Protein AF-0000000070917171 (afdb_homodimer)

pLDDT: mean 91.71, std 14.09, range [24.42, 98.94]

Secondary structure (DSSP, 8-state):
-HHHHHTSSS--S------EEEE-SBTTTEEESS-HHHHHHHHHHHHT-----HHHHHHHHHHHHHHHHHHSHHHHTTSS--HHHHHHHHHHHHHHHTT----HHHHHHHHHHHHHHHTSSTTEEE-TTHHHHHHHHHHTT-EEEEEES--HHIIIIIHHHTT--BTTTBSEEEEHHHHS--TT-THHHHHHHHHTTS--GGGEEEEES-IIIIIHHHHHTT-EEEEE-TT--HHHHHHHHTT--EESSHHHHHHHHHHHHHHHHHHHT-/-HHHHHTSSS--S------EEEE-SBTTTEEESS-HHHHHHHHHHHHT-----HHHHHHHHHHHHHHHHHHSHHHHTTSS--HHHHHHHHHHHHHHHTT----HHHHHHHHHHHHHHHTSSTTEEE-TTHHHHHHHHHHTT-EEEEEES--HHIIIIIHHHTT--BTTTBSEEEEHHHHS--TT-THHHHHHHHHTTS--GGGEEEEES-IIIIIHHHHHTT-EEEEE-TT--HHHHHHHHTT--EESSHHHHHHHHHHHHHHHHHHHT-

Radius of gyration: 25.87 Å; Cα contacts (8 Å, |Δi|>4): 976; chains: 2; bounding box: 68×65×57 Å

Organism: Physcomitrium patens (NCBI:txid3218)

Solvent-accessible surface area (backbone atoms only — not comparable to full-atom values): 27581 Å² total; per-residue (Å²): 114,74,71,59,66,71,63,67,76,40,68,53,76,70,77,48,66,68,51,31,39,35,32,32,40,80,67,52,33,27,39,66,60,76,55,73,18,51,53,55,31,50,28,28,45,74,72,71,41,89,52,60,54,46,67,45,32,37,53,12,35,53,52,23,44,52,51,44,45,68,78,33,46,35,53,18,47,91,51,93,48,46,59,66,54,44,49,51,50,30,52,51,42,9,38,42,64,39,74,42,80,70,55,71,72,58,39,51,55,28,48,52,46,43,56,52,44,71,63,40,55,79,47,47,41,69,44,85,44,33,60,60,43,34,36,48,44,44,73,73,68,24,41,30,33,37,47,32,80,37,48,62,56,48,69,75,38,36,33,45,74,69,67,46,34,77,78,66,38,28,69,48,75,46,34,5,31,71,73,60,46,40,68,24,38,39,63,50,54,52,52,50,28,48,72,64,70,59,52,56,38,60,25,26,34,39,39,18,53,38,63,60,46,37,32,43,10,34,40,49,50,40,22,38,48,32,35,42,35,76,76,73,45,70,68,51,51,52,39,39,49,11,63,46,55,64,27,60,42,52,58,57,44,47,55,49,50,53,54,50,48,51,51,39,53,55,57,70,74,100,114,74,72,59,64,70,62,67,73,41,68,53,75,70,78,49,66,67,50,30,37,34,31,32,39,82,69,53,33,27,37,67,59,75,55,73,18,51,53,54,31,51,28,27,44,75,72,70,41,89,52,62,54,45,65,46,32,37,52,10,34,54,53,23,44,52,51,45,44,68,78,31,46,35,54,18,48,91,51,91,47,46,57,67,56,44,47,50,50,30,52,52,41,10,37,41,65,38,71,42,82,68,55,72,71,58,40,50,56,28,46,53,48,44,55,52,44,71,63,40,53,79,46,47,43,68,44,87,43,33,60,60,43,34,37,50,44,44,72,73,67,25,41,32,32,37,48,33,81,38,49,62,56,47,70,75,38,36,34,45,73,70,68,47,33,77,80,67,37,27,68,46,74,45,35,5,31,72,75,59,47,39,66,24,37,40,63,49,54,53,51,48,27,48,74,64,70,59,51,56,38,59,24,26,35,37,38,18,55,38,62,59,47,36,29,43,11,34,40,50,51,42,21,39,48,34,37,41,36,78,76,74,44,70,65,51,51,52,38,38,49,11,62,45,56,66,29,60,43,52,59,57,43,48,54,48,51,53,55,51,48,50,51,41,55,56,56,69,73,100

Nearest PDB structures (foldseek):
  3k1z-assembly1_A  TM=9.185E-01  e=1.716E-19  Homo sapiens
  2om6-assembly1_B  TM=7.384E-01  e=3.892E-11  Pyrococcus horikoshii OT3
  3i76-assembly1_A  TM=7.439E-01  e=7.880E-10  Bacillus subtilis
  3i76-assembly3_C  TM=6.903E-01  e=1.271E-08  Bacillus subtilis
  4uav-assembly1_A  TM=6.825E-01  e=6.030E-07  Arabidopsis thaliana

Foldseek 3Di:
DVLVVLPPDDPPLQLAAAQAEEEEPEPAFKHFDDAPLVQLQVLLVVLPHHAFDSVLLNVLLVVLVVVLCVVQNLCNLVHPDDNLNSVLSSSQSSRVSSPDHDDPVSSVSSSVSSVVCVLAQNGMAGDPVNQVLLQVCVVVNHAYEYAYQAACSVQVHHCVVNPNHDPRRHPYYHYCNVPVDFFPPLVSVVVVCVVSVNHQQSNYEYEYADCRGTQVSSVVSPHHYEHEAQPPDPVLVVCVVVSGHYDNHSVRVSVSVVVSNVVNVVVVVD/DVLVVLPPDPPPLQLDAAQAEEEEPEPAFKHFDDAPLVQLQVLLVVLPHHAFDSVLLNVLLVVLVVVLCVVQNLCNLVHPDDNLNSVLSSSQSSRVSSPDHDDPVSSVSSSVSSVVCVLAQNGMAGDPVNQVLLQVCVVVNHAYEYAYQAACSVQVHHCVVNVNHDPRRHPYYDYCNVPVDFFPPLVSVVVVCVVSVNHQQCNYEYEYADCRGTQVSSVVSPHHYEHEDQPPDPVLVVCVVVSGHYYNHSVRVSVSVVVSNVVNVVVVVD

Sequence (540 aa):
MAAQAMMRKAAPCAMRQLKCITVDVTGTLIAYKGLLGDYYCKAAKAVGVPCPDYDQMHEGFKVAYTEMASKYPCFGQATKMSNRDWWRTCVRNSFREAGYDYSNEIFDHVFKRIYSMFGSTAPYMIYSDAQPFLRWARKQGIVVGVVSNAEYRYRDIILPTLGLNQGSEWDFGLFSGIVGIEKPDPRIFEIALKKAGGVAPEHALHIGDSLVKDYLPARELGMHAMLLDRFKSKEARVAREAGVPVFPDLSDAQNFIISWQEQVKRASMIMAAQAMMRKAAPCAMRQLKCITVDVTGTLIAYKGLLGDYYCKAAKAVGVPCPDYDQMHEGFKVAYTEMASKYPCFGQATKMSNRDWWRTCVRNSFREAGYDYSNEIFDHVFKRIYSMFGSTAPYMIYSDAQPFLRWARKQGIVVGVVSNAEYRYRDIILPTLGLNQGSEWDFGLFSGIVGIEKPDPRIFEIALKKAGGVAPEHALHIGDSLVKDYLPARELGMHAMLLDRFKSKEARVAREAGVPVFPDLSDAQNFIISWQEQVKRASMI

InterPro domains:
  IPR006439 HAD hydrolase, subfamily IA [TIGR01549] (131-222)
  IPR011949 HAD-superfamily hydrolase, subfamily IA, REG-2-like [TIGR02252] (19-227)
  IPR023214 HAD superfamily [G3DSA:3.40.50.1000] (21-233)
  IPR036412 HAD-like superfamily [SSF56784] (19-257)
  IPR044924 HAD-superfamily hydrolase, subfamily IA, REG-2-like, capping domain superfamily [G3DSA:1.10.150.720] (34-119)

Structure (mmCIF, N/CA/C/O backbone):
data_AF-0000000070917171-model_v1
#
loop_
_entity.id
_entity.type
_entity.pdbx_description
1 polymer 'Haloacid dehalogenase-like hydrolase domain-containing protein 3'
#
loop_
_atom_site.group_PDB
_atom_site.id
_atom_site.type_symbol
_atom_site.label_atom_id
_atom_site.label_alt_id
_atom_site.label_comp_id
_atom_site.label_asym_id
_atom_site.label_entity_id
_atom_site.label_seq_id
_atom_site.pdbx_PDB_ins_code
_atom_site.Cartn_x
_atom_site.Cartn_y
_atom_site.Cartn_z
_atom_site.occupancy
_atom_site.B_iso_or_equiv
_atom_site.auth_seq_id
_atom_site.auth_comp_id
_atom_site.auth_asym_id
_atom_site.auth_atom_id
_atom_site.pdbx_PDB_model_num
ATOM 1 N N . MET A 1 1 ? -7.008 -12.422 23.812 1 24.42 1 MET A N 1
ATOM 2 C CA . MET A 1 1 ? -7.219 -11.062 24.297 1 24.42 1 MET A CA 1
ATOM 3 C C . MET A 1 1 ? -6.914 -10.039 23.219 1 24.42 1 MET A C 1
ATOM 5 O O . MET A 1 1 ? -7.625 -9.039 23.078 1 24.42 1 MET A O 1
ATOM 9 N N . ALA A 1 2 ? -5.758 -10.266 22.469 1 25.22 2 ALA A N 1
ATOM 10 C CA . ALA A 1 2 ? -5.359 -9.328 21.422 1 25.22 2 ALA A CA 1
ATOM 11 C C . ALA A 1 2 ? -6.305 -9.414 20.219 1 25.22 2 ALA A C 1
ATOM 13 O O . ALA A 1 2 ? -6.637 -8.391 19.609 1 25.22 2 ALA A O 1
ATOM 14 N N . ALA A 1 3 ? -6.82 -10.594 19.812 1 32.06 3 ALA A N 1
ATOM 15 C CA . ALA A 1 3 ? -7.777 -10.781 18.734 1 32.06 3 ALA A CA 1
ATOM 16 C C . ALA A 1 3 ? -9.062 -9.992 18.984 1 32.06 3 ALA A C 1
ATOM 18 O O . ALA A 1 3 ? -9.641 -9.414 18.062 1 32.06 3 ALA A O 1
ATOM 19 N N . GLN A 1 4 ? -9.438 -9.953 20.188 1 29.48 4 GLN A N 1
ATOM 20 C CA . GLN A 1 4 ? -10.719 -9.383 20.594 1 29.48 4 GLN A CA 1
ATOM 21 C C . GLN A 1 4 ? -10.711 -7.863 20.453 1 29.48 4 GLN A C 1
ATOM 23 O O . GLN A 1 4 ? -11.734 -7.262 20.109 1 29.48 4 GLN A O 1
ATOM 28 N N . ALA A 1 5 ? -9.641 -7.254 20.75 1 32.88 5 ALA A N 1
ATOM 29 C CA . ALA A 1 5 ? -9.602 -5.793 20.703 1 32.88 5 ALA A CA 1
ATOM 30 C C . ALA A 1 5 ? -9.641 -5.289 19.266 1 32.88 5 ALA A C 1
ATOM 32 O O . ALA A 1 5 ? -10.125 -4.184 19 1 32.88 5 ALA A O 1
ATOM 33 N N . MET A 1 6 ? -9.141 -6.027 18.359 1 33.53 6 MET A N 1
ATOM 34 C CA . MET A 1 6 ? -9.141 -5.633 16.953 1 33.53 6 MET A CA 1
ATOM 35 C C . MET A 1 6 ? -10.562 -5.617 16.391 1 33.53 6 MET A C 1
ATOM 37 O O . MET A 1 6 ? -10.82 -5.012 15.352 1 33.53 6 MET A O 1
ATOM 41 N N . MET A 1 7 ? -11.477 -6.418 17 1 32.16 7 MET A N 1
ATOM 42 C CA . MET A 1 7 ? -12.805 -6.637 16.438 1 32.16 7 MET A CA 1
ATOM 43 C C . MET A 1 7 ? -13.711 -5.434 16.672 1 32.16 7 MET A C 1
ATOM 45 O O . MET A 1 7 ? -14.82 -5.367 16.141 1 32.16 7 MET A O 1
ATOM 49 N N . ARG A 1 8 ? -13.578 -4.629 17.688 1 31.88 8 ARG A N 1
ATOM 50 C CA . ARG A 1 8 ? -14.695 -3.795 18.109 1 31.88 8 ARG A CA 1
ATOM 51 C C . ARG A 1 8 ? -14.914 -2.635 17.141 1 31.88 8 ARG A C 1
ATOM 53 O O . ARG A 1 8 ? -16.031 -2.143 17 1 31.88 8 ARG A O 1
ATOM 60 N N . LYS A 1 9 ? -14 -1.744 16.766 1 32.84 9 LYS A N 1
ATOM 61 C CA . LYS A 1 9 ? -14.359 -0.392 16.359 1 32.84 9 LYS A CA 1
ATOM 62 C C . LYS A 1 9 ? -14.727 -0.353 14.875 1 32.84 9 LYS A C 1
ATOM 64 O O . LYS A 1 9 ? -14.961 0.72 14.312 1 32.84 9 LYS A O 1
ATOM 69 N N . ALA A 1 10 ? -14.133 -1.033 13.992 1 33.5 10 ALA A N 1
ATOM 70 C CA . ALA A 1 10 ? -14.469 -0.798 12.594 1 33.5 10 ALA A CA 1
ATOM 71 C C . ALA A 1 10 ? -15.875 -1.293 12.273 1 33.5 10 ALA A C 1
ATOM 73 O O . ALA A 1 10 ? -16.219 -2.434 12.586 1 33.5 10 ALA A O 1
ATOM 74 N N . ALA A 1 11 ? -16.828 -0.577 12.266 1 37.16 11 ALA A N 1
ATOM 75 C CA . ALA A 1 11 ? -18.031 -1.185 11.711 1 37.16 11 ALA A CA 1
ATOM 76 C C . ALA A 1 11 ? -17.703 -2.043 10.492 1 37.16 11 ALA A C 1
ATOM 78 O O . ALA A 1 11 ? -17.375 -1.519 9.43 1 37.16 11 ALA A O 1
ATOM 79 N N . PRO A 1 12 ? -16.844 -3.123 10.508 1 41.09 12 PRO A N 1
ATOM 80 C CA . PRO A 1 12 ? -16.578 -3.998 9.367 1 41.09 12 PRO A CA 1
ATOM 81 C C . PRO A 1 12 ? -17.781 -4.152 8.445 1 41.09 12 PRO A C 1
ATOM 83 O O . PRO A 1 12 ? -18.922 -3.934 8.875 1 41.09 12 PRO A O 1
ATOM 86 N N . CYS A 1 13 ? -17.656 -3.936 7.152 1 49.12 13 CYS A N 1
ATOM 87 C CA . CYS A 1 13 ? -18.656 -4.688 6.395 1 49.12 13 CYS A CA 1
ATOM 88 C C . CYS A 1 13 ? -19.172 -5.871 7.199 1 49.12 13 CYS A C 1
ATOM 90 O O . CYS A 1 13 ? -18.391 -6.609 7.801 1 49.12 13 CYS A O 1
ATOM 92 N N . ALA A 1 14 ? -20.359 -5.73 7.629 1 62.5 14 ALA A N 1
ATOM 93 C CA . ALA A 1 14 ? -20.984 -6.77 8.445 1 62.5 14 ALA A CA 1
ATOM 94 C C . ALA A 1 14 ? -20.391 -8.141 8.133 1 62.5 14 ALA A C 1
ATOM 96 O O . ALA A 1 14 ? -20.281 -8.523 6.965 1 62.5 14 ALA A O 1
ATOM 97 N N . MET A 1 15 ? -19.453 -8.508 9.094 1 75.81 15 MET A N 1
ATOM 98 C CA . MET A 1 15 ? -18.984 -9.883 8.977 1 75.81 15 MET A CA 1
ATOM 99 C C . MET A 1 15 ? -20.125 -10.805 8.539 1 75.81 15 MET A C 1
ATOM 101 O O . MET A 1 15 ? -21.203 -10.805 9.148 1 75.81 15 MET A O 1
ATOM 105 N N . ARG A 1 16 ? -19.953 -11.352 7.316 1 84.69 16 ARG A N 1
ATOM 106 C CA . ARG A 1 16 ? -20.969 -12.258 6.77 1 84.69 16 ARG A CA 1
ATOM 107 C C . ARG A 1 16 ? -20.453 -13.695 6.785 1 84.69 16 ARG A C 1
ATOM 109 O O . ARG A 1 16 ? -19.281 -13.945 7.031 1 84.69 16 ARG A O 1
ATOM 116 N N . GLN A 1 17 ? -21.391 -14.547 6.691 1 93.5 17 GLN A N 1
ATOM 117 C CA . GLN A 1 17 ? -21.016 -15.953 6.543 1 93.5 17 GLN A CA 1
ATOM 118 C C . GLN A 1 17 ? -20.172 -16.156 5.289 1 93.5 17 GLN A C 1
ATOM 120 O O . GLN A 1 17 ? -20.547 -15.734 4.195 1 93.5 17 GLN A O 1
ATOM 125 N N . LEU A 1 18 ? -19.109 -16.828 5.488 1 97.44 18 LEU A N 1
ATOM 126 C CA . LEU A 1 18 ? -18.203 -17.062 4.367 1 97.44 18 LEU A CA 1
ATOM 127 C C . LEU A 1 18 ? -18.656 -18.25 3.535 1 97.44 18 LEU A C 1
ATOM 129 O O . LEU A 1 18 ? -18.969 -19.312 4.082 1 97.44 18 LEU A O 1
ATOM 133 N N . LYS A 1 19 ? -18.641 -18.016 2.248 1 98.44 19 LYS A N 1
ATOM 134 C CA . LYS A 1 19 ? -18.984 -19.078 1.305 1 98.44 19 LYS A CA 1
ATOM 135 C C . LYS A 1 19 ? -17.781 -19.422 0.418 1 98.44 19 LYS A C 1
ATOM 137 O O . LYS A 1 19 ? -17.766 -20.484 -0.211 1 98.44 19 LYS A O 1
ATOM 142 N N . CYS A 1 20 ? -16.812 -18.578 0.387 1 98.75 20 CYS A N 1
ATOM 143 C CA . CYS A 1 20 ? -15.641 -18.781 -0.453 1 98.75 20 CYS A CA 1
ATOM 144 C C . CYS A 1 20 ? -14.406 -18.172 0.195 1 98.75 20 CYS A C 1
ATOM 146 O O . CYS A 1 20 ? -14.461 -17.078 0.745 1 98.75 20 CYS A O 1
ATOM 148 N N . ILE A 1 21 ? -13.344 -18.891 0.17 1 98.88 21 ILE A N 1
ATOM 149 C CA . ILE A 1 21 ? -12.031 -18.359 0.538 1 98.88 21 ILE A CA 1
ATOM 150 C C . ILE A 1 21 ? -11.055 -18.578 -0.616 1 98.88 21 ILE A C 1
ATOM 152 O O . ILE A 1 21 ? -10.891 -19.688 -1.106 1 98.88 21 ILE A O 1
ATOM 156 N N . THR A 1 22 ? -10.5 -17.531 -1.117 1 98.94 22 THR A N 1
ATOM 157 C CA . THR A 1 22 ? -9.406 -17.641 -2.07 1 98.94 22 THR A CA 1
ATOM 158 C C . THR A 1 22 ? -8.07 -17.344 -1.391 1 98.94 22 THR A C 1
ATOM 160 O O . THR A 1 22 ? -8 -16.516 -0.48 1 98.94 22 THR A O 1
ATOM 163 N N . VAL A 1 23 ? -6.988 -18.016 -1.85 1 98.94 23 VAL A N 1
ATOM 164 C CA . VAL A 1 23 ? -5.68 -17.875 -1.215 1 98.94 23 VAL A CA 1
ATOM 165 C C . VAL A 1 23 ? -4.605 -17.688 -2.281 1 98.94 23 VAL A C 1
ATOM 167 O O . VAL A 1 23 ? -4.648 -18.312 -3.34 1 98.94 23 VAL A O 1
ATOM 170 N N . ASP A 1 24 ? -3.715 -16.781 -2 1 98.81 24 ASP A N 1
ATOM 171 C CA . ASP A 1 24 ? -2.488 -16.641 -2.781 1 98.81 24 ASP A CA 1
ATOM 172 C C . ASP A 1 24 ? -1.585 -17.859 -2.604 1 98.81 24 ASP A C 1
ATOM 174 O O . ASP A 1 24 ? -1.826 -18.688 -1.729 1 98.81 24 ASP A O 1
ATOM 178 N N . VAL A 1 25 ? -0.549 -17.922 -3.484 1 98.56 25 VAL A N 1
ATOM 179 C CA . VAL A 1 25 ? 0.282 -19.125 -3.43 1 98.56 25 VAL A CA 1
ATOM 180 C C . VAL A 1 25 ? 1.64 -18.781 -2.818 1 98.56 25 VAL A C 1
ATOM 182 O O . VAL A 1 25 ? 1.903 -19.109 -1.657 1 98.56 25 VAL A O 1
ATOM 185 N N . THR A 1 26 ? 2.512 -18.109 -3.564 1 96.62 26 THR A N 1
ATOM 186 C CA . THR A 1 26 ? 3.865 -17.828 -3.092 1 96.62 26 THR A CA 1
ATOM 187 C C . THR A 1 26 ? 3.85 -16.75 -2.01 1 96.62 26 THR A C 1
ATOM 189 O O . THR A 1 26 ? 3.275 -15.68 -2.203 1 96.62 26 THR A O 1
ATOM 192 N N . GLY A 1 27 ? 4.441 -17.078 -0.933 1 95.94 27 GLY A N 1
ATOM 193 C CA . GLY A 1 27 ? 4.434 -16.203 0.225 1 95.94 27 GLY A CA 1
ATOM 194 C C . GLY A 1 27 ? 3.279 -16.469 1.172 1 95.94 27 GLY A C 1
ATOM 195 O O . GLY A 1 27 ? 3.283 -16 2.314 1 95.94 27 GLY A O 1
ATOM 196 N N . THR A 1 28 ? 2.322 -17.281 0.689 1 98.25 28 THR A N 1
ATOM 197 C CA . THR A 1 28 ? 1.135 -17.594 1.474 1 98.25 28 THR A CA 1
ATOM 198 C C . THR A 1 28 ? 1.06 -19.094 1.756 1 98.25 28 THR A C 1
ATOM 200 O O . THR A 1 28 ? 1.113 -19.516 2.912 1 98.25 28 THR A O 1
ATOM 203 N N . LEU A 1 29 ? 1.071 -19.906 0.734 1 98.69 29 LEU A N 1
ATOM 204 C CA . LEU A 1 29 ? 1.018 -21.359 0.9 1 98.69 29 LEU A CA 1
ATOM 205 C C . LEU A 1 29 ? 2.418 -21.969 0.863 1 98.69 29 LEU A C 1
ATOM 207 O O . LEU A 1 29 ? 2.699 -22.938 1.571 1 98.69 29 LEU A O 1
ATOM 211 N N . ILE A 1 30 ? 3.24 -21.359 -0.032 1 97.94 30 ILE A N 1
ATOM 212 C CA . ILE A 1 30 ? 4.586 -21.891 -0.214 1 97.94 30 ILE A CA 1
ATOM 213 C C . ILE A 1 30 ? 5.594 -20.75 -0.235 1 97.94 30 ILE A C 1
ATOM 215 O O . ILE A 1 30 ? 5.211 -19.578 -0.333 1 97.94 30 ILE A O 1
ATOM 219 N N . ALA A 1 31 ? 6.832 -21.094 -0.091 1 95.69 31 ALA A N 1
ATOM 220 C CA . ALA A 1 31 ? 7.93 -20.125 -0.159 1 95.69 31 ALA A CA 1
ATOM 221 C C . ALA A 1 31 ? 9.109 -20.688 -0.941 1 95.69 31 ALA A C 1
ATOM 223 O O . ALA A 1 31 ? 9.211 -21.906 -1.123 1 95.69 31 ALA A O 1
ATOM 224 N N . TYR A 1 32 ? 9.945 -19.812 -1.446 1 91.62 32 TYR A N 1
ATOM 225 C CA . TYR A 1 32 ? 11.234 -20.234 -1.981 1 91.62 32 TYR A CA 1
ATOM 226 C C . TYR A 1 32 ? 12.172 -20.656 -0.861 1 91.62 32 TYR A C 1
ATOM 228 O O . TYR A 1 32 ? 12.211 -20.016 0.198 1 91.62 32 TYR A O 1
ATOM 236 N N . LYS A 1 33 ? 12.906 -21.734 -1.203 1 91.81 33 LYS A N 1
ATOM 237 C CA . LYS A 1 33 ? 14.016 -22.078 -0.32 1 91.81 33 LYS A CA 1
ATOM 238 C C . LYS A 1 33 ? 15.203 -21.156 -0.542 1 91.81 33 LYS A C 1
ATOM 240 O O . LYS A 1 33 ? 15.797 -21.141 -1.626 1 91.81 33 LYS A O 1
ATOM 245 N N . GLY A 1 34 ? 15.492 -20.328 0.354 1 86.12 34 GLY A N 1
ATOM 246 C CA . GLY A 1 34 ? 16.594 -19.406 0.169 1 86.12 34 GLY A CA 1
ATOM 247 C C . GLY A 1 34 ? 16.25 -18.25 -0.745 1 86.12 34 GLY A C 1
ATOM 248 O O . GLY A 1 34 ? 15.102 -17.797 -0.791 1 86.12 34 GLY A O 1
ATOM 249 N N . LEU A 1 35 ? 17.391 -17.719 -1.422 1 86.62 35 LEU A N 1
ATOM 250 C CA . LEU A 1 35 ? 17.203 -16.562 -2.281 1 86.62 35 LEU A CA 1
ATOM 251 C C . LEU A 1 35 ? 17.281 -16.953 -3.752 1 86.62 35 LEU A C 1
ATOM 253 O O . LEU A 1 35 ? 18.062 -17.828 -4.129 1 86.62 35 LEU A O 1
ATOM 257 N N . LEU A 1 36 ? 16.469 -16.312 -4.547 1 87 36 LEU A N 1
ATOM 258 C CA . LEU A 1 36 ? 16.391 -16.594 -5.977 1 87 36 LEU A CA 1
ATOM 259 C C . LEU A 1 36 ? 17.766 -16.453 -6.629 1 87 36 LEU A C 1
ATOM 261 O O . LEU A 1 36 ? 18.141 -17.297 -7.453 1 87 36 LEU A O 1
ATOM 265 N N . GLY A 1 37 ? 18.531 -15.422 -6.168 1 87.62 37 GLY A N 1
ATOM 266 C CA . GLY A 1 37 ? 19.844 -15.211 -6.723 1 87.62 37 GLY A CA 1
ATOM 267 C C . GLY A 1 37 ? 20.781 -16.406 -6.539 1 87.62 37 GLY A C 1
ATOM 268 O O . GLY A 1 37 ? 21.641 -16.656 -7.383 1 87.62 37 GLY A O 1
ATOM 269 N N . ASP A 1 38 ? 20.547 -17.172 -5.516 1 89.5 38 ASP A N 1
ATOM 270 C CA . ASP A 1 38 ? 21.359 -18.359 -5.242 1 89.5 38 ASP A CA 1
ATOM 271 C C . ASP A 1 38 ? 21.172 -19.406 -6.332 1 89.5 38 ASP A C 1
ATOM 273 O O . ASP A 1 38 ? 22.141 -20.031 -6.766 1 89.5 38 ASP A O 1
ATOM 277 N N . TYR A 1 39 ? 20.047 -19.594 -6.789 1 91.31 39 TYR A N 1
ATOM 278 C CA . TYR A 1 39 ? 19.75 -20.609 -7.785 1 91.31 39 TYR A CA 1
ATOM 279 C C . TYR A 1 39 ? 20.328 -20.234 -9.141 1 91.31 39 TYR A C 1
ATOM 281 O O . TYR A 1 39 ? 20.844 -21.094 -9.867 1 91.31 39 TYR A O 1
ATOM 289 N N . TYR A 1 40 ? 20.266 -18.953 -9.422 1 94.06 40 TYR A N 1
ATOM 290 C CA . TYR A 1 40 ? 20.844 -18.469 -10.672 1 94.06 40 TYR A CA 1
ATOM 291 C C . TYR A 1 40 ? 22.359 -18.656 -10.672 1 94.06 40 TYR A C 1
ATOM 293 O O . TYR A 1 40 ? 22.922 -19.188 -11.633 1 94.06 40 TYR A O 1
ATOM 301 N N . CYS A 1 41 ? 22.969 -18.281 -9.625 1 93.12 41 CYS A N 1
ATOM 302 C CA . CYS A 1 41 ? 24.422 -18.375 -9.516 1 93.12 41 CYS A CA 1
ATOM 303 C C . CYS A 1 41 ? 24.859 -19.844 -9.492 1 93.12 41 CYS A C 1
ATOM 305 O O . CYS A 1 41 ? 25.875 -20.188 -10.109 1 93.12 41 CYS A O 1
ATOM 307 N N . LYS A 1 42 ? 24.156 -20.641 -8.797 1 92.31 42 LYS A N 1
ATOM 308 C CA . LYS A 1 42 ? 24.5 -22.062 -8.742 1 92.31 42 LYS A CA 1
ATOM 309 C C . LYS A 1 42 ? 24.438 -22.688 -10.133 1 92.31 42 LYS A C 1
ATOM 311 O O . LYS A 1 42 ? 25.266 -23.531 -10.477 1 92.31 42 LYS A O 1
ATOM 316 N N . ALA A 1 43 ? 23.438 -22.328 -10.906 1 94.31 43 ALA A N 1
ATOM 317 C CA . ALA A 1 43 ? 23.297 -22.859 -12.258 1 94.31 43 ALA A CA 1
ATOM 318 C C . ALA A 1 43 ? 24.484 -22.438 -13.125 1 94.31 43 ALA A C 1
ATOM 320 O O . ALA A 1 43 ? 25.031 -23.25 -13.883 1 94.31 43 ALA A O 1
ATOM 321 N N . ALA A 1 44 ? 24.875 -21.141 -13.062 1 94.88 44 ALA A N 1
ATOM 322 C CA . ALA A 1 44 ? 26.016 -20.641 -13.812 1 94.88 44 ALA A CA 1
ATOM 323 C C . ALA A 1 44 ? 27.297 -21.375 -13.414 1 94.88 44 ALA A C 1
ATOM 325 O O . ALA A 1 44 ? 28.062 -21.812 -14.273 1 94.88 44 ALA A O 1
ATOM 326 N N . LYS A 1 45 ? 27.469 -21.562 -12.141 1 93.81 45 LYS A N 1
ATOM 327 C CA . LYS A 1 45 ? 28.641 -22.25 -11.625 1 93.81 45 LYS A CA 1
ATOM 328 C C . LYS A 1 45 ? 28.688 -23.688 -12.102 1 93.81 45 LYS A C 1
ATOM 330 O O . LYS A 1 45 ? 29.766 -24.203 -12.438 1 93.81 45 LYS A O 1
ATOM 335 N N . ALA A 1 46 ? 27.594 -24.297 -12.086 1 94.12 46 ALA A N 1
ATOM 336 C CA . ALA A 1 46 ? 27.5 -25.688 -12.508 1 94.12 46 ALA A CA 1
ATOM 337 C C . ALA A 1 46 ? 27.938 -25.859 -13.961 1 94.12 46 ALA A C 1
ATOM 339 O O . ALA A 1 46 ? 28.438 -26.922 -14.352 1 94.12 46 ALA A O 1
ATOM 340 N N . VAL A 1 47 ? 27.734 -24.828 -14.742 1 94.19 47 VAL A N 1
ATOM 341 C CA . VAL A 1 47 ? 28.094 -24.859 -16.156 1 94.19 47 VAL A CA 1
ATOM 342 C C . VAL A 1 47 ? 29.547 -24.406 -16.328 1 94.19 47 VAL A C 1
ATOM 344 O O . VAL A 1 47 ? 30.109 -24.516 -17.422 1 94.19 47 VAL A O 1
ATOM 347 N N . GLY A 1 48 ? 30.141 -23.875 -15.281 1 92.94 48 GLY A N 1
ATOM 348 C CA . GLY A 1 48 ? 31.562 -23.547 -15.297 1 92.94 48 GLY A CA 1
ATOM 349 C C . GLY A 1 48 ? 31.828 -22.094 -15.633 1 92.94 48 GLY A C 1
ATOM 350 O O . GLY A 1 48 ? 32.906 -21.766 -16.156 1 92.94 48 GLY A O 1
ATOM 351 N N . VAL A 1 49 ? 30.891 -21.25 -15.398 1 92.69 49 VAL A N 1
ATOM 352 C CA . VAL A 1 49 ? 31.094 -19.844 -15.711 1 92.69 49 VAL A CA 1
ATOM 353 C C . VAL A 1 49 ? 30.953 -19 -14.438 1 92.69 49 VAL A C 1
ATOM 355 O O . VAL A 1 49 ? 30.328 -19.438 -13.469 1 92.69 49 VAL A O 1
ATOM 358 N N . PRO A 1 50 ? 31.609 -17.922 -14.492 1 87.38 50 PRO A N 1
ATOM 359 C CA . PRO A 1 50 ? 31.5 -17.031 -13.328 1 87.38 50 PRO A CA 1
ATOM 360 C C . PRO A 1 50 ? 30.094 -16.516 -13.094 1 87.38 50 PRO A C 1
ATOM 362 O O . PRO A 1 50 ? 29.328 -16.359 -14.047 1 87.38 50 PRO A O 1
ATOM 365 N N . CYS A 1 51 ? 29.719 -16.422 -11.875 1 82.06 51 CYS A N 1
ATOM 366 C CA . CYS A 1 51 ? 28.438 -15.836 -11.523 1 82.06 51 CYS A CA 1
ATOM 367 C C . CYS A 1 51 ? 28.625 -14.594 -10.648 1 82.06 51 CYS A C 1
ATOM 369 O O . CYS A 1 51 ? 29.5 -14.578 -9.773 1 82.06 51 CYS A O 1
ATOM 371 N N . PRO A 1 52 ? 27.719 -13.602 -10.992 1 74.56 52 PRO A N 1
ATOM 372 C CA . PRO A 1 52 ? 27.75 -12.422 -10.125 1 74.56 52 PRO A CA 1
ATOM 373 C C . PRO A 1 52 ? 27.422 -12.75 -8.672 1 74.56 52 PRO A C 1
ATOM 375 O O . PRO A 1 52 ? 27.016 -13.875 -8.367 1 74.56 52 PRO A O 1
ATOM 378 N N . ASP A 1 53 ? 27.688 -11.867 -7.836 1 86.25 53 ASP A N 1
ATOM 379 C CA . ASP A 1 53 ? 27.281 -11.992 -6.441 1 86.25 53 ASP A CA 1
ATOM 380 C C . ASP A 1 53 ? 25.781 -12.203 -6.328 1 86.25 53 ASP A C 1
ATOM 382 O O . ASP A 1 53 ? 25 -11.664 -7.137 1 86.25 53 ASP A O 1
ATOM 386 N N . TYR A 1 54 ? 25.406 -12.938 -5.379 1 84.75 54 TYR A N 1
ATOM 387 C CA . TYR A 1 54 ? 24.016 -13.352 -5.164 1 84.75 54 TYR A CA 1
ATOM 388 C C . TYR A 1 54 ? 23.094 -12.141 -5.098 1 84.75 54 TYR A C 1
ATOM 390 O O . TYR A 1 54 ? 22.016 -12.141 -5.707 1 84.75 54 TYR A O 1
ATOM 398 N N . ASP A 1 55 ? 23.609 -11.125 -4.531 1 89 55 ASP A N 1
ATOM 399 C CA . ASP A 1 55 ? 22.797 -9.922 -4.371 1 89 55 ASP A CA 1
ATOM 400 C C . ASP A 1 55 ? 22.625 -9.188 -5.699 1 89 55 ASP A C 1
ATOM 402 O O . ASP A 1 55 ? 21.547 -8.711 -6.023 1 89 55 ASP A O 1
ATOM 406 N N . GLN A 1 56 ? 23.656 -9.188 -6.402 1 91.12 56 GLN A N 1
ATOM 407 C CA . GLN A 1 56 ? 23.625 -8.547 -7.715 1 91.12 56 GLN A CA 1
ATOM 408 C C . GLN A 1 56 ? 22.688 -9.297 -8.656 1 91.12 56 GLN A C 1
ATOM 410 O O . GLN A 1 56 ? 21.969 -8.672 -9.445 1 91.12 56 GLN A O 1
ATOM 415 N N . MET A 1 57 ? 22.766 -10.578 -8.562 1 92.5 57 MET A N 1
ATOM 416 C CA . MET A 1 57 ? 21.891 -11.391 -9.406 1 92.5 57 MET A CA 1
ATOM 417 C C . MET A 1 57 ? 20.422 -11.18 -9.031 1 92.5 57 MET A C 1
ATOM 419 O O . MET A 1 57 ? 19.562 -11.109 -9.906 1 92.5 57 MET A O 1
ATOM 423 N N . HIS A 1 58 ? 20.203 -11.109 -7.785 1 93 58 HIS A N 1
ATOM 424 C CA . HIS A 1 58 ? 18.844 -10.883 -7.312 1 93 58 HIS A CA 1
ATOM 425 C C . HIS A 1 58 ? 18.297 -9.555 -7.82 1 93 58 HIS A C 1
ATOM 427 O O . HIS A 1 58 ? 17.156 -9.484 -8.273 1 93 58 HIS A O 1
ATOM 433 N N . GLU A 1 59 ? 19.109 -8.531 -7.781 1 92.75 59 GLU A N 1
ATOM 434 C CA . GLU A 1 59 ? 18.719 -7.227 -8.305 1 92.75 59 GLU A CA 1
ATOM 435 C C . GLU A 1 59 ? 18.5 -7.277 -9.812 1 92.75 59 GLU A C 1
ATOM 437 O O . GLU A 1 59 ? 17.547 -6.676 -10.328 1 92.75 59 GLU A O 1
ATOM 442 N N . GLY A 1 60 ? 19.406 -7.965 -10.438 1 93.81 60 GLY A N 1
ATOM 443 C CA . GLY A 1 60 ? 19.234 -8.141 -11.867 1 93.81 60 GLY A CA 1
ATOM 444 C C . GLY A 1 60 ? 17.938 -8.828 -12.234 1 93.81 60 GLY A C 1
ATOM 445 O O . GLY A 1 60 ? 17.266 -8.445 -13.195 1 93.81 60 GLY A O 1
ATOM 446 N N . PHE A 1 61 ? 17.609 -9.812 -11.453 1 95.75 61 PHE A N 1
ATOM 447 C CA . PHE A 1 61 ? 16.344 -10.516 -11.68 1 95.75 61 PHE A CA 1
ATOM 448 C C . PHE A 1 61 ? 15.156 -9.578 -11.5 1 95.75 61 PHE A C 1
ATOM 450 O O . PHE A 1 61 ? 14.227 -9.586 -12.305 1 95.75 61 PHE A O 1
ATOM 457 N N . LYS A 1 62 ? 15.141 -8.82 -10.484 1 94.31 62 LYS A N 1
ATOM 458 C CA . LYS A 1 62 ? 14.031 -7.91 -10.203 1 94.31 62 LYS A CA 1
ATOM 459 C C . LYS A 1 62 ? 13.789 -6.957 -11.375 1 94.31 62 LYS A C 1
ATOM 461 O O . LYS A 1 62 ? 12.648 -6.746 -11.781 1 94.31 62 LYS A O 1
ATOM 466 N N . VAL A 1 63 ? 14.82 -6.43 -11.875 1 94.94 63 VAL A N 1
ATOM 467 C CA . VAL A 1 63 ? 14.727 -5.496 -12.992 1 94.94 63 VAL A CA 1
ATOM 468 C C . VAL A 1 63 ? 14.18 -6.215 -14.227 1 94.94 63 VAL A C 1
ATOM 470 O O . VAL A 1 63 ? 13.227 -5.75 -14.852 1 94.94 63 VAL A O 1
ATOM 473 N N . ALA A 1 64 ? 14.797 -7.34 -14.516 1 97.06 64 ALA A N 1
ATOM 474 C CA . ALA A 1 64 ? 14.414 -8.109 -15.695 1 97.06 64 ALA A CA 1
ATOM 475 C C . ALA A 1 64 ? 12.961 -8.562 -15.602 1 97.06 64 ALA A C 1
ATOM 477 O O . ALA A 1 64 ? 12.203 -8.445 -16.562 1 97.06 64 ALA A O 1
ATOM 478 N N . TYR A 1 65 ? 12.641 -9.055 -14.484 1 96.12 65 TYR A N 1
ATOM 479 C CA . TYR A 1 65 ? 11.281 -9.531 -14.281 1 96.12 65 TYR A CA 1
ATOM 480 C C . TYR A 1 65 ? 10.273 -8.398 -14.438 1 96.12 65 TYR A C 1
ATOM 482 O O . TYR A 1 65 ? 9.242 -8.555 -15.094 1 96.12 65 TYR A O 1
ATOM 490 N N . THR A 1 66 ? 10.539 -7.289 -13.828 1 94 66 THR A N 1
ATOM 491 C CA . THR A 1 66 ? 9.648 -6.133 -13.891 1 94 66 THR A CA 1
ATOM 492 C C . THR A 1 66 ? 9.453 -5.68 -15.336 1 94 66 THR A C 1
ATOM 494 O O . THR A 1 66 ? 8.336 -5.398 -15.758 1 94 66 THR A O 1
ATOM 497 N N . GLU A 1 67 ? 10.469 -5.645 -16.047 1 95.44 67 GLU A N 1
ATOM 498 C CA . GLU A 1 67 ? 10.398 -5.242 -17.453 1 95.44 67 GLU A CA 1
ATOM 499 C C . GLU A 1 67 ? 9.578 -6.234 -18.281 1 95.44 67 GLU A C 1
ATOM 501 O O . GLU A 1 67 ? 8.711 -5.84 -19.062 1 95.44 67 GLU A O 1
ATOM 506 N N . MET A 1 68 ? 9.906 -7.52 -18.078 1 96.44 68 MET A N 1
ATOM 507 C CA . MET A 1 68 ? 9.203 -8.555 -18.812 1 96.44 68 MET A CA 1
ATOM 508 C C . MET A 1 68 ? 7.715 -8.57 -18.469 1 96.44 68 MET A C 1
ATOM 510 O O . MET A 1 68 ? 6.867 -8.688 -19.359 1 96.44 68 MET A O 1
ATOM 514 N N . ALA A 1 69 ? 7.453 -8.414 -17.203 1 94.19 69 ALA A N 1
ATOM 515 C CA . ALA A 1 69 ? 6.066 -8.414 -16.75 1 94.19 69 ALA A CA 1
ATOM 516 C C . ALA A 1 69 ? 5.309 -7.211 -17.297 1 94.19 69 ALA A C 1
ATOM 518 O O . ALA A 1 69 ? 4.109 -7.301 -17.578 1 94.19 69 ALA A O 1
ATOM 519 N N . SER A 1 70 ? 5.977 -6.121 -17.453 1 92.12 70 SER A N 1
ATOM 520 C CA . SER A 1 70 ? 5.371 -4.914 -18.016 1 92.12 70 SER A CA 1
ATOM 521 C C . SER A 1 70 ? 5.117 -5.062 -19.516 1 92.12 70 SER A C 1
ATOM 523 O O . SER A 1 70 ? 4.031 -4.738 -20 1 92.12 70 SER A O 1
ATOM 525 N N . LYS A 1 71 ? 6.004 -5.598 -20.25 1 94.38 71 LYS A N 1
ATOM 526 C CA . LYS A 1 71 ? 5.922 -5.711 -21.703 1 94.38 71 LYS A CA 1
ATOM 527 C C . LYS A 1 71 ? 5.055 -6.895 -22.125 1 94.38 71 LYS A C 1
ATOM 529 O O . LYS A 1 71 ? 4.328 -6.82 -23.109 1 94.38 71 LYS A O 1
ATOM 534 N N . TYR A 1 72 ? 5.227 -7.973 -21.344 1 95.81 72 TYR A N 1
ATOM 535 C CA . TYR A 1 72 ? 4.523 -9.219 -21.641 1 95.81 72 TYR A CA 1
ATOM 536 C C . TYR A 1 72 ? 3.826 -9.75 -20.391 1 95.81 72 TYR A C 1
ATOM 538 O O . TYR A 1 72 ? 4.219 -10.789 -19.859 1 95.81 72 TYR A O 1
ATOM 546 N N . PRO A 1 73 ? 2.734 -9.086 -20.047 1 94.75 73 PRO A N 1
ATOM 547 C CA . PRO A 1 73 ? 2.031 -9.484 -18.828 1 94.75 73 PRO A CA 1
ATOM 548 C C . PRO A 1 73 ? 1.533 -10.93 -18.875 1 94.75 73 PRO A C 1
ATOM 550 O O . PRO A 1 73 ? 1.455 -11.516 -19.953 1 94.75 73 PRO A O 1
ATOM 553 N N . CYS A 1 74 ? 1.344 -11.547 -17.719 1 96.5 74 CYS A N 1
ATOM 554 C CA . CYS A 1 74 ? 0.824 -12.906 -17.578 1 96.5 74 CYS A CA 1
ATOM 555 C C . CYS A 1 74 ? 1.712 -13.906 -18.297 1 96.5 74 CYS A C 1
ATOM 557 O O . CYS A 1 74 ? 1.214 -14.836 -18.938 1 96.5 74 CYS A O 1
ATOM 559 N N . PHE A 1 75 ? 2.951 -13.531 -18.328 1 96.19 75 PHE A N 1
ATOM 560 C CA . PHE A 1 75 ? 3.965 -14.43 -18.859 1 96.19 75 PHE A CA 1
ATOM 561 C C . PHE A 1 75 ? 3.766 -14.648 -20.359 1 96.19 75 PHE A C 1
ATOM 563 O O . PHE A 1 75 ? 3.977 -15.75 -20.859 1 96.19 75 PHE A O 1
ATOM 570 N N . GLY A 1 76 ? 3.264 -13.688 -20.953 1 94.12 76 GLY A N 1
ATOM 571 C CA . GLY A 1 76 ? 3.146 -13.703 -22.406 1 94.12 76 GLY A CA 1
ATOM 572 C C . GLY A 1 76 ? 1.88 -14.375 -22.891 1 94.12 76 GLY A C 1
ATOM 573 O O . GLY A 1 76 ? 1.768 -14.719 -24.062 1 94.12 76 GLY A O 1
ATOM 574 N N . GLN A 1 77 ? 0.94 -14.523 -22.047 1 90.75 77 GLN A N 1
ATOM 575 C CA . GLN A 1 77 ? -0.265 -15.289 -22.344 1 90.75 77 GLN A CA 1
ATOM 576 C C . GLN A 1 77 ? -1.004 -14.719 -23.547 1 90.75 77 GLN A C 1
ATOM 578 O O . GLN A 1 77 ? -1.563 -15.469 -24.344 1 90.75 77 GLN A O 1
ATOM 583 N N . ALA A 1 78 ? -1.068 -13.445 -23.719 1 89.25 78 ALA A N 1
ATOM 584 C CA . ALA A 1 78 ? -1.812 -12.797 -24.781 1 89.25 78 ALA A CA 1
ATOM 585 C C . ALA A 1 78 ? -0.942 -12.625 -26.031 1 89.25 78 ALA A C 1
ATOM 587 O O . ALA A 1 78 ? -1.362 -12.008 -27.016 1 89.25 78 ALA A O 1
ATOM 588 N N . THR A 1 79 ? 0.232 -13.195 -25.953 1 90.25 79 THR A N 1
ATOM 589 C CA . THR A 1 79 ? 1.156 -13.047 -27.078 1 90.25 79 THR A CA 1
ATOM 590 C C . THR A 1 79 ? 1.512 -14.406 -27.656 1 90.25 79 THR A C 1
ATOM 592 O O . THR A 1 79 ? 0.977 -15.43 -27.234 1 90.25 79 THR A O 1
ATOM 595 N N . LYS A 1 80 ? 2.357 -14.375 -28.656 1 89.38 80 LYS A N 1
ATOM 596 C CA . LYS A 1 80 ? 2.848 -15.602 -29.281 1 89.38 80 LYS A CA 1
ATOM 597 C C . LYS A 1 80 ? 4.07 -16.141 -28.547 1 89.38 80 LYS A C 1
ATOM 599 O O . LYS A 1 80 ? 4.613 -17.188 -28.922 1 89.38 80 LYS A O 1
ATOM 604 N N . MET A 1 81 ? 4.324 -15.508 -27.516 1 92.94 81 MET A N 1
ATOM 605 C CA . MET A 1 81 ? 5.492 -15.938 -26.75 1 92.94 81 MET A CA 1
ATOM 606 C C . MET A 1 81 ? 5.137 -17.078 -25.812 1 92.94 81 MET A C 1
ATOM 608 O O . MET A 1 81 ? 4.195 -16.984 -25.016 1 92.94 81 MET A O 1
ATOM 612 N N . SER A 1 82 ? 5.953 -18.156 -25.938 1 93.75 82 SER A N 1
ATOM 613 C CA . SER A 1 82 ? 5.73 -19.266 -25.016 1 93.75 82 SER A CA 1
ATOM 614 C C . SER A 1 82 ? 6.211 -18.938 -23.609 1 93.75 82 SER A C 1
ATOM 616 O O . SER A 1 82 ? 7.055 -18.047 -23.438 1 93.75 82 SER A O 1
ATOM 618 N N . ASN A 1 83 ? 5.703 -19.625 -22.672 1 93.81 83 ASN A N 1
ATOM 619 C CA . ASN A 1 83 ? 6.168 -19.469 -21.297 1 93.81 83 ASN A CA 1
ATOM 620 C C . ASN A 1 83 ? 7.672 -19.688 -21.188 1 93.81 83 ASN A C 1
ATOM 622 O O . ASN A 1 83 ? 8.359 -18.938 -20.484 1 93.81 83 ASN A O 1
ATOM 626 N N . ARG A 1 84 ? 8.07 -20.719 -21.875 1 95.06 84 ARG A N 1
ATOM 627 C CA . ARG A 1 84 ? 9.492 -21.031 -21.844 1 95.06 84 ARG A CA 1
ATOM 628 C C . ARG A 1 84 ? 10.32 -19.891 -22.422 1 95.06 84 ARG A C 1
ATOM 630 O O . ARG A 1 84 ? 11.344 -19.5 -21.859 1 95.06 84 ARG A O 1
ATOM 637 N N . ASP A 1 85 ? 9.914 -19.344 -23.5 1 97 85 ASP A N 1
ATOM 638 C CA . ASP A 1 85 ? 10.617 -18.219 -24.109 1 97 85 ASP A CA 1
ATOM 639 C C . ASP A 1 85 ? 10.578 -16.984 -23.219 1 97 85 ASP A C 1
ATOM 641 O O . ASP A 1 85 ? 11.539 -16.219 -23.156 1 97 85 ASP A O 1
ATOM 645 N N . TRP A 1 86 ? 9.43 -16.781 -22.594 1 97.56 86 TRP A N 1
ATOM 646 C CA . TRP A 1 86 ? 9.297 -15.68 -21.641 1 97.56 86 TRP A CA 1
ATOM 647 C C . TRP A 1 86 ? 10.359 -15.766 -20.562 1 97.56 86 TRP A C 1
ATOM 649 O O . TRP A 1 86 ? 11.094 -14.805 -20.328 1 97.56 86 TRP A O 1
ATOM 659 N N . TRP A 1 87 ? 10.516 -16.938 -20 1 97.25 87 TRP A N 1
ATOM 660 C CA . TRP A 1 87 ? 11.469 -17.125 -18.922 1 97.25 87 TRP A CA 1
ATOM 661 C C . TRP A 1 87 ? 12.898 -17.094 -19.438 1 97.25 87 TRP A C 1
ATOM 663 O O . TRP A 1 87 ? 13.812 -16.609 -18.766 1 97.25 87 TRP A O 1
ATOM 673 N N . ARG A 1 88 ? 13.078 -17.656 -20.625 1 97.88 88 ARG A N 1
ATOM 674 C CA . ARG A 1 88 ? 14.406 -17.594 -21.234 1 97.88 88 ARG A CA 1
ATOM 675 C C . ARG A 1 88 ? 14.891 -16.156 -21.344 1 97.88 88 ARG A C 1
ATOM 677 O O . ARG A 1 88 ? 16.016 -15.836 -20.969 1 97.88 88 ARG A O 1
ATOM 684 N N . THR A 1 89 ? 14.008 -15.367 -21.844 1 97.75 89 THR A N 1
ATOM 685 C CA . THR A 1 89 ? 14.328 -13.953 -22.016 1 97.75 89 THR A CA 1
ATOM 686 C C . THR A 1 89 ? 14.547 -13.281 -20.656 1 97.75 89 THR A C 1
ATOM 688 O O . THR A 1 89 ? 15.5 -12.523 -20.484 1 97.75 89 THR A O 1
ATOM 691 N N . CYS A 1 90 ? 13.68 -13.539 -19.688 1 97.88 90 CYS A N 1
ATOM 692 C CA . CYS A 1 90 ? 13.789 -12.969 -18.344 1 97.88 90 CYS A CA 1
ATOM 693 C C . CYS A 1 90 ? 15.117 -13.344 -17.703 1 97.88 90 CYS A C 1
ATOM 695 O O . CYS A 1 90 ? 15.805 -12.492 -17.141 1 97.88 90 CYS A O 1
ATOM 697 N N . VAL A 1 91 ? 15.461 -14.617 -17.844 1 97.12 91 VAL A N 1
ATOM 698 C CA . VAL A 1 91 ? 16.703 -15.109 -17.25 1 97.12 91 VAL A CA 1
ATOM 699 C C . VAL A 1 91 ? 17.906 -14.469 -17.938 1 97.12 91 VAL A C 1
ATOM 701 O O . VAL A 1 91 ? 18.828 -14.016 -17.266 1 97.12 91 VAL A O 1
ATOM 704 N N . ARG A 1 92 ? 17.906 -14.398 -19.203 1 97.62 92 ARG A N 1
ATOM 705 C CA . ARG A 1 92 ? 18.984 -13.766 -19.953 1 97.62 92 ARG A CA 1
ATOM 706 C C . ARG A 1 92 ? 19.172 -12.32 -19.516 1 97.62 92 ARG A C 1
ATOM 708 O O . ARG A 1 92 ? 20.297 -11.891 -19.234 1 97.62 92 ARG A O 1
ATOM 715 N N . ASN A 1 93 ? 18.078 -11.625 -19.484 1 97.5 93 ASN A N 1
ATOM 716 C CA . ASN A 1 93 ? 18.125 -10.219 -19.094 1 97.5 93 ASN A CA 1
ATOM 717 C C . ASN A 1 93 ? 18.594 -10.047 -17.656 1 97.5 93 ASN A C 1
ATOM 719 O O . ASN A 1 93 ? 19.25 -9.062 -17.312 1 97.5 93 ASN A O 1
ATOM 723 N N . SER A 1 94 ? 18.203 -11.008 -16.797 1 96.62 94 SER A N 1
ATOM 724 C CA . SER A 1 94 ? 18.641 -10.969 -15.406 1 96.62 94 SER A CA 1
ATOM 725 C C . SER A 1 94 ? 20.172 -11.008 -15.312 1 96.62 94 SER A C 1
ATOM 727 O O . SER A 1 94 ? 20.766 -10.219 -14.586 1 96.62 94 SER A O 1
ATOM 729 N N . PHE A 1 95 ? 20.766 -11.883 -16.078 1 95.69 95 PHE A N 1
ATOM 730 C CA . PHE A 1 95 ? 22.219 -11.984 -16.078 1 95.69 95 PHE A CA 1
ATOM 731 C C . PHE A 1 95 ? 22.859 -10.727 -16.672 1 95.69 95 PHE A C 1
ATOM 733 O O . PHE A 1 95 ? 23.844 -10.219 -16.125 1 95.69 95 PHE A O 1
ATOM 740 N N . ARG A 1 96 ? 22.297 -10.25 -17.719 1 95.69 96 ARG A N 1
ATOM 741 C CA . ARG A 1 96 ? 22.828 -9.047 -18.344 1 95.69 96 ARG A CA 1
ATOM 742 C C . ARG A 1 96 ? 22.766 -7.859 -17.391 1 95.69 96 ARG A C 1
ATOM 744 O O . ARG A 1 96 ? 23.734 -7.113 -17.266 1 95.69 96 ARG A O 1
ATOM 751 N N . GLU A 1 97 ? 21.641 -7.695 -16.734 1 95.38 97 GLU A N 1
ATOM 752 C CA . GLU A 1 97 ? 21.484 -6.629 -15.742 1 95.38 97 GLU A CA 1
ATOM 753 C C . GLU A 1 97 ? 22.484 -6.781 -14.602 1 95.38 97 GLU A C 1
ATOM 755 O O . GLU A 1 97 ? 22.906 -5.789 -14.008 1 95.38 97 GLU A O 1
ATOM 760 N N . ALA A 1 98 ? 22.812 -8.008 -14.352 1 93.62 98 ALA A N 1
ATOM 761 C CA . ALA A 1 98 ? 23.766 -8.289 -13.281 1 93.62 98 ALA A CA 1
ATOM 762 C C . ALA A 1 98 ? 25.203 -8.125 -13.766 1 93.62 98 ALA A C 1
ATOM 764 O O . ALA A 1 98 ? 26.156 -8.266 -12.984 1 93.62 98 ALA A O 1
ATOM 765 N N . GLY A 1 99 ? 25.422 -7.883 -15.078 1 90.94 99 GLY A N 1
ATOM 766 C CA . GLY A 1 99 ? 26.734 -7.586 -15.625 1 90.94 99 GLY A CA 1
ATOM 767 C C . GLY A 1 99 ? 27.359 -8.766 -16.344 1 90.94 99 GLY A C 1
ATOM 768 O O . GLY A 1 99 ? 28.562 -8.758 -16.625 1 90.94 99 GLY A O 1
ATOM 769 N N . TYR A 1 100 ? 26.578 -9.773 -16.641 1 90.94 100 TYR A N 1
ATOM 770 C CA . TYR A 1 100 ? 27.094 -10.961 -17.312 1 90.94 100 TYR A CA 1
ATOM 771 C C . TYR A 1 100 ? 26.375 -11.211 -18.625 1 90.94 100 TYR A C 1
ATOM 773 O O . TYR A 1 100 ? 25.141 -11.227 -18.672 1 90.94 100 TYR A O 1
ATOM 781 N N . ASP A 1 101 ? 27.109 -11.305 -19.594 1 92 101 ASP A N 1
ATOM 782 C CA . ASP A 1 101 ? 26.578 -11.617 -20.906 1 92 101 ASP A CA 1
ATOM 783 C C . ASP A 1 101 ? 27.234 -12.867 -21.484 1 92 101 ASP A C 1
ATOM 785 O O . ASP A 1 101 ? 28.297 -12.781 -22.109 1 92 101 ASP A O 1
ATOM 789 N N . TYR A 1 102 ? 26.562 -13.961 -21.328 1 92.69 102 TYR A N 1
ATOM 790 C CA . TYR A 1 102 ? 27.094 -15.242 -21.781 1 92.69 102 TYR A CA 1
ATOM 791 C C . TYR A 1 102 ? 26.828 -15.438 -23.266 1 92.69 102 TYR A C 1
ATOM 793 O O . TYR A 1 102 ? 25.859 -14.891 -23.812 1 92.69 102 TYR A O 1
ATOM 801 N N . SER A 1 103 ? 27.734 -16.219 -23.922 1 95.25 103 SER A N 1
ATOM 802 C CA . SER A 1 103 ? 27.422 -16.656 -25.281 1 95.25 103 SER A CA 1
ATOM 803 C C . SER A 1 103 ? 26.125 -17.453 -25.328 1 95.25 103 SER A C 1
ATOM 805 O O . SER A 1 103 ? 25.703 -18 -24.297 1 95.25 103 SER A O 1
ATOM 807 N N . ASN A 1 104 ? 25.516 -17.547 -26.453 1 95.88 104 ASN A N 1
ATOM 808 C CA . ASN A 1 104 ? 24.25 -18.25 -26.594 1 95.88 104 ASN A CA 1
ATOM 809 C C . ASN A 1 104 ? 24.375 -19.719 -26.156 1 95.88 104 ASN A C 1
ATOM 811 O O . ASN A 1 104 ? 23.484 -20.234 -25.484 1 95.88 104 ASN A O 1
ATOM 815 N N . GLU A 1 105 ? 25.453 -20.281 -26.5 1 95.44 105 GLU A N 1
ATOM 816 C CA . GLU A 1 105 ? 25.641 -21.688 -26.172 1 95.44 105 GLU A CA 1
ATOM 817 C C . GLU A 1 105 ? 25.734 -21.906 -24.656 1 95.44 105 GLU A C 1
ATOM 819 O O . GLU A 1 105 ? 25.078 -22.797 -24.109 1 95.44 105 GLU A O 1
ATOM 824 N N . ILE A 1 106 ? 26.5 -21.125 -24.047 1 95.12 106 ILE A N 1
ATOM 825 C CA . ILE A 1 106 ? 26.672 -21.219 -22.594 1 95.12 106 ILE A CA 1
ATOM 826 C C . ILE A 1 106 ? 25.359 -20.891 -21.891 1 95.12 106 ILE A C 1
ATOM 828 O O . ILE A 1 106 ? 24.938 -21.609 -20.969 1 95.12 106 ILE A O 1
ATOM 832 N N . PHE A 1 107 ? 24.75 -19.859 -22.359 1 97 107 PHE A N 1
ATOM 833 C CA . PHE A 1 107 ? 23.5 -19.422 -21.75 1 97 107 PHE A CA 1
ATOM 834 C C . PHE A 1 107 ? 22.438 -20.516 -21.859 1 97 107 PHE A C 1
ATOM 836 O O . PHE A 1 107 ? 21.656 -20.734 -20.922 1 97 107 PHE A O 1
ATOM 843 N N . ASP A 1 108 ? 22.422 -21.141 -22.922 1 97.5 108 ASP A N 1
ATOM 844 C CA . ASP A 1 108 ? 21.438 -22.203 -23.109 1 97.5 108 ASP A CA 1
ATOM 845 C C . ASP A 1 108 ? 21.578 -23.281 -22.047 1 97.5 108 ASP A C 1
ATOM 847 O O . ASP A 1 108 ? 20.594 -23.812 -21.547 1 97.5 108 ASP A O 1
ATOM 851 N N . HIS A 1 109 ? 22.797 -23.578 -21.703 1 97.12 109 HIS A N 1
ATOM 852 C CA . HIS A 1 109 ? 23.047 -24.562 -20.672 1 97.12 109 HIS A CA 1
ATOM 853 C C . HIS A 1 109 ? 22.625 -24.031 -19.297 1 97.12 109 HIS A C 1
ATOM 855 O O . HIS A 1 109 ? 22.031 -24.766 -18.5 1 97.12 109 HIS A O 1
ATOM 861 N N . VAL A 1 110 ? 22.953 -22.828 -19.062 1 96.38 110 VAL A N 1
ATOM 862 C CA . VAL A 1 110 ? 22.594 -22.188 -17.797 1 96.38 110 VAL A CA 1
ATOM 863 C C . VAL A 1 110 ? 21.078 -22.125 -17.672 1 96.38 110 VAL A C 1
ATOM 865 O O . VAL A 1 110 ? 20.516 -22.5 -16.641 1 96.38 110 VAL A O 1
ATOM 868 N N . PHE A 1 111 ? 20.438 -21.719 -18.734 1 97.81 111 PHE A N 1
ATOM 869 C CA . PHE A 1 111 ? 18.984 -21.562 -18.734 1 97.81 111 PHE A CA 1
ATOM 870 C C . PHE A 1 111 ? 18.312 -22.922 -18.516 1 97.81 111 PHE A C 1
ATOM 872 O O . PHE A 1 111 ? 17.344 -23.016 -17.766 1 97.81 111 PHE A O 1
ATOM 879 N N . LYS A 1 112 ? 18.781 -23.859 -19.234 1 97.5 112 LYS A N 1
ATOM 880 C CA . LYS A 1 112 ? 18.203 -25.188 -19.094 1 97.5 112 LYS A CA 1
ATOM 881 C C . LYS A 1 112 ? 18.203 -25.641 -17.641 1 97.5 112 LYS A C 1
ATOM 883 O O . LYS A 1 112 ? 17.234 -26.219 -17.156 1 97.5 112 LYS A O 1
ATOM 888 N N . ARG A 1 113 ? 19.25 -25.406 -16.953 1 95.69 113 ARG A N 1
ATOM 889 C CA . ARG A 1 113 ? 19.375 -25.797 -15.547 1 95.69 113 ARG A CA 1
ATOM 890 C C . ARG A 1 113 ? 18.406 -25.016 -14.672 1 95.69 113 ARG A C 1
ATOM 892 O O . ARG A 1 113 ? 17.719 -25.594 -13.828 1 95.69 113 ARG A O 1
ATOM 899 N N . ILE A 1 114 ? 18.344 -23.734 -14.898 1 95.88 114 ILE A N 1
ATOM 900 C CA . ILE A 1 114 ? 17.469 -22.875 -14.109 1 95.88 114 ILE A CA 1
ATOM 901 C C . ILE A 1 114 ? 16.016 -23.266 -14.359 1 95.88 114 ILE A C 1
ATOM 903 O O . ILE A 1 114 ? 15.234 -23.438 -13.414 1 95.88 114 ILE A O 1
ATOM 907 N N . TYR A 1 115 ? 15.672 -23.359 -15.602 1 96.5 115 TYR A N 1
ATOM 908 C CA . TYR A 1 115 ? 14.297 -23.672 -15.992 1 96.5 115 TYR A CA 1
ATOM 909 C C . TYR A 1 115 ? 13.859 -25.016 -15.43 1 96.5 115 TYR A C 1
ATOM 911 O O . TYR A 1 115 ? 12.734 -25.156 -14.938 1 96.5 115 TYR A O 1
ATOM 919 N N . SER A 1 116 ? 14.742 -25.969 -15.484 1 95.19 116 SER A N 1
ATOM 920 C CA . SER A 1 116 ? 14.445 -27.297 -14.938 1 95.19 116 SER A CA 1
ATOM 921 C C . SER A 1 116 ? 14.281 -27.25 -13.422 1 95.19 116 SER A C 1
ATOM 923 O O . SER A 1 116 ? 13.383 -27.875 -12.867 1 95.19 116 SER A O 1
ATOM 925 N N . MET A 1 117 ? 15.102 -26.578 -12.844 1 94 117 MET A N 1
ATOM 926 C CA . MET A 1 117 ? 15.07 -26.469 -11.391 1 94 117 MET A CA 1
ATOM 927 C C . MET A 1 117 ? 13.758 -25.875 -10.914 1 94 117 MET A C 1
ATOM 929 O O . MET A 1 117 ? 13.086 -26.438 -10.039 1 94 117 MET A O 1
ATOM 933 N N . PHE A 1 118 ? 13.336 -24.812 -11.508 1 94.19 118 PHE A N 1
ATOM 934 C CA . PHE A 1 118 ? 12.141 -24.109 -11.062 1 94.19 118 PHE A CA 1
ATOM 935 C C . PHE A 1 118 ? 10.883 -24.797 -11.57 1 94.19 118 PHE A C 1
ATOM 937 O O . PHE A 1 118 ? 9.773 -24.438 -11.195 1 94.19 118 PHE A O 1
ATOM 944 N N . GLY A 1 119 ? 11.039 -25.75 -12.406 1 92.75 119 GLY A N 1
ATOM 945 C CA . GLY A 1 119 ? 9.945 -26.641 -12.797 1 92.75 119 GLY A CA 1
ATOM 946 C C . GLY A 1 119 ? 9.758 -27.812 -11.852 1 92.75 119 GLY A C 1
ATOM 947 O O . GLY A 1 119 ? 8.82 -28.594 -12 1 92.75 119 GLY A O 1
ATOM 948 N N . SER A 1 120 ? 10.617 -27.844 -10.891 1 92 120 SER A N 1
ATOM 949 C CA . SER A 1 120 ? 10.539 -28.859 -9.852 1 92 120 SER A CA 1
ATOM 950 C C . SER A 1 120 ? 10.227 -28.234 -8.492 1 92 120 SER A C 1
ATOM 952 O O . SER A 1 120 ? 10.039 -27.016 -8.391 1 92 120 SER A O 1
ATOM 954 N N . THR A 1 121 ? 10.148 -29.047 -7.465 1 92.69 121 THR A N 1
ATOM 955 C CA . THR A 1 121 ? 9.797 -28.547 -6.145 1 92.69 121 THR A CA 1
ATOM 956 C C . THR A 1 121 ? 11.047 -28.188 -5.352 1 92.69 121 THR A C 1
ATOM 958 O O . THR A 1 121 ? 10.961 -27.656 -4.238 1 92.69 121 THR A O 1
ATOM 961 N N . ALA A 1 122 ? 12.164 -28.438 -5.934 1 90.62 122 ALA A N 1
ATOM 962 C CA . ALA A 1 122 ? 13.438 -28.297 -5.227 1 90.62 122 ALA A CA 1
ATOM 963 C C . ALA A 1 122 ? 13.578 -26.906 -4.613 1 90.62 122 ALA A C 1
ATOM 965 O O . ALA A 1 122 ? 14.008 -26.766 -3.467 1 90.62 122 ALA A O 1
ATOM 966 N N . PRO A 1 123 ? 13.148 -25.922 -5.324 1 93.88 123 PRO A N 1
ATOM 967 C CA . PRO A 1 123 ? 13.375 -24.594 -4.758 1 93.88 123 PRO A CA 1
ATOM 968 C C . PRO A 1 123 ? 12.25 -24.141 -3.826 1 93.88 123 PRO A C 1
ATOM 970 O O . PRO A 1 123 ? 12.297 -23.047 -3.273 1 93.88 123 PRO A O 1
ATOM 973 N N . TYR A 1 124 ? 11.297 -25 -3.609 1 96.25 124 TYR A N 1
ATOM 974 C CA . TYR A 1 124 ? 10.102 -24.562 -2.893 1 96.25 124 TYR A CA 1
ATOM 975 C C . TYR A 1 124 ? 9.93 -25.344 -1.596 1 96.25 124 TYR A C 1
ATOM 977 O O . TYR A 1 124 ? 10.391 -26.484 -1.486 1 96.25 124 TYR A O 1
ATOM 985 N N . MET A 1 125 ? 9.352 -24.719 -0.689 1 96.31 125 MET A N 1
ATOM 986 C CA . MET A 1 125 ? 8.891 -25.375 0.527 1 96.31 125 MET A CA 1
ATOM 987 C C . MET A 1 125 ? 7.441 -25 0.836 1 96.31 125 MET A C 1
ATOM 989 O O . MET A 1 125 ? 7.02 -23.875 0.576 1 96.31 125 MET A O 1
ATOM 993 N N . ILE A 1 126 ? 6.711 -25.875 1.346 1 98.06 126 ILE A N 1
ATOM 994 C CA . ILE A 1 126 ? 5.34 -25.625 1.78 1 98.06 126 ILE A CA 1
ATOM 995 C C . ILE A 1 126 ? 5.336 -25.203 3.244 1 98.06 126 ILE A C 1
ATOM 997 O O . ILE A 1 126 ? 6.102 -25.719 4.059 1 98.06 126 ILE A O 1
ATOM 1001 N N . TYR A 1 127 ? 4.527 -24.219 3.572 1 98.12 127 TYR A N 1
ATOM 1002 C CA . TYR A 1 127 ? 4.344 -23.859 4.977 1 98.12 127 TYR A CA 1
ATOM 1003 C C . TYR A 1 127 ? 3.52 -24.922 5.695 1 98.12 127 TYR A C 1
ATOM 1005 O O . TYR A 1 127 ? 2.543 -25.438 5.148 1 98.12 127 TYR A O 1
ATOM 1013 N N . SER A 1 128 ? 3.844 -25.172 6.902 1 98.19 128 SER A N 1
ATOM 1014 C CA . SER A 1 128 ? 3.236 -26.281 7.641 1 98.19 128 SER A CA 1
ATOM 1015 C C . SER A 1 128 ? 1.754 -26.031 7.895 1 98.19 128 SER A C 1
ATOM 1017 O O . SER A 1 128 ? 0.981 -26.969 8.078 1 98.19 128 SER A O 1
ATOM 1019 N N . ASP A 1 129 ? 1.353 -24.797 7.863 1 98.62 129 ASP A N 1
ATOM 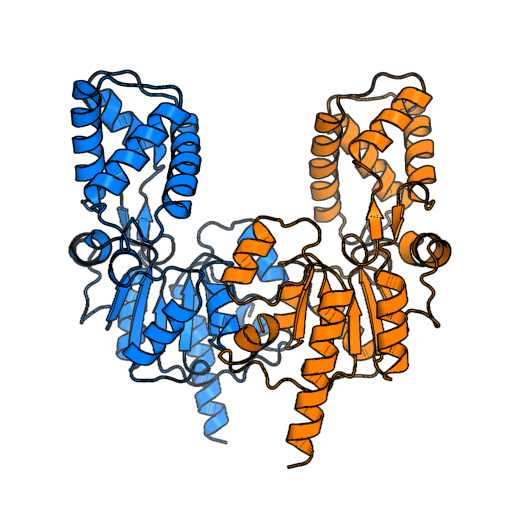1020 C CA . ASP A 1 129 ? -0.029 -24.438 8.164 1 98.62 129 ASP A CA 1
ATOM 1021 C C . ASP A 1 129 ? -0.877 -24.391 6.895 1 98.62 129 ASP A C 1
ATOM 1023 O O . ASP A 1 129 ? -2.098 -24.234 6.961 1 98.62 129 ASP A O 1
ATOM 1027 N N . ALA A 1 130 ? -0.298 -24.578 5.746 1 98.75 130 ALA A N 1
ATOM 1028 C CA . ALA A 1 130 ? -0.986 -24.391 4.473 1 98.75 130 ALA A CA 1
ATOM 1029 C C . ALA A 1 130 ? -2.02 -25.484 4.23 1 98.75 130 ALA A C 1
ATOM 1031 O O . ALA A 1 130 ? -3.219 -25.203 4.145 1 98.75 130 ALA A O 1
ATOM 1032 N N . GLN A 1 131 ? -1.553 -26.703 4.184 1 98.75 131 GLN A N 1
ATOM 1033 C CA . GLN A 1 131 ? -2.426 -27.828 3.861 1 98.75 131 GLN A CA 1
ATOM 1034 C C . GLN A 1 131 ? -3.529 -27.984 4.902 1 98.75 131 GLN A C 1
ATOM 1036 O O . GLN A 1 131 ? -4.707 -28.094 4.559 1 98.75 131 GLN A O 1
ATOM 1041 N N . PRO A 1 132 ? -3.205 -27.906 6.246 1 98.81 132 PRO A N 1
ATOM 1042 C CA . PRO A 1 132 ? -4.262 -28 7.254 1 98.81 132 PRO A CA 1
ATOM 1043 C C . PRO A 1 132 ? -5.316 -26.906 7.113 1 98.81 132 PRO A C 1
ATOM 1045 O O . PRO A 1 132 ? -6.508 -27.172 7.285 1 98.81 132 PRO A O 1
ATOM 1048 N N . PHE A 1 133 ? -4.93 -25.766 6.801 1 98.88 133 PHE A N 1
ATOM 1049 C CA . PHE A 1 133 ? -5.863 -24.656 6.66 1 98.88 133 PHE A CA 1
ATOM 1050 C C . PHE A 1 133 ? -6.832 -24.906 5.512 1 98.88 133 PHE A C 1
ATOM 1052 O O . PHE A 1 133 ? -8.047 -24.734 5.664 1 98.88 133 PHE A O 1
ATOM 1059 N N . LEU A 1 134 ? -6.309 -25.266 4.375 1 98.88 134 LEU A N 1
ATOM 1060 C CA . LEU A 1 134 ? -7.133 -25.484 3.191 1 98.88 134 LEU A CA 1
ATOM 1061 C C . LEU A 1 134 ? -8.133 -26.609 3.426 1 98.88 134 LEU A C 1
ATOM 1063 O O . LEU A 1 134 ? -9.312 -26.484 3.074 1 98.88 134 LEU A O 1
ATOM 1067 N N . ARG A 1 135 ? -7.699 -27.672 3.988 1 98.69 135 ARG A N 1
ATOM 1068 C CA . ARG A 1 135 ? -8.578 -28.797 4.262 1 98.69 135 ARG A CA 1
ATOM 1069 C C . ARG A 1 135 ? -9.656 -28.422 5.27 1 98.69 135 ARG A C 1
ATOM 1071 O O . ARG A 1 135 ? -10.812 -28.828 5.125 1 98.69 135 ARG A O 1
ATOM 1078 N N . TRP A 1 136 ? -9.227 -27.688 6.27 1 98.69 136 TRP A N 1
ATOM 1079 C CA . TRP A 1 136 ? -10.188 -27.203 7.258 1 98.69 136 TRP A CA 1
ATOM 1080 C C . TRP A 1 136 ? -11.289 -26.391 6.594 1 98.69 136 TRP A C 1
ATOM 1082 O O . TRP A 1 136 ? -12.477 -26.609 6.836 1 98.69 136 TRP A O 1
ATOM 1092 N N . ALA A 1 137 ? -10.93 -25.438 5.781 1 98.69 137 ALA A N 1
ATOM 1093 C CA . ALA A 1 137 ? -11.906 -24.562 5.129 1 98.69 137 ALA A CA 1
ATOM 1094 C C . ALA A 1 137 ? -12.906 -25.375 4.309 1 98.69 137 ALA A C 1
ATOM 1096 O O . ALA A 1 137 ? -14.109 -25.156 4.395 1 98.69 137 ALA A O 1
ATOM 1097 N N . ARG A 1 138 ? -12.398 -26.312 3.568 1 98.38 138 ARG A N 1
ATOM 1098 C CA . ARG A 1 138 ? -13.266 -27.141 2.74 1 98.38 138 ARG A CA 1
ATOM 1099 C C . ARG A 1 138 ? -14.203 -27.984 3.6 1 98.38 138 ARG A C 1
ATOM 1101 O O . ARG A 1 138 ? -15.367 -28.172 3.25 1 98.38 138 ARG A O 1
ATOM 1108 N N . LYS A 1 139 ? -13.672 -28.453 4.676 1 97.94 139 LYS A N 1
ATOM 1109 C CA . LYS A 1 139 ? -14.477 -29.266 5.586 1 97.94 139 LYS A CA 1
ATOM 1110 C C . LYS A 1 139 ? -15.641 -28.453 6.156 1 97.94 139 LYS A C 1
ATOM 1112 O O . LYS A 1 139 ? -16.688 -29.016 6.492 1 97.94 139 LYS A O 1
ATOM 1117 N N . GLN A 1 140 ? -15.477 -27.141 6.242 1 97.25 140 GLN A N 1
ATOM 1118 C CA . GLN A 1 140 ? -16.531 -26.266 6.742 1 97.25 140 GLN A CA 1
ATOM 1119 C C . GLN A 1 140 ? -17.578 -26.016 5.672 1 97.25 140 GLN A C 1
ATOM 1121 O O . GLN A 1 140 ? -18.547 -25.266 5.902 1 97.25 140 GLN A O 1
ATOM 1126 N N . GLY A 1 141 ? -17.391 -26.531 4.488 1 97.19 141 GLY A N 1
ATOM 1127 C CA . GLY A 1 141 ? -18.312 -26.312 3.393 1 97.19 141 GLY A CA 1
ATOM 1128 C C . GLY A 1 141 ? -18.016 -25.047 2.6 1 97.19 141 GLY A C 1
ATOM 1129 O O . GLY A 1 141 ? -18.859 -24.594 1.811 1 97.19 141 GLY A O 1
ATOM 1130 N N . ILE A 1 142 ? -16.906 -24.453 2.834 1 98.5 142 ILE A N 1
ATOM 1131 C CA . ILE A 1 142 ? -16.5 -23.25 2.119 1 98.5 142 ILE A CA 1
ATOM 1132 C C . ILE A 1 142 ? -15.766 -23.641 0.833 1 98.5 142 ILE A C 1
ATOM 1134 O O . ILE A 1 142 ? -14.906 -24.531 0.841 1 98.5 142 ILE A O 1
ATOM 1138 N N . VAL A 1 143 ? -16.125 -23 -0.288 1 98.81 143 VAL A N 1
ATOM 1139 C CA . VAL A 1 143 ? -15.406 -23.219 -1.537 1 98.81 143 VAL A CA 1
ATOM 1140 C C . VAL A 1 143 ? -14.023 -22.562 -1.45 1 98.81 143 VAL A C 1
ATOM 1142 O O . VAL A 1 143 ? -13.898 -21.391 -1.07 1 98.81 143 VAL A O 1
ATOM 1145 N N . VAL A 1 144 ? -12.992 -23.312 -1.801 1 98.88 144 VAL A N 1
ATOM 1146 C CA . VAL A 1 144 ? -11.625 -22.812 -1.669 1 98.88 144 VAL A CA 1
ATOM 1147 C C . VAL A 1 144 ? -11.008 -22.641 -3.053 1 98.88 144 VAL A C 1
ATOM 1149 O O . VAL A 1 144 ? -10.961 -23.578 -3.848 1 98.88 144 VAL A O 1
ATOM 1152 N N . GLY A 1 145 ? -10.57 -21.453 -3.379 1 98.88 145 GLY A N 1
ATOM 1153 C CA . GLY A 1 145 ? -9.867 -21.172 -4.621 1 98.88 145 GLY A CA 1
ATOM 1154 C C . GLY A 1 145 ? -8.43 -20.734 -4.41 1 98.88 145 GLY A C 1
ATOM 1155 O O . GLY A 1 145 ? -8.109 -20.078 -3.414 1 98.88 145 GLY A O 1
ATOM 1156 N N . VAL A 1 146 ? -7.609 -21.062 -5.359 1 98.75 146 VAL A N 1
ATOM 1157 C CA . VAL A 1 146 ? -6.238 -20.578 -5.418 1 98.75 146 VAL A CA 1
ATOM 1158 C C . VAL A 1 146 ? -6.113 -19.516 -6.504 1 98.75 146 VAL A C 1
ATOM 1160 O O . VAL A 1 146 ? -6.52 -19.734 -7.645 1 98.75 146 VAL A O 1
ATOM 1163 N N . VAL A 1 147 ? -5.629 -18.328 -6.102 1 98.81 147 VAL A N 1
ATOM 1164 C CA . VAL A 1 147 ? -5.461 -17.219 -7.035 1 98.81 147 VAL A CA 1
ATOM 1165 C C . VAL A 1 147 ? -4.008 -16.75 -7.031 1 98.81 147 VAL A C 1
ATOM 1167 O O . VAL A 1 147 ? -3.551 -16.125 -6.07 1 98.81 147 VAL A O 1
ATOM 1170 N N . SER A 1 148 ? -3.266 -16.969 -8.125 1 98.5 148 SER A N 1
ATOM 1171 C CA . SER A 1 148 ? -1.827 -16.719 -8.109 1 98.5 148 SER A CA 1
ATOM 1172 C C . SER A 1 148 ? -1.36 -16.094 -9.422 1 98.5 148 SER A C 1
ATOM 1174 O O . SER A 1 148 ? -1.839 -16.453 -10.492 1 98.5 148 SER A O 1
ATOM 1176 N N . ASN A 1 149 ? -0.528 -15.062 -9.266 1 97.38 149 ASN A N 1
ATOM 1177 C CA . ASN A 1 149 ? 0.238 -14.602 -10.414 1 97.38 149 ASN A CA 1
ATOM 1178 C C . ASN A 1 149 ? 1.365 -15.562 -10.766 1 97.38 149 ASN A C 1
ATOM 1180 O O . ASN A 1 149 ? 2.518 -15.344 -10.391 1 97.38 149 ASN A O 1
ATOM 1184 N N . ALA A 1 150 ? 1.034 -16.609 -11.461 1 96.69 150 ALA A N 1
ATOM 1185 C CA . ALA A 1 150 ? 1.968 -17.688 -11.797 1 96.69 150 ALA A CA 1
ATOM 1186 C C . ALA A 1 150 ? 1.589 -18.344 -13.125 1 96.69 150 ALA A C 1
ATOM 1188 O O . ALA A 1 150 ? 0.471 -18.172 -13.609 1 96.69 150 ALA A O 1
ATOM 1189 N N . GLU A 1 151 ? 2.564 -19.016 -13.648 1 93.19 151 GLU A N 1
ATOM 1190 C CA . GLU A 1 151 ? 2.314 -19.734 -14.883 1 93.19 151 GLU A CA 1
ATOM 1191 C C . GLU A 1 151 ? 1.89 -21.172 -14.602 1 93.19 151 GLU A C 1
ATOM 1193 O O . GLU A 1 151 ? 1.724 -21.562 -13.445 1 93.19 151 GLU A O 1
ATOM 1198 N N . TYR A 1 152 ? 1.628 -22.016 -15.625 1 94.06 152 TYR A N 1
ATOM 1199 C CA . TYR A 1 152 ? 0.867 -23.266 -15.555 1 94.06 152 TYR A CA 1
ATOM 1200 C C . TYR A 1 152 ? 1.601 -24.297 -14.727 1 94.06 152 TYR A C 1
ATOM 1202 O O . TYR A 1 152 ? 0.976 -25.188 -14.141 1 94.06 152 TYR A O 1
ATOM 1210 N N . ARG A 1 153 ? 2.914 -24.297 -14.562 1 94.81 153 ARG A N 1
ATOM 1211 C CA . ARG A 1 153 ? 3.658 -25.328 -13.852 1 94.81 153 ARG A CA 1
ATOM 1212 C C . ARG A 1 153 ? 3.332 -25.312 -12.367 1 94.81 153 ARG A C 1
ATOM 1214 O O . ARG A 1 153 ? 3.461 -26.344 -11.688 1 94.81 153 ARG A O 1
ATOM 1221 N N . TYR A 1 154 ? 2.955 -24.125 -11.875 1 96.5 154 TYR A N 1
ATOM 1222 C CA . TYR A 1 154 ? 2.502 -24.062 -10.492 1 96.5 154 TYR A CA 1
ATOM 1223 C C . TYR A 1 154 ? 1.301 -24.984 -10.273 1 96.5 154 TYR A C 1
ATOM 1225 O O . TYR A 1 154 ? 1.272 -25.766 -9.32 1 96.5 154 TYR A O 1
ATOM 1233 N N . ARG A 1 155 ? 0.372 -24.906 -11.156 1 96.62 155 ARG A N 1
ATOM 1234 C CA . ARG A 1 155 ? -0.851 -25.703 -11.062 1 96.62 155 ARG A CA 1
ATOM 1235 C C . ARG A 1 155 ? -0.566 -27.172 -11.305 1 96.62 155 ARG A C 1
ATOM 1237 O O . ARG A 1 155 ? -1.035 -28.031 -10.555 1 96.62 155 ARG A O 1
ATOM 1244 N N . ASP A 1 156 ? 0.244 -27.453 -12.32 1 96.56 156 ASP A N 1
ATOM 1245 C CA . ASP A 1 156 ? 0.315 -28.797 -12.867 1 96.56 156 ASP A CA 1
ATOM 1246 C C . ASP A 1 156 ? 1.396 -29.625 -12.164 1 96.56 156 ASP A C 1
ATOM 1248 O O . ASP A 1 156 ? 1.33 -30.859 -12.133 1 96.56 156 ASP A O 1
ATOM 1252 N N . ILE A 1 157 ? 2.387 -28.922 -11.57 1 96.19 157 ILE A N 1
ATOM 1253 C CA . ILE A 1 157 ? 3.541 -29.656 -11.07 1 96.19 157 ILE A CA 1
ATOM 1254 C C . ILE A 1 157 ? 3.816 -29.266 -9.617 1 96.19 157 ILE A C 1
ATOM 1256 O O . ILE A 1 157 ? 3.777 -30.109 -8.727 1 96.19 157 ILE A O 1
ATOM 1260 N N . ILE A 1 158 ? 3.996 -28.031 -9.328 1 97.25 158 ILE A N 1
ATOM 1261 C CA . ILE A 1 158 ? 4.547 -27.562 -8.062 1 97.25 158 ILE A CA 1
ATOM 1262 C C . ILE A 1 158 ? 3.555 -27.844 -6.938 1 97.25 158 ILE A C 1
ATOM 1264 O O . ILE A 1 158 ? 3.889 -28.516 -5.957 1 97.25 158 ILE A O 1
ATOM 1268 N N . LEU A 1 159 ? 2.297 -27.359 -7.062 1 98.31 159 LEU A N 1
ATOM 1269 C CA . LEU A 1 159 ? 1.321 -27.5 -5.988 1 98.31 159 LEU A CA 1
ATOM 1270 C C . LEU A 1 159 ? 0.987 -28.953 -5.73 1 98.31 159 LEU A C 1
ATOM 1272 O O . LEU A 1 159 ? 1.046 -29.422 -4.59 1 98.31 159 LEU A O 1
ATOM 1276 N N . PRO A 1 160 ? 0.735 -29.766 -6.82 1 97.94 160 PRO A N 1
ATOM 1277 C CA . PRO A 1 160 ? 0.434 -31.172 -6.559 1 97.94 160 PRO A CA 1
ATOM 1278 C C . PRO A 1 160 ? 1.593 -31.906 -5.891 1 97.94 160 PRO A C 1
ATOM 1280 O O . PRO A 1 160 ? 1.375 -32.719 -4.988 1 97.94 160 PRO A O 1
ATOM 1283 N N . THR A 1 161 ? 2.814 -31.578 -6.293 1 97.12 161 THR A N 1
ATOM 1284 C CA . THR A 1 161 ? 3.977 -32.281 -5.742 1 97.12 161 THR A CA 1
ATOM 1285 C C . THR A 1 161 ? 4.176 -31.906 -4.273 1 97.12 161 THR A C 1
ATOM 1287 O O . THR A 1 161 ? 4.684 -32.719 -3.492 1 97.12 161 THR A O 1
ATOM 1290 N N . LEU A 1 162 ? 3.73 -30.75 -3.902 1 97.75 162 LEU A N 1
ATOM 1291 C CA . LEU A 1 162 ? 3.863 -30.297 -2.521 1 97.75 162 LEU A CA 1
ATOM 1292 C C . LEU A 1 162 ? 2.66 -30.719 -1.689 1 97.75 162 LEU A C 1
ATOM 1294 O O . LEU A 1 162 ? 2.51 -30.297 -0.542 1 97.75 162 LEU A O 1
ATOM 1298 N N . GLY A 1 163 ? 1.788 -31.469 -2.303 1 97.56 163 GLY A N 1
ATOM 1299 C CA . GLY A 1 163 ? 0.662 -32.031 -1.577 1 97.56 163 GLY A CA 1
ATOM 1300 C C . GLY A 1 163 ? -0.547 -31.125 -1.544 1 97.56 163 GLY A C 1
ATOM 1301 O O . GLY A 1 163 ? -1.419 -31.266 -0.684 1 97.56 163 GLY A O 1
ATOM 1302 N N . LEU A 1 164 ? -0.589 -30.156 -2.402 1 98.5 164 LEU A N 1
ATOM 1303 C CA . LEU A 1 164 ? -1.734 -29.266 -2.545 1 98.5 164 LEU A CA 1
ATOM 1304 C C . LEU A 1 164 ? -2.5 -29.562 -3.83 1 98.5 164 LEU A C 1
ATOM 1306 O O . LEU A 1 164 ? -2.195 -29 -4.883 1 98.5 164 LEU A O 1
ATOM 1310 N N . ASN A 1 165 ? -3.518 -30.312 -3.686 1 98.31 165 ASN A N 1
ATOM 1311 C CA . ASN A 1 165 ? -4.199 -30.844 -4.859 1 98.31 165 ASN A CA 1
ATOM 1312 C C . ASN A 1 165 ? -5.586 -30.234 -5.031 1 98.31 165 ASN A C 1
ATOM 1314 O O . ASN A 1 165 ? -6.293 -30.016 -4.047 1 98.31 165 ASN A O 1
ATOM 1318 N N . GLN A 1 166 ? -5.895 -30.031 -6.273 1 97.94 166 GLN A N 1
ATOM 1319 C CA . GLN A 1 166 ? -7.285 -29.703 -6.566 1 97.94 166 GLN A CA 1
ATOM 1320 C C . GLN A 1 166 ? -8.211 -30.859 -6.219 1 97.94 166 GLN A C 1
ATOM 1322 O O . GLN A 1 166 ? -7.91 -32 -6.523 1 97.94 166 GLN A O 1
ATOM 1327 N N . GLY A 1 167 ? -9.352 -30.562 -5.637 1 97 167 GLY A N 1
ATOM 1328 C CA . GLY A 1 167 ? -10.297 -31.594 -5.234 1 97 167 GLY A CA 1
ATOM 1329 C C . GLY A 1 167 ? -10.125 -32.031 -3.789 1 97 167 GLY A C 1
ATOM 1330 O O . GLY A 1 167 ? -11.062 -32.531 -3.18 1 97 167 GLY A O 1
ATOM 1331 N N . SER A 1 168 ? -8.93 -31.828 -3.291 1 97.69 168 SER A N 1
ATOM 1332 C CA . SER A 1 168 ? -8.719 -32.156 -1.888 1 97.69 168 SER A CA 1
ATOM 1333 C C . SER A 1 168 ? -8.391 -30.938 -1.063 1 97.69 168 SER A C 1
ATOM 1335 O O . SER A 1 168 ? -9.047 -30.656 -0.056 1 97.69 168 SER A O 1
ATOM 1337 N N . GLU A 1 169 ? -7.457 -30.156 -1.492 1 98.62 169 GLU A N 1
ATOM 1338 C CA . GLU A 1 169 ? -7.07 -28.969 -0.743 1 98.62 169 GLU A CA 1
ATOM 1339 C C . GLU A 1 169 ? -7.766 -27.719 -1.286 1 98.62 169 GLU A C 1
ATOM 1341 O O . GLU A 1 169 ? -7.996 -26.766 -0.548 1 98.62 169 GLU A O 1
ATOM 1346 N N . TRP A 1 170 ? -8.047 -27.703 -2.535 1 98.62 170 TRP A N 1
ATOM 1347 C CA . TRP A 1 170 ? -8.711 -26.547 -3.127 1 98.62 170 TRP A CA 1
ATOM 1348 C C . TRP A 1 170 ? -9.641 -26.969 -4.258 1 98.62 170 TRP A C 1
ATOM 1350 O O . TRP A 1 170 ? -9.516 -28.078 -4.789 1 98.62 170 TRP A O 1
ATOM 1360 N N . ASP A 1 171 ? -10.602 -26.141 -4.582 1 98.81 171 ASP A N 1
ATOM 1361 C CA . ASP A 1 171 ? -11.688 -26.5 -5.492 1 98.81 171 ASP A CA 1
ATOM 1362 C C . ASP A 1 171 ? -11.438 -25.953 -6.891 1 98.81 171 ASP A C 1
ATOM 1364 O O . ASP A 1 171 ? -11.805 -26.578 -7.891 1 98.81 171 ASP A O 1
ATOM 1368 N N . PHE A 1 172 ? -10.875 -24.766 -7.023 1 98.62 172 PHE A N 1
ATOM 1369 C CA . PHE A 1 172 ? -10.547 -24.188 -8.32 1 98.62 172 PHE A CA 1
ATOM 1370 C C . PHE A 1 172 ? -9.289 -23.328 -8.234 1 98.62 172 PHE A C 1
ATOM 1372 O O . PHE A 1 172 ? -8.891 -22.922 -7.141 1 98.62 172 PHE A O 1
ATOM 1379 N N . GLY A 1 173 ? -8.672 -23.156 -9.359 1 98.5 173 GLY A N 1
ATOM 1380 C CA . GLY A 1 173 ? -7.461 -22.359 -9.406 1 98.5 173 GLY A CA 1
ATOM 1381 C C . GLY A 1 173 ? -7.465 -21.344 -10.531 1 98.5 173 GLY A C 1
ATOM 1382 O O . GLY A 1 173 ? -7.93 -21.641 -11.633 1 98.5 173 GLY A O 1
ATOM 1383 N N . LEU A 1 174 ? -7.035 -20.172 -10.211 1 98.56 174 LEU A N 1
ATOM 1384 C CA . LEU A 1 174 ? -6.801 -19.109 -11.195 1 98.56 174 LEU A CA 1
ATOM 1385 C C . LEU A 1 174 ? -5.328 -18.719 -11.234 1 98.56 174 LEU A C 1
ATOM 1387 O O . LEU A 1 174 ? -4.809 -18.141 -10.281 1 98.56 174 LEU A O 1
ATOM 1391 N N . PHE A 1 175 ? -4.715 -19.094 -12.305 1 98.19 175 PHE A N 1
ATOM 1392 C CA . PHE A 1 175 ? -3.316 -18.766 -12.555 1 98.19 175 PHE A CA 1
ATOM 1393 C C . PHE A 1 175 ? -3.193 -17.766 -13.711 1 98.19 175 PHE A C 1
ATOM 1395 O O . PHE A 1 175 ? -3.707 -18.016 -14.805 1 98.19 175 PHE A O 1
ATOM 1402 N N . SER A 1 176 ? -2.496 -16.672 -13.414 1 97.56 176 SER A N 1
ATOM 1403 C CA . SER A 1 176 ? -2.486 -15.562 -14.359 1 97.56 176 SER A CA 1
ATOM 1404 C C . SER A 1 176 ? -1.968 -16 -15.727 1 97.56 176 SER A C 1
ATOM 1406 O O . SER A 1 176 ? -2.479 -15.555 -16.75 1 97.56 176 SER A O 1
ATOM 1408 N N . GLY A 1 177 ? -0.944 -16.906 -15.75 1 96.19 177 GLY A N 1
ATOM 1409 C CA . GLY A 1 177 ? -0.378 -17.375 -17 1 96.19 177 GLY A CA 1
ATOM 1410 C C . GLY A 1 177 ? -1.344 -18.219 -17.812 1 96.19 177 GLY A C 1
ATOM 1411 O O . GLY A 1 177 ? -1.113 -18.469 -19 1 96.19 177 GLY A O 1
ATOM 1412 N N . ILE A 1 178 ? -2.422 -18.625 -17.203 1 95.38 178 ILE A N 1
ATOM 1413 C CA . ILE A 1 178 ? -3.412 -19.469 -17.859 1 95.38 178 ILE A CA 1
ATOM 1414 C C . ILE A 1 178 ? -4.641 -18.641 -18.219 1 95.38 178 ILE A C 1
ATOM 1416 O O . ILE A 1 178 ? -5.125 -18.703 -19.359 1 95.38 178 ILE A O 1
ATOM 1420 N N . VAL A 1 179 ? -5.082 -17.734 -17.312 1 96.12 179 VAL A N 1
ATOM 1421 C CA . VAL A 1 179 ? -6.355 -17.047 -17.5 1 96.12 179 VAL A CA 1
ATOM 1422 C C . VAL A 1 179 ? -6.125 -15.719 -18.203 1 96.12 179 VAL A C 1
ATOM 1424 O O . VAL A 1 179 ? -7.066 -15.109 -18.719 1 96.12 179 VAL A O 1
ATOM 1427 N N . GLY A 1 180 ? -4.902 -15.148 -18.125 1 96.06 180 GLY A N 1
ATOM 1428 C CA . GLY A 1 180 ? -4.574 -13.93 -18.844 1 96.06 180 GLY A CA 1
ATOM 1429 C C . GLY A 1 180 ? -4.906 -12.672 -18.062 1 96.06 180 GLY A C 1
ATOM 1430 O O . GLY A 1 180 ? -4.922 -11.57 -18.625 1 96.06 180 GLY A O 1
ATOM 1431 N N . ILE A 1 181 ? -5.254 -12.828 -16.844 1 96.56 181 ILE A N 1
ATOM 1432 C CA . ILE A 1 181 ? -5.477 -11.727 -15.922 1 96.56 181 ILE A CA 1
ATOM 1433 C C . ILE A 1 181 ? -4.688 -11.961 -14.641 1 96.56 181 ILE A C 1
ATOM 1435 O O . ILE A 1 181 ? -4.645 -13.086 -14.125 1 96.56 181 ILE A O 1
ATOM 1439 N N . GLU A 1 182 ? -4.012 -10.945 -14.18 1 97.25 182 GLU A N 1
ATOM 1440 C CA . GLU A 1 182 ? -3.217 -11.133 -12.969 1 97.25 182 GLU A CA 1
ATOM 1441 C C . GLU A 1 182 ? -3.518 -10.055 -11.93 1 97.25 182 GLU A C 1
ATOM 1443 O O . GLU A 1 182 ? -3.998 -8.977 -12.273 1 97.25 182 GLU A O 1
ATOM 1448 N N . LYS A 1 183 ? -3.293 -10.469 -10.68 1 97.38 183 LYS A N 1
ATOM 1449 C CA . LYS A 1 183 ? -3.324 -9.461 -9.625 1 97.38 183 LYS A CA 1
ATOM 1450 C C . LYS A 1 183 ? -2.328 -8.344 -9.906 1 97.38 183 LYS A C 1
ATOM 1452 O O . LYS A 1 183 ? -1.231 -8.594 -10.414 1 97.38 183 LYS A O 1
ATOM 1457 N N . PRO A 1 184 ? -2.764 -7.09 -9.719 1 96.56 184 PRO A N 1
ATOM 1458 C CA . PRO A 1 184 ? -3.848 -6.605 -8.859 1 96.56 184 PRO A CA 1
ATOM 1459 C C . PRO A 1 184 ? -5.129 -6.309 -9.633 1 96.56 184 PRO A C 1
ATOM 1461 O O . PRO A 1 184 ? -6.051 -5.684 -9.102 1 96.56 184 PRO A O 1
ATOM 1464 N N . ASP A 1 185 ? -5.25 -6.688 -10.859 1 95.5 185 ASP A N 1
ATOM 1465 C CA . ASP A 1 185 ? -6.492 -6.492 -11.609 1 95.5 185 ASP A CA 1
ATOM 1466 C C . ASP A 1 185 ? -7.664 -7.18 -10.914 1 95.5 185 ASP A C 1
ATOM 1468 O O . ASP A 1 185 ? -7.668 -8.398 -10.75 1 95.5 185 ASP A O 1
ATOM 1472 N N . PRO A 1 186 ? -8.672 -6.379 -10.453 1 95.62 186 PRO A N 1
ATOM 1473 C CA . PRO A 1 186 ? -9.766 -6.965 -9.672 1 95.62 186 PRO A CA 1
ATOM 1474 C C . PRO A 1 186 ? -10.578 -7.984 -10.469 1 95.62 186 PRO A C 1
ATOM 1476 O O . PRO A 1 186 ? -11.305 -8.789 -9.883 1 95.62 186 PRO A O 1
ATOM 1479 N N . ARG A 1 187 ? -10.484 -7.969 -11.781 1 96.38 187 ARG A N 1
ATOM 1480 C CA . ARG A 1 187 ? -11.234 -8.898 -12.617 1 96.38 187 ARG A CA 1
ATOM 1481 C C . ARG A 1 187 ? -10.914 -10.344 -12.258 1 96.38 187 ARG A C 1
ATOM 1483 O O . ARG A 1 187 ? -11.742 -11.234 -12.438 1 96.38 187 ARG A O 1
ATOM 1490 N N . ILE A 1 188 ? -9.672 -10.594 -11.781 1 98.06 188 ILE A N 1
ATOM 1491 C CA . ILE A 1 188 ? -9.289 -11.961 -11.438 1 98.06 188 ILE A CA 1
ATOM 1492 C C . ILE A 1 188 ? -10.133 -12.453 -10.266 1 98.06 188 ILE A C 1
ATOM 1494 O O . ILE A 1 188 ? -10.469 -13.641 -10.195 1 98.06 188 ILE A O 1
ATOM 1498 N N . PHE A 1 189 ? -10.516 -11.562 -9.383 1 98.5 189 PHE A N 1
ATOM 1499 C CA . PHE A 1 189 ? -11.352 -11.93 -8.25 1 98.5 189 PHE A CA 1
ATOM 1500 C C . PHE A 1 189 ? -12.805 -12.086 -8.68 1 98.5 189 PHE A C 1
ATOM 1502 O O . PHE A 1 189 ? -13.531 -12.922 -8.141 1 98.5 189 PHE A O 1
ATOM 1509 N N . GLU A 1 190 ? -13.219 -11.266 -9.641 1 97.94 190 GLU A N 1
ATOM 1510 C CA . GLU A 1 190 ? -14.547 -11.461 -10.203 1 97.94 190 GLU A CA 1
ATOM 1511 C C . GLU A 1 190 ? -14.703 -12.867 -10.789 1 97.94 190 GLU A C 1
ATOM 1513 O O . GLU A 1 190 ? -15.719 -13.523 -10.578 1 97.94 190 GLU A O 1
ATOM 1518 N N . ILE A 1 191 ? -13.688 -13.281 -11.516 1 98.44 191 ILE A N 1
ATOM 1519 C CA . ILE A 1 191 ? -13.695 -14.625 -12.086 1 98.44 191 ILE A CA 1
ATOM 1520 C C . ILE A 1 191 ? -13.727 -15.664 -10.969 1 98.44 191 ILE A C 1
ATOM 1522 O O . ILE A 1 191 ? -14.438 -16.672 -11.07 1 98.44 191 ILE A O 1
ATOM 1526 N N . ALA A 1 192 ? -12.961 -15.445 -9.922 1 98.75 192 ALA A N 1
ATOM 1527 C CA . ALA A 1 192 ? -12.938 -16.375 -8.789 1 98.75 192 ALA A CA 1
ATOM 1528 C C . ALA A 1 192 ? -14.328 -16.531 -8.188 1 98.75 192 ALA A C 1
ATOM 1530 O O . ALA A 1 192 ? -14.75 -17.656 -7.891 1 98.75 192 ALA A O 1
ATOM 1531 N N . LEU A 1 193 ? -15.023 -15.422 -8.008 1 98.5 193 LEU A N 1
ATOM 1532 C CA . LEU A 1 193 ? -16.359 -15.453 -7.422 1 98.5 193 LEU A CA 1
ATOM 1533 C C . LEU A 1 193 ? -17.312 -16.25 -8.305 1 98.5 193 LEU A C 1
ATOM 1535 O O . LEU A 1 193 ? -18.141 -17 -7.805 1 98.5 193 LEU A O 1
ATOM 1539 N N . LYS A 1 194 ? -17.203 -16.031 -9.602 1 98.44 194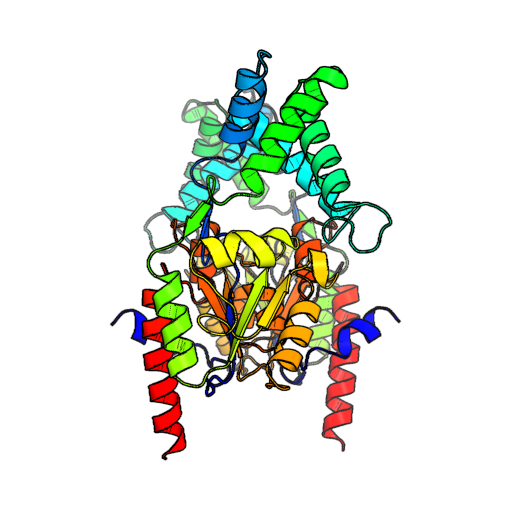 LYS A N 1
ATOM 1540 C CA . LYS A 1 194 ? -18.016 -16.797 -10.547 1 98.44 194 LYS A CA 1
ATOM 1541 C C . LYS A 1 194 ? -17.719 -18.281 -10.453 1 98.44 194 LYS A C 1
ATOM 1543 O O . LYS A 1 194 ? -18.641 -19.109 -10.398 1 98.44 194 LYS A O 1
ATOM 1548 N N . LYS A 1 195 ? -16.438 -18.656 -10.391 1 98.38 195 LYS A N 1
ATOM 1549 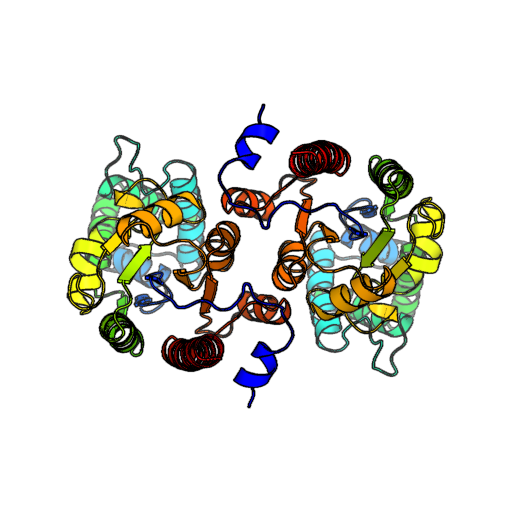C CA . LYS A 1 195 ? -16.031 -20.047 -10.312 1 98.38 195 LYS A CA 1
ATOM 1550 C C . LYS A 1 195 ? -16.484 -20.688 -9.008 1 98.38 195 LYS A C 1
ATOM 1552 O O . LYS A 1 195 ? -16.703 -21.906 -8.945 1 98.38 195 LYS A O 1
ATOM 1557 N N . ALA A 1 196 ? -16.609 -19.875 -8.031 1 98.31 196 ALA A N 1
ATOM 1558 C CA . ALA A 1 196 ? -17.062 -20.359 -6.723 1 98.31 196 ALA A CA 1
ATOM 1559 C C . ALA A 1 196 ? -18.562 -20.562 -6.695 1 98.31 196 ALA A C 1
ATOM 1561 O O . ALA A 1 196 ? -19.141 -20.859 -5.645 1 98.31 196 ALA A O 1
ATOM 1562 N N . GLY A 1 197 ? -19.281 -20.297 -7.812 1 97.81 197 GLY A N 1
ATOM 1563 C CA . GLY A 1 197 ? -20.719 -20.5 -7.902 1 97.81 197 GLY A CA 1
ATOM 1564 C C . GLY A 1 197 ? -21.5 -19.188 -7.844 1 97.81 197 GLY A C 1
ATOM 1565 O O . GLY A 1 197 ? -22.656 -19.172 -7.418 1 97.81 197 GLY A O 1
ATOM 1566 N N . GLY A 1 198 ? -20.797 -18.141 -8.18 1 98.19 198 GLY A N 1
ATOM 1567 C CA . GLY A 1 198 ? -21.484 -16.859 -8.156 1 98.19 198 GLY A CA 1
ATOM 1568 C C . GLY A 1 198 ? -21.656 -16.297 -6.754 1 98.19 198 GLY A C 1
ATOM 1569 O O . GLY A 1 198 ? -22.703 -15.766 -6.418 1 98.19 198 GLY A O 1
ATOM 1570 N N . VAL A 1 199 ? -20.672 -16.469 -5.93 1 97.81 199 VAL A N 1
ATOM 1571 C CA . VAL A 1 199 ? -20.703 -15.992 -4.547 1 97.81 199 VAL A CA 1
ATOM 1572 C C . VAL A 1 199 ? -20.625 -14.469 -4.516 1 97.81 199 VAL A C 1
ATOM 1574 O O . VAL A 1 199 ? -19.828 -13.867 -5.242 1 97.81 199 VAL A O 1
ATOM 1577 N N . ALA A 1 200 ? -21.484 -13.828 -3.732 1 97.19 200 ALA A N 1
ATOM 1578 C CA . ALA A 1 200 ? -21.391 -12.383 -3.549 1 97.19 200 ALA A CA 1
ATOM 1579 C C . ALA A 1 200 ? -20.094 -12 -2.838 1 97.19 200 ALA A C 1
ATOM 1581 O O . ALA A 1 200 ? -19.656 -12.695 -1.916 1 97.19 200 ALA A O 1
ATOM 1582 N N . PRO A 1 201 ? -19.516 -10.906 -3.207 1 97 201 PRO A N 1
ATOM 1583 C CA . PRO A 1 201 ? -18.219 -10.508 -2.635 1 97 201 PRO A CA 1
ATOM 1584 C C . PRO A 1 201 ? -18.25 -10.445 -1.109 1 97 201 PRO A C 1
ATOM 1586 O O . PRO A 1 201 ? -17.266 -10.789 -0.456 1 97 201 PRO A O 1
ATOM 1589 N N . GLU A 1 202 ? -19.312 -10.031 -0.531 1 95.31 202 GLU A N 1
ATOM 1590 C CA . GLU A 1 202 ? -19.391 -9.852 0.916 1 95.31 202 GLU A CA 1
ATOM 1591 C C . GLU A 1 202 ? -19.344 -11.195 1.641 1 95.31 202 GLU A C 1
ATOM 1593 O O . GLU A 1 202 ? -19.188 -11.242 2.863 1 95.31 202 GLU A O 1
ATOM 1598 N N . HIS A 1 203 ? -19.453 -12.305 0.869 1 97.44 203 HIS A N 1
ATOM 1599 C CA . HIS A 1 203 ? -19.391 -13.641 1.445 1 97.44 203 HIS A CA 1
ATOM 1600 C C . HIS A 1 203 ? -18.078 -14.328 1.085 1 97.44 203 HIS A C 1
ATOM 1602 O O . HIS A 1 203 ? -17.938 -15.539 1.254 1 97.44 203 HIS A O 1
ATOM 1608 N N . ALA A 1 204 ? -17.141 -13.555 0.563 1 98.31 204 ALA A N 1
ATOM 1609 C CA . ALA A 1 204 ? -15.859 -14.117 0.141 1 98.31 204 ALA A CA 1
ATOM 1610 C C . ALA A 1 204 ? -14.703 -13.445 0.864 1 98.31 204 ALA A C 1
ATOM 1612 O O . ALA A 1 204 ? -14.766 -12.258 1.181 1 98.31 204 ALA A O 1
ATOM 1613 N N . LEU A 1 205 ? -13.688 -14.211 1.129 1 98.56 205 LEU A N 1
ATOM 1614 C CA . LEU A 1 205 ? -12.469 -13.758 1.788 1 98.56 205 LEU A CA 1
ATOM 1615 C C . LEU A 1 205 ? -11.242 -14.117 0.958 1 98.56 205 LEU A C 1
ATOM 1617 O O . LEU A 1 205 ? -11.102 -15.25 0.5 1 98.56 205 LEU A O 1
ATOM 1621 N N . HIS A 1 206 ? -10.422 -13.141 0.694 1 98.81 206 HIS A N 1
ATOM 1622 C CA . HIS A 1 206 ? -9.133 -13.445 0.092 1 98.81 206 HIS A CA 1
ATOM 1623 C C . HIS A 1 206 ? -8.008 -13.312 1.111 1 98.81 206 HIS A C 1
ATOM 1625 O O . HIS A 1 206 ? -7.984 -12.367 1.902 1 98.81 206 HIS A O 1
ATOM 1631 N N . ILE A 1 207 ? -7.117 -14.266 1.088 1 98.88 207 ILE A N 1
ATOM 1632 C CA . ILE A 1 207 ? -5.945 -14.234 1.958 1 98.88 207 ILE A CA 1
ATOM 1633 C C . ILE A 1 207 ? -4.676 -14.242 1.112 1 98.88 207 ILE A C 1
ATOM 1635 O O . ILE A 1 207 ? -4.488 -15.117 0.264 1 98.88 207 ILE A O 1
ATOM 1639 N N . GLY A 1 208 ? -3.846 -13.305 1.288 1 98.5 208 GLY A N 1
ATOM 1640 C CA . GLY A 1 208 ? -2.566 -13.242 0.6 1 98.5 208 GLY A CA 1
ATOM 1641 C C . GLY A 1 208 ? -1.518 -12.453 1.358 1 98.5 208 GLY A C 1
ATOM 1642 O O . GLY A 1 208 ? -1.746 -12.047 2.498 1 98.5 208 GLY A O 1
ATOM 1643 N N . ASP A 1 209 ? -0.363 -12.234 0.741 1 97.12 209 ASP A N 1
ATOM 1644 C CA . ASP A 1 209 ? 0.745 -11.617 1.461 1 97.12 209 ASP A CA 1
ATOM 1645 C C . ASP A 1 209 ? 1.09 -10.25 0.868 1 97.12 209 ASP A C 1
ATOM 1647 O O . ASP A 1 209 ? 2.074 -9.625 1.269 1 97.12 209 ASP A O 1
ATOM 1651 N N . SER A 1 210 ? 0.352 -9.836 -0.093 1 95.75 210 SER A N 1
ATOM 1652 C CA . SER A 1 210 ? 0.613 -8.539 -0.711 1 95.75 210 SER A CA 1
ATOM 1653 C C . SER A 1 210 ? -0.544 -7.574 -0.482 1 95.75 210 SER A C 1
ATOM 1655 O O . SER A 1 210 ? -1.691 -7.879 -0.813 1 95.75 210 SER A O 1
ATOM 1657 N N . LEU A 1 211 ? -0.217 -6.441 0.023 1 94.25 211 LEU A N 1
ATOM 1658 C CA . LEU A 1 211 ? -1.231 -5.418 0.249 1 94.25 211 LEU A CA 1
ATOM 1659 C C . LEU A 1 211 ? -1.848 -4.961 -1.069 1 94.25 211 LEU A C 1
ATOM 1661 O O . LEU A 1 211 ? -3.072 -4.887 -1.193 1 94.25 211 LEU A O 1
ATOM 1665 N N . VAL A 1 212 ? -1.048 -4.812 -2.057 1 93.31 212 VAL A N 1
ATOM 1666 C CA . VAL A 1 212 ? -1.47 -4.172 -3.297 1 93.31 212 VAL A CA 1
ATOM 1667 C C . VAL A 1 212 ? -2.037 -5.215 -4.254 1 93.31 212 VAL A C 1
ATOM 1669 O O . VAL A 1 212 ? -2.965 -4.93 -5.016 1 93.31 212 VAL A O 1
ATOM 1672 N N . LYS A 1 213 ? -1.52 -6.383 -4.211 1 95.88 213 LYS A N 1
ATOM 1673 C CA . LYS A 1 213 ? -1.95 -7.395 -5.176 1 95.88 213 LYS A CA 1
ATOM 1674 C C . LYS A 1 213 ? -3.102 -8.227 -4.621 1 95.88 213 LYS A C 1
ATOM 1676 O O . LYS A 1 213 ? -3.945 -8.711 -5.379 1 95.88 213 LYS A O 1
ATOM 1681 N N . ASP A 1 214 ? -3.078 -8.391 -3.309 1 97.62 214 ASP A N 1
ATOM 1682 C CA . ASP A 1 214 ? -4.043 -9.312 -2.725 1 97.62 214 ASP A CA 1
ATOM 1683 C C . ASP A 1 214 ? -5.137 -8.562 -1.966 1 97.62 214 ASP A C 1
ATOM 1685 O O . ASP A 1 214 ? -6.316 -8.672 -2.301 1 97.62 214 ASP A O 1
ATOM 1689 N N . TYR A 1 215 ? -4.762 -7.738 -1.01 1 96.94 215 TYR A N 1
ATOM 1690 C CA . TYR A 1 215 ? -5.703 -7.137 -0.071 1 96.94 215 TYR A CA 1
ATOM 1691 C C . TYR A 1 215 ? -6.559 -6.078 -0.759 1 96.94 215 TYR A C 1
ATOM 1693 O O . TYR A 1 215 ? -7.789 -6.164 -0.747 1 96.94 215 TYR A O 1
ATOM 1701 N N . LEU A 1 216 ? -5.926 -5.141 -1.413 1 94.88 216 LEU A N 1
ATOM 1702 C CA . LEU A 1 216 ? -6.598 -3.951 -1.923 1 94.88 216 LEU A CA 1
ATOM 1703 C C . LEU A 1 216 ? -7.598 -4.32 -3.012 1 94.88 216 LEU A C 1
ATOM 1705 O O . LEU A 1 216 ? -8.773 -3.941 -2.936 1 94.88 216 LEU A O 1
ATOM 1709 N N . PRO A 1 217 ? -7.184 -5.094 -4.031 1 96.31 217 PRO A N 1
ATOM 1710 C CA . PRO A 1 217 ? -8.156 -5.367 -5.09 1 96.31 217 PRO A CA 1
ATOM 1711 C C . PRO A 1 217 ? -9.344 -6.195 -4.602 1 96.31 217 PRO A C 1
ATOM 1713 O O . PRO A 1 217 ? -10.461 -6.016 -5.082 1 96.31 217 PRO A O 1
ATOM 1716 N N . ALA A 1 218 ? -9.109 -7.082 -3.67 1 97.06 218 ALA A N 1
ATOM 1717 C CA . ALA A 1 218 ? -10.219 -7.848 -3.102 1 97.06 218 ALA A CA 1
ATOM 1718 C C . ALA A 1 218 ? -11.188 -6.938 -2.354 1 97.06 218 ALA A C 1
ATOM 1720 O O . ALA A 1 218 ? -12.406 -7.02 -2.551 1 97.06 218 ALA A O 1
ATOM 1721 N N . ARG A 1 219 ? -10.648 -6.047 -1.548 1 94.44 219 ARG A N 1
ATOM 1722 C CA . ARG A 1 219 ? -11.469 -5.125 -0.763 1 94.44 219 ARG A CA 1
ATOM 1723 C C . ARG A 1 219 ? -12.258 -4.184 -1.668 1 94.44 219 ARG A C 1
ATOM 1725 O O . ARG A 1 219 ? -13.422 -3.896 -1.405 1 94.44 219 ARG A O 1
ATOM 1732 N N . GLU A 1 220 ? -11.602 -3.775 -2.703 1 91.25 220 GLU A N 1
ATOM 1733 C CA . GLU A 1 220 ? -12.25 -2.828 -3.605 1 91.25 220 GLU A CA 1
ATOM 1734 C C . GLU A 1 220 ? -13.438 -3.469 -4.312 1 91.25 220 GLU A C 1
ATOM 1736 O O . GLU A 1 220 ? -14.391 -2.777 -4.691 1 91.25 220 GLU A O 1
ATOM 1741 N N . LEU A 1 221 ? -13.453 -4.754 -4.398 1 93.12 221 LEU A N 1
ATOM 1742 C CA . LEU A 1 221 ? -14.562 -5.477 -5.012 1 93.12 221 LEU A CA 1
ATOM 1743 C C . LEU A 1 221 ? -15.648 -5.773 -3.986 1 93.12 221 LEU A C 1
ATOM 1745 O O . LEU A 1 221 ? -16.719 -6.27 -4.34 1 93.12 221 LEU A O 1
ATOM 1749 N N . GLY A 1 222 ? -15.305 -5.527 -2.717 1 92 222 GLY A N 1
ATOM 1750 C CA . GLY A 1 222 ? -16.281 -5.773 -1.672 1 92 222 GLY A CA 1
ATOM 1751 C C . GLY A 1 222 ? -16.047 -7.074 -0.926 1 92 222 GLY A C 1
ATOM 1752 O O . GLY A 1 222 ? -16.828 -7.438 -0.044 1 92 222 GLY A O 1
ATOM 1753 N N . MET A 1 223 ? -14.969 -7.75 -1.26 1 96.5 223 MET A N 1
ATOM 1754 C CA . MET A 1 223 ? -14.602 -8.961 -0.53 1 96.5 223 MET A CA 1
ATOM 1755 C C . MET A 1 223 ? -14 -8.617 0.826 1 96.5 223 MET A C 1
ATOM 1757 O O . MET A 1 223 ? -13.539 -7.488 1.039 1 96.5 223 MET A O 1
ATOM 1761 N N . HIS A 1 224 ? -14.062 -9.562 1.714 1 96.31 224 HIS A N 1
ATOM 1762 C CA . HIS A 1 224 ? -13.141 -9.5 2.844 1 96.31 224 HIS A CA 1
ATOM 1763 C C . HIS A 1 224 ? -11.727 -9.883 2.424 1 96.31 224 HIS A C 1
ATOM 1765 O O . HIS A 1 224 ? -11.539 -10.578 1.425 1 96.31 224 HIS A O 1
ATOM 1771 N N . ALA A 1 225 ? -10.781 -9.352 3.152 1 97.38 225 ALA A N 1
ATOM 1772 C CA . ALA A 1 225 ? -9.398 -9.688 2.848 1 97.38 225 ALA A CA 1
ATOM 1773 C C . ALA A 1 225 ? -8.547 -9.711 4.113 1 97.38 225 ALA A C 1
ATOM 1775 O O . ALA A 1 225 ? -8.789 -8.938 5.043 1 97.38 225 ALA A O 1
ATOM 1776 N N . MET A 1 226 ? -7.625 -10.57 4.16 1 97.75 226 MET A N 1
ATOM 1777 C CA . MET A 1 226 ? -6.633 -10.68 5.227 1 97.75 226 MET A CA 1
ATOM 1778 C C . MET A 1 226 ? -5.223 -10.734 4.652 1 97.75 226 MET A C 1
ATOM 1780 O O . MET A 1 226 ? -4.988 -11.367 3.623 1 97.75 226 MET A O 1
ATOM 1784 N N . LEU A 1 227 ? -4.355 -10.055 5.344 1 97.56 227 LEU A N 1
ATOM 1785 C CA . LEU A 1 227 ? -2.951 -10.055 4.949 1 97.56 227 LEU A CA 1
ATOM 1786 C C . LEU A 1 227 ? -2.133 -10.984 5.84 1 97.56 227 LEU A C 1
ATOM 1788 O O . LEU A 1 227 ? -2.295 -10.977 7.062 1 97.56 227 LEU A O 1
ATOM 1792 N N . LEU A 1 228 ? -1.32 -11.805 5.215 1 97.62 228 LEU A N 1
ATOM 1793 C CA . LEU A 1 228 ? -0.393 -12.648 5.961 1 97.62 228 LEU A CA 1
ATOM 1794 C C . LEU A 1 228 ? 0.992 -12.008 6.02 1 97.62 228 LEU A C 1
ATOM 1796 O O . LEU A 1 228 ? 1.519 -11.562 5 1 97.62 228 LEU A O 1
ATOM 1800 N N . ASP A 1 229 ? 1.537 -11.922 7.18 1 95.88 229 ASP A N 1
ATOM 1801 C CA . ASP A 1 229 ? 2.893 -11.43 7.398 1 95.88 229 ASP A CA 1
ATOM 1802 C C . ASP A 1 229 ? 3.736 -12.461 8.148 1 95.88 229 ASP A C 1
ATOM 1804 O O . ASP A 1 229 ? 3.881 -12.383 9.367 1 95.88 229 ASP A O 1
ATOM 1808 N N . ARG A 1 230 ? 4.359 -13.266 7.383 1 92.94 230 ARG A N 1
ATOM 1809 C CA . ARG A 1 230 ? 5.113 -14.367 7.973 1 92.94 230 ARG A CA 1
ATOM 1810 C C . ARG A 1 230 ? 6.469 -13.898 8.484 1 92.94 230 ARG A C 1
ATOM 1812 O O . ARG A 1 230 ? 7.102 -14.57 9.297 1 92.94 230 ARG A O 1
ATOM 1819 N N . PHE A 1 231 ? 6.938 -12.734 8.055 1 90.06 231 PHE A N 1
ATOM 1820 C CA . PHE A 1 231 ? 8.32 -12.352 8.328 1 90.06 231 PHE A CA 1
ATOM 1821 C C . PHE A 1 231 ? 8.375 -11 9.031 1 90.06 231 PHE A C 1
ATOM 1823 O O . PHE A 1 231 ? 9.422 -10.344 9.039 1 90.06 231 PHE A O 1
ATOM 1830 N N . LYS A 1 232 ? 7.297 -10.508 9.516 1 87.94 232 LYS A N 1
ATOM 1831 C CA . LYS A 1 232 ? 7.223 -9.242 10.25 1 87.94 232 LYS A CA 1
ATOM 1832 C C . LYS A 1 232 ? 7.785 -8.094 9.422 1 87.94 232 LYS A C 1
ATOM 1834 O O . LYS A 1 232 ? 8.648 -7.352 9.891 1 87.94 232 LYS A O 1
ATOM 1839 N N . SER A 1 233 ? 7.277 -7.945 8.266 1 88.94 233 SER A N 1
ATOM 1840 C CA . SER A 1 233 ? 7.73 -6.918 7.332 1 88.94 233 SER A CA 1
ATOM 1841 C C . SER A 1 233 ? 7.254 -5.535 7.758 1 88.94 233 SER A C 1
ATOM 1843 O O . SER A 1 233 ? 6.258 -5.41 8.477 1 88.94 233 SER A O 1
ATOM 1845 N N . LYS A 1 234 ? 7.957 -4.488 7.305 1 84.19 234 LYS A N 1
ATOM 1846 C CA . LYS A 1 234 ? 7.57 -3.102 7.555 1 84.19 234 LYS A CA 1
ATOM 1847 C C . LYS A 1 234 ? 6.23 -2.781 6.906 1 84.19 234 LYS A C 1
ATOM 1849 O O . LYS A 1 234 ? 5.398 -2.086 7.496 1 84.19 234 LYS A O 1
ATOM 1854 N N . GLU A 1 235 ? 6.043 -3.291 5.766 1 85.12 235 GLU A N 1
ATOM 1855 C CA . GLU A 1 235 ? 4.797 -3.066 5.043 1 85.12 235 GLU A CA 1
ATOM 1856 C C . GLU A 1 235 ? 3.6 -3.59 5.828 1 85.12 235 GLU A C 1
ATOM 1858 O O . GLU A 1 235 ? 2.58 -2.904 5.945 1 85.12 235 GLU A O 1
ATOM 1863 N N . ALA A 1 236 ? 3.764 -4.734 6.336 1 89.81 236 ALA A N 1
ATOM 1864 C CA . ALA A 1 236 ? 2.672 -5.344 7.094 1 89.81 236 ALA A CA 1
ATOM 1865 C C . ALA A 1 236 ? 2.424 -4.59 8.398 1 89.81 236 ALA A C 1
ATOM 1867 O O . ALA A 1 236 ? 1.28 -4.465 8.836 1 89.81 236 ALA A O 1
ATOM 1868 N N . ARG A 1 237 ? 3.463 -4.16 8.969 1 89.69 237 ARG A N 1
ATOM 1869 C CA . ARG A 1 237 ? 3.326 -3.389 10.195 1 89.69 237 ARG A CA 1
ATOM 1870 C C . ARG A 1 237 ? 2.518 -2.117 9.961 1 89.69 237 ARG A C 1
ATOM 1872 O O . ARG A 1 237 ? 1.593 -1.812 10.711 1 89.69 237 ARG A O 1
ATOM 1879 N N . VAL A 1 238 ? 2.871 -1.462 8.953 1 88.94 238 VAL A N 1
ATOM 1880 C CA . VAL A 1 238 ? 2.193 -0.214 8.617 1 88.94 238 VAL A CA 1
ATOM 1881 C C . VAL A 1 238 ? 0.74 -0.499 8.242 1 88.94 238 VAL A C 1
ATOM 1883 O O . VAL A 1 238 ? -0.166 0.239 8.641 1 88.94 238 VAL A O 1
ATOM 1886 N N . ALA A 1 239 ? 0.534 -1.557 7.523 1 92.31 239 ALA A N 1
ATOM 1887 C CA . ALA A 1 239 ? -0.822 -1.969 7.172 1 92.31 239 ALA A CA 1
ATOM 1888 C C . ALA A 1 239 ? -1.651 -2.254 8.422 1 92.31 239 ALA A C 1
ATOM 1890 O O . ALA A 1 239 ? -2.818 -1.862 8.5 1 92.31 239 ALA A O 1
ATOM 1891 N N . ARG A 1 240 ? -1.03 -2.895 9.32 1 93.06 240 ARG A N 1
ATOM 1892 C CA . ARG A 1 240 ? -1.706 -3.197 10.578 1 93.06 240 ARG A CA 1
ATOM 1893 C C . ARG A 1 240 ? -2.105 -1.917 11.305 1 93.06 240 ARG A C 1
ATOM 1895 O O . ARG A 1 240 ? -3.211 -1.82 11.844 1 93.06 240 ARG A O 1
ATOM 1902 N N . GLU A 1 241 ? -1.231 -0.989 11.305 1 91.19 241 GLU A N 1
ATOM 1903 C CA . GLU A 1 241 ? -1.51 0.298 11.938 1 91.19 241 GLU A CA 1
ATOM 1904 C C . GLU A 1 241 ? -2.686 1 11.266 1 91.19 241 GLU A C 1
ATOM 1906 O O . GLU A 1 241 ? -3.434 1.734 11.914 1 91.19 241 GLU A O 1
ATOM 1911 N N . ALA A 1 242 ? -2.859 0.704 10.023 1 92.5 242 ALA A N 1
ATOM 1912 C CA . ALA A 1 242 ? -3.912 1.342 9.234 1 92.5 242 ALA A CA 1
ATOM 1913 C C . ALA A 1 242 ? -5.242 0.611 9.406 1 92.5 242 ALA A C 1
ATOM 1915 O O . ALA A 1 242 ? -6.242 0.979 8.789 1 92.5 242 ALA A O 1
ATOM 1916 N N . GLY A 1 243 ? -5.25 -0.512 10.203 1 91 243 GLY A N 1
ATOM 1917 C CA . GLY A 1 243 ? -6.484 -1.227 10.484 1 91 243 GLY A CA 1
ATOM 1918 C C . GLY A 1 243 ? -6.664 -2.471 9.641 1 91 243 GLY A C 1
ATOM 1919 O O . GLY A 1 243 ? -7.684 -3.158 9.742 1 91 243 GLY A O 1
ATOM 1920 N N . VAL A 1 244 ? -5.676 -2.779 8.797 1 93.69 244 VAL A N 1
ATOM 1921 C CA . VAL A 1 244 ? -5.711 -3.984 7.973 1 93.69 244 VAL A CA 1
ATOM 1922 C C . VAL A 1 244 ? -5.539 -5.219 8.852 1 93.69 244 VAL A C 1
ATOM 1924 O O . VAL A 1 244 ? -4.676 -5.25 9.734 1 93.69 244 VAL A O 1
ATOM 1927 N N . PRO A 1 245 ? -6.438 -6.184 8.727 1 95.19 245 PRO A N 1
ATOM 1928 C CA . PRO A 1 245 ? -6.215 -7.43 9.469 1 95.19 245 PRO A CA 1
ATOM 1929 C C . PRO A 1 245 ? -4.984 -8.195 8.977 1 95.19 245 PRO A C 1
ATOM 1931 O O . PRO A 1 245 ? -4.984 -8.719 7.863 1 95.19 245 PRO A O 1
ATOM 1934 N N . VAL A 1 246 ? -3.99 -8.258 9.805 1 96.81 246 VAL A N 1
ATOM 1935 C CA . VAL A 1 246 ? -2.727 -8.914 9.484 1 96.81 246 VAL A CA 1
ATOM 1936 C C . VAL A 1 246 ? -2.49 -10.078 10.438 1 96.81 246 VAL A C 1
ATOM 1938 O O . VAL A 1 246 ? -2.633 -9.938 11.656 1 96.81 246 VAL A O 1
ATOM 1941 N N . PHE A 1 247 ? -2.178 -11.234 9.883 1 97.88 247 PHE A N 1
ATOM 1942 C CA . PHE A 1 247 ? -1.94 -12.422 10.688 1 97.88 247 PHE A CA 1
ATOM 1943 C C . PHE A 1 247 ? -0.564 -13.008 10.398 1 97.88 247 PHE A C 1
ATOM 1945 O O . PHE A 1 247 ? -0.073 -12.922 9.266 1 97.88 247 PHE A O 1
ATOM 1952 N N . PRO A 1 248 ? 0.073 -13.625 11.359 1 97.25 248 PRO A N 1
ATOM 1953 C CA . PRO A 1 248 ? 1.421 -14.156 11.156 1 97.25 248 PRO A CA 1
ATOM 1954 C C . PRO A 1 248 ? 1.429 -15.43 10.312 1 97.25 248 PRO A C 1
ATOM 1956 O O . PRO A 1 248 ? 2.447 -15.758 9.695 1 97.25 248 PRO A O 1
ATOM 1959 N N . ASP A 1 249 ? 0.331 -16.172 10.352 1 98 249 ASP A N 1
ATOM 1960 C CA . ASP A 1 249 ? 0.231 -17.406 9.57 1 98 249 ASP A CA 1
ATOM 1961 C C . ASP A 1 249 ? -1.227 -17.828 9.391 1 98 249 ASP A C 1
ATOM 1963 O O . ASP A 1 249 ? -2.139 -17.125 9.828 1 98 249 ASP A O 1
ATOM 1967 N N . LEU A 1 250 ? -1.411 -18.922 8.656 1 98.75 250 LEU A N 1
ATOM 1968 C CA . LEU A 1 250 ? -2.76 -19.359 8.305 1 98.75 250 LEU A CA 1
ATOM 1969 C C . LEU A 1 250 ? -3.459 -19.969 9.516 1 98.75 250 LEU A C 1
ATOM 1971 O O . LEU A 1 250 ? -4.691 -20 9.578 1 98.75 250 LEU A O 1
ATOM 1975 N N . SER A 1 251 ? -2.699 -20.469 10.477 1 98.62 251 SER A N 1
ATOM 1976 C CA . SER A 1 251 ? -3.309 -21 11.695 1 98.62 251 SER A CA 1
ATOM 1977 C C . SER A 1 251 ? -4 -19.891 12.492 1 98.62 251 SER A C 1
ATOM 1979 O O . SER A 1 251 ? -5.133 -20.062 12.953 1 98.62 251 SER A O 1
ATOM 1981 N N . ASP A 1 252 ? -3.305 -18.797 12.625 1 98.19 252 ASP A N 1
ATOM 1982 C CA . ASP A 1 252 ? -3.889 -17.656 13.312 1 98.19 252 ASP A CA 1
ATOM 1983 C C . ASP A 1 252 ? -5.094 -17.109 12.547 1 98.19 252 ASP A C 1
ATOM 1985 O O . ASP A 1 252 ? -6.098 -16.734 13.156 1 98.19 252 ASP A O 1
ATOM 1989 N N . ALA A 1 253 ? -4.969 -17.031 11.266 1 98.38 253 ALA A N 1
ATOM 1990 C CA . ALA A 1 253 ? -6.09 -16.594 10.445 1 98.38 253 ALA A CA 1
ATOM 1991 C C . ALA A 1 253 ? -7.297 -17.5 10.625 1 98.38 253 ALA A C 1
ATOM 1993 O O . ALA A 1 253 ? -8.43 -17.031 10.727 1 98.38 253 ALA A O 1
ATOM 1994 N N . GLN A 1 254 ? -7 -18.781 10.648 1 98.56 254 GLN A N 1
ATOM 1995 C CA . GLN A 1 254 ? -8.055 -19.766 10.844 1 98.56 254 GLN A CA 1
ATOM 1996 C C . GLN A 1 254 ? -8.805 -19.516 12.148 1 98.56 254 GLN A C 1
ATOM 1998 O O . GLN A 1 254 ? -10.039 -19.531 12.172 1 98.56 254 GLN A O 1
ATOM 2003 N N . ASN A 1 255 ? -8.086 -19.312 13.219 1 98.12 255 ASN A N 1
ATOM 2004 C CA . ASN A 1 255 ? -8.695 -19.047 14.516 1 98.12 255 ASN A CA 1
ATOM 2005 C C . ASN A 1 255 ? -9.586 -17.812 14.484 1 98.12 255 ASN A C 1
ATOM 2007 O O . ASN A 1 255 ? -10.672 -17.812 15.07 1 98.12 255 ASN A O 1
ATOM 2011 N N . PHE A 1 256 ? -9.141 -16.875 13.836 1 97.19 256 PHE A N 1
ATOM 2012 C CA . PHE A 1 256 ? -9.93 -15.664 13.711 1 97.19 256 PHE A CA 1
ATOM 2013 C C . PHE A 1 256 ? -11.211 -15.922 12.938 1 97.19 256 PHE A C 1
ATOM 2015 O O . PHE A 1 256 ? -12.289 -15.461 13.328 1 97.19 256 PHE A O 1
ATOM 2022 N N . ILE A 1 257 ? -11.094 -16.625 11.82 1 97.38 257 ILE A N 1
ATOM 2023 C CA . ILE A 1 257 ? -12.242 -16.922 10.969 1 97.38 257 ILE A CA 1
ATOM 2024 C C . ILE A 1 257 ? -13.266 -17.719 11.75 1 97.38 257 ILE A C 1
ATOM 2026 O O . ILE A 1 257 ? -14.477 -17.484 11.641 1 97.38 257 ILE A O 1
ATOM 2030 N N . ILE A 1 258 ? -12.789 -18.656 12.539 1 96.69 258 ILE A N 1
ATOM 2031 C CA . ILE A 1 258 ? -13.68 -19.484 13.352 1 96.69 258 ILE A CA 1
ATOM 2032 C C . ILE A 1 258 ? -14.484 -18.594 14.289 1 96.69 258 ILE A C 1
ATOM 2034 O O . ILE A 1 258 ? -15.711 -18.703 14.359 1 96.69 258 ILE A O 1
ATOM 2038 N N . SER A 1 259 ? -13.781 -17.719 14.992 1 94.69 259 SER A N 1
ATOM 2039 C CA . SER A 1 259 ? -14.445 -16.797 15.914 1 94.69 259 SER A CA 1
ATOM 2040 C C . SER A 1 259 ? -15.43 -15.898 15.188 1 94.69 259 SER A C 1
ATOM 2042 O O . SER A 1 259 ? -16.547 -15.672 15.664 1 94.69 259 SER A O 1
ATOM 2044 N N . TRP A 1 260 ? -14.953 -15.445 14.023 1 93 260 TRP A N 1
ATOM 2045 C CA . TRP A 1 260 ? -15.781 -14.609 13.172 1 93 260 TRP A CA 1
ATOM 2046 C C . TRP A 1 260 ? -17.062 -15.328 12.773 1 93 260 TRP A C 1
ATOM 2048 O O . TRP A 1 260 ? -18.156 -14.797 12.953 1 93 260 TRP A O 1
ATOM 2058 N N . GLN A 1 261 ? -16.984 -16.5 12.352 1 92.56 261 GLN A N 1
ATOM 2059 C CA . GLN A 1 261 ? -18.141 -17.25 11.852 1 92.56 261 GLN A CA 1
ATOM 2060 C C . GLN A 1 261 ? -19.062 -17.656 12.992 1 92.56 261 GLN A C 1
ATOM 2062 O O . GLN A 1 261 ? -20.281 -17.734 12.805 1 92.56 261 GLN A O 1
ATOM 2067 N N . GLU A 1 262 ? -18.531 -17.844 14.156 1 91.5 262 GLU A N 1
ATOM 2068 C CA . GLU A 1 262 ? -19.344 -18.125 15.328 1 91.5 262 GLU A CA 1
ATOM 2069 C C . GLU A 1 262 ? -20.188 -16.922 15.719 1 91.5 262 GLU A C 1
ATOM 2071 O O . GLU A 1 262 ? -21.359 -17.062 16.094 1 91.5 262 GLU A O 1
ATOM 2076 N N . GLN A 1 263 ? -19.594 -15.836 15.609 1 88.69 263 GLN A N 1
ATOM 2077 C CA . GLN A 1 263 ? -20.312 -14.609 15.938 1 88.69 263 GLN A CA 1
ATOM 2078 C C . GLN A 1 263 ? -21.438 -14.344 14.945 1 88.69 263 GLN A C 1
ATOM 2080 O O . GLN A 1 263 ? -22.516 -13.906 15.336 1 88.69 263 GLN A O 1
ATOM 2085 N N . VAL A 1 264 ? -21.188 -14.578 13.734 1 88.62 264 VAL A N 1
ATOM 2086 C CA . VAL A 1 264 ? -22.188 -14.391 12.695 1 88.62 264 VAL A CA 1
ATOM 2087 C C . VAL A 1 264 ? -23.359 -15.336 12.93 1 88.62 264 VAL A C 1
ATOM 2089 O O . VAL A 1 264 ? -24.516 -14.938 12.805 1 88.62 264 VAL A O 1
ATOM 2092 N N . LYS A 1 265 ? -23.094 -16.531 13.297 1 87.12 265 LYS A N 1
ATOM 2093 C CA . LYS A 1 265 ? -24.141 -17.516 13.57 1 87.12 265 LYS A CA 1
ATOM 2094 C C . LYS A 1 265 ? -24.984 -17.094 14.773 1 87.12 265 LYS A C 1
ATOM 2096 O O . LYS A 1 265 ? -26.203 -17.25 14.758 1 87.12 265 LYS A O 1
ATOM 2101 N N . ARG A 1 266 ? -24.359 -16.531 15.719 1 85.25 266 ARG A N 1
ATOM 2102 C CA . ARG A 1 266 ? -25.062 -16.094 16.922 1 85.25 266 ARG A CA 1
ATOM 2103 C C . ARG A 1 266 ? -25.953 -14.891 16.625 1 85.25 266 ARG A C 1
ATOM 2105 O O . ARG A 1 266 ? -27.062 -14.789 17.141 1 85.25 266 ARG A O 1
ATOM 2112 N N . ALA A 1 267 ? -25.5 -14.031 15.797 1 81.5 267 ALA A N 1
ATOM 2113 C CA . ALA A 1 267 ? -26.234 -12.82 15.461 1 81.5 267 ALA A CA 1
ATOM 2114 C C . ALA A 1 267 ? -27.453 -13.148 14.594 1 81.5 267 ALA A C 1
ATOM 2116 O O . ALA A 1 267 ? -28.469 -12.453 14.648 1 81.5 267 ALA A O 1
ATOM 2117 N N . SER A 1 268 ? -27.359 -14.109 13.852 1 76.69 268 SER A N 1
ATOM 2118 C CA . SER A 1 268 ? -28.453 -14.508 12.961 1 76.69 268 SER A CA 1
ATOM 2119 C C . SER A 1 268 ? -29.531 -15.266 13.727 1 76.69 268 SER A C 1
ATOM 2121 O O . SER A 1 268 ? -30.656 -15.406 13.234 1 76.69 268 SER A O 1
ATOM 2123 N N . MET A 1 269 ? -29.156 -15.836 14.836 1 72.5 269 MET A N 1
ATOM 2124 C CA . MET A 1 269 ? -30.109 -16.594 15.641 1 72.5 269 MET A CA 1
ATOM 2125 C C . MET A 1 269 ? -30.938 -15.664 16.516 1 72.5 269 MET A C 1
ATOM 2127 O O . MET A 1 269 ? -31.969 -16.078 17.078 1 72.5 269 MET A O 1
ATOM 2131 N N . ILE A 1 270 ? -30.641 -14.391 16.594 1 64.62 270 ILE A N 1
ATOM 2132 C CA . ILE A 1 270 ? -31.438 -13.43 17.344 1 64.62 270 ILE A CA 1
ATOM 2133 C C . ILE A 1 270 ? -32.344 -12.656 16.391 1 64.62 270 ILE A C 1
ATOM 2135 O O . ILE A 1 270 ? -31.922 -12.234 15.32 1 64.62 270 ILE A O 1
ATOM 2139 N N . MET B 1 1 ? -16.031 10.109 -20.594 1 24.64 1 MET B N 1
ATOM 2140 C CA . MET B 1 1 ? -16.141 8.727 -21.031 1 24.64 1 MET B CA 1
ATOM 2141 C C . MET B 1 1 ? -15.344 7.797 -20.141 1 24.64 1 MET B C 1
ATOM 2143 O O . MET B 1 1 ? -15.789 6.688 -19.828 1 24.64 1 MET B O 1
ATOM 2147 N N . ALA B 1 2 ? -14.062 8.227 -19.797 1 25.62 2 ALA B N 1
ATOM 2148 C CA . ALA B 1 2 ? -13.211 7.387 -18.969 1 25.62 2 ALA B CA 1
ATOM 2149 C C . ALA B 1 2 ? -13.719 7.352 -17.531 1 25.62 2 ALA B C 1
ATOM 2151 O O . ALA B 1 2 ? -13.672 6.309 -16.875 1 25.62 2 ALA B O 1
ATOM 2152 N N . ALA B 1 3 ? -14.234 8.453 -16.906 1 31.27 3 ALA B N 1
ATOM 2153 C CA . ALA B 1 3 ? -14.828 8.5 -15.57 1 31.27 3 ALA B CA 1
ATOM 2154 C C . ALA B 1 3 ? -15.977 7.504 -15.445 1 31.27 3 ALA B C 1
ATOM 2156 O O . ALA B 1 3 ? -16.141 6.863 -14.406 1 31.27 3 ALA B O 1
ATOM 2157 N N . GLN B 1 4 ? -16.719 7.34 -16.484 1 29.48 4 GLN B N 1
ATOM 2158 C CA . GLN B 1 4 ? -17.938 6.543 -16.484 1 29.48 4 GLN B CA 1
ATOM 2159 C C . GLN B 1 4 ? -17.625 5.051 -16.391 1 29.48 4 GLN B C 1
ATOM 2161 O O . GLN B 1 4 ? -18.359 4.293 -15.766 1 29.48 4 GLN B O 1
ATOM 2166 N N . ALA B 1 5 ? -16.594 4.598 -17.047 1 33.31 5 ALA B N 1
ATOM 2167 C CA . ALA B 1 5 ? -16.281 3.168 -17.031 1 33.31 5 ALA B CA 1
ATOM 2168 C C . ALA B 1 5 ? -15.781 2.732 -15.664 1 33.31 5 ALA B C 1
ATOM 2170 O O . ALA B 1 5 ? -15.938 1.57 -15.281 1 33.31 5 ALA B O 1
ATOM 2171 N N . MET B 1 6 ? -15.156 3.574 -14.961 1 32.78 6 MET B N 1
ATOM 2172 C CA . MET B 1 6 ? -14.656 3.268 -13.625 1 32.78 6 MET B CA 1
ATOM 2173 C C . MET B 1 6 ? -15.805 3.061 -12.648 1 32.78 6 MET B C 1
ATOM 2175 O O . MET B 1 6 ? -15.633 2.447 -11.594 1 32.78 6 MET B O 1
ATOM 2179 N N . MET B 1 7 ? -17 3.688 -12.93 1 33.84 7 MET B N 1
ATOM 2180 C CA . MET B 1 7 ? -18.109 3.729 -11.984 1 33.84 7 MET B CA 1
ATOM 2181 C C . MET B 1 7 ? -18.828 2.385 -11.93 1 33.84 7 MET B C 1
ATOM 2183 O O . MET B 1 7 ? -19.688 2.166 -11.062 1 33.84 7 MET B O 1
ATOM 2187 N N . ARG B 1 8 ? -18.875 1.562 -13.023 1 30.64 8 ARG B N 1
ATOM 2188 C CA . ARG B 1 8 ? -19.922 0.54 -13.125 1 30.64 8 ARG B CA 1
ATOM 2189 C C . ARG B 1 8 ? -19.625 -0.636 -12.203 1 30.64 8 ARG B C 1
ATOM 2191 O O . ARG B 1 8 ? -20.531 -1.39 -11.836 1 30.64 8 ARG B O 1
ATOM 2198 N N . LYS B 1 9 ? -18.5 -1.239 -12.164 1 32.5 9 LYS B N 1
ATOM 2199 C CA . LYS B 1 9 ? -18.484 -2.631 -11.727 1 32.5 9 LYS B CA 1
ATOM 2200 C C . LYS B 1 9 ? -18.344 -2.727 -10.211 1 32.5 9 LYS B C 1
ATOM 2202 O O . LYS B 1 9 ? -18.172 -3.818 -9.664 1 32.5 9 LYS B O 1
ATOM 2207 N N . ALA B 1 10 ? -17.641 -1.953 -9.516 1 33.5 10 ALA B N 1
ATOM 2208 C CA . ALA B 1 10 ? -17.453 -2.199 -8.086 1 33.5 10 ALA B CA 1
ATOM 2209 C C . ALA B 1 10 ? -18.75 -1.997 -7.316 1 33.5 10 ALA B C 1
ATOM 2211 O O . ALA B 1 10 ? -19.422 -0.97 -7.473 1 33.5 10 ALA B O 1
ATOM 2212 N N . ALA B 1 11 ? -19.484 -2.891 -7.023 1 36.56 11 ALA B N 1
ATOM 2213 C CA . ALA B 1 11 ? -20.547 -2.516 -6.102 1 36.56 11 ALA B CA 1
ATOM 2214 C C . ALA B 1 11 ? -20.047 -1.546 -5.039 1 36.56 11 ALA B C 1
ATOM 2216 O O . ALA B 1 11 ? -19.297 -1.938 -4.133 1 36.56 11 ALA B O 1
ATOM 2217 N N . PRO B 1 12 ? -19.422 -0.358 -5.301 1 41.06 12 PRO B N 1
ATOM 2218 C CA . PRO B 1 12 ? -18.984 0.628 -4.312 1 41.06 12 PRO B CA 1
ATOM 2219 C C . PRO B 1 12 ? -19.859 0.656 -3.066 1 41.06 12 PRO B C 1
ATOM 2221 O O . PRO B 1 12 ? -21.031 0.239 -3.119 1 41.06 12 PRO B O 1
ATOM 2224 N N . CYS B 1 13 ? -19.312 0.509 -1.869 1 49.47 13 CYS B N 1
ATOM 2225 C CA . CYS B 1 13 ? -20.156 1.124 -0.843 1 49.47 13 CYS B CA 1
ATOM 2226 C C . CYS B 1 13 ? -21.094 2.158 -1.451 1 49.47 13 CYS B C 1
ATOM 2228 O O . CYS B 1 13 ? -20.656 2.998 -2.246 1 49.47 13 CYS B O 1
ATOM 2230 N N . ALA B 1 14 ? -22.297 1.778 -1.528 1 62.81 14 ALA B N 1
ATOM 2231 C CA . ALA B 1 14 ? -23.312 2.666 -2.109 1 62.81 14 ALA B CA 1
ATOM 2232 C C . ALA B 1 14 ? -22.906 4.129 -1.948 1 62.81 14 ALA B C 1
ATOM 2234 O O . ALA B 1 14 ? -22.531 4.559 -0.855 1 62.81 14 ALA B O 1
ATOM 2235 N N . MET B 1 15 ? -22.375 4.629 -3.135 1 75.88 15 MET B N 1
ATOM 2236 C CA . MET B 1 15 ? -22.141 6.07 -3.127 1 75.88 15 MET B CA 1
ATOM 2237 C C . MET B 1 15 ? -23.234 6.793 -2.346 1 75.88 15 MET B C 1
ATOM 2239 O O . MET B 1 15 ? -24.422 6.598 -2.607 1 75.88 15 MET B O 1
ATOM 2243 N N . ARG B 1 16 ? -22.812 7.391 -1.214 1 84.56 16 ARG B N 1
ATOM 2244 C CA . ARG B 1 16 ? -23.75 8.133 -0.372 1 84.56 16 ARG B CA 1
ATOM 2245 C C . ARG B 1 16 ? -23.516 9.633 -0.495 1 84.56 16 ARG B C 1
ATOM 2247 O O . ARG B 1 16 ? -22.516 10.07 -1.069 1 84.56 16 ARG B O 1
ATOM 2254 N N . GLN B 1 17 ? -24.531 10.32 -0.109 1 93.56 17 GLN B N 1
ATOM 2255 C CA . GLN B 1 17 ? -24.359 11.766 -0.04 1 93.56 17 GLN B CA 1
ATOM 2256 C C . GLN B 1 17 ? -23.234 12.148 0.917 1 93.56 17 GLN B C 1
ATOM 2258 O O . GLN B 1 17 ? -23.203 11.688 2.062 1 93.56 17 GLN B O 1
ATOM 2263 N N . LEU B 1 18 ? -22.406 12.992 0.433 1 97.44 18 LEU B N 1
ATOM 2264 C CA . LEU B 1 18 ? -21.266 13.391 1.246 1 97.44 18 LEU B CA 1
ATOM 2265 C C . LEU B 1 18 ? -21.641 14.508 2.205 1 97.44 18 LEU B C 1
ATOM 2267 O O . LEU B 1 18 ? -22.266 15.492 1.801 1 97.44 18 LEU B O 1
ATOM 2271 N N . LYS B 1 19 ? -21.219 14.297 3.434 1 98.44 19 LYS B N 1
ATOM 2272 C CA . LYS B 1 19 ? -21.438 15.305 4.465 1 98.44 19 LYS B CA 1
ATOM 2273 C C . LYS B 1 19 ? -20.125 15.875 4.977 1 98.44 19 LYS B C 1
ATOM 2275 O O . LYS B 1 19 ? -20.094 16.938 5.602 1 98.44 19 LYS B O 1
ATOM 2280 N N . CYS B 1 20 ? -19.062 15.211 4.688 1 98.75 20 CYS B N 1
ATOM 2281 C CA . CYS B 1 20 ? -17.734 15.617 5.152 1 98.75 20 CYS B CA 1
ATOM 2282 C C . CYS B 1 20 ? -16.656 15.211 4.16 1 98.75 20 CYS B C 1
ATOM 2284 O O . CYS B 1 20 ? -16.688 14.102 3.623 1 98.75 20 CYS B O 1
ATOM 2286 N N . ILE B 1 21 ? -15.773 16.094 3.9 1 98.88 21 ILE B N 1
ATOM 2287 C CA . ILE B 1 21 ? -14.555 15.789 3.154 1 98.88 21 ILE B CA 1
ATOM 2288 C C . ILE B 1 21 ? -13.336 16.188 3.982 1 98.88 21 ILE B C 1
ATOM 2290 O O . ILE B 1 21 ? -13.227 17.328 4.438 1 98.88 21 ILE B O 1
ATOM 2294 N N . THR B 1 22 ? -12.5 15.266 4.27 1 98.94 22 THR B N 1
ATOM 2295 C CA . THR B 1 22 ? -11.203 15.57 4.867 1 98.94 22 THR B CA 1
ATOM 2296 C C . THR B 1 22 ? -10.094 15.484 3.822 1 98.94 22 THR B C 1
ATOM 2298 O O . THR B 1 22 ? -10.156 14.664 2.908 1 98.94 22 THR B O 1
ATOM 2301 N N . VAL B 1 23 ? -9.055 16.344 3.975 1 98.94 23 VAL B N 1
ATOM 2302 C CA . VAL B 1 23 ? -7.992 16.422 2.98 1 98.94 23 VAL B CA 1
ATOM 2303 C C . VAL B 1 23 ? -6.633 16.438 3.678 1 98.94 23 VAL B C 1
ATOM 2305 O O . VAL B 1 23 ? -6.469 17.062 4.719 1 98.94 23 VAL B O 1
ATO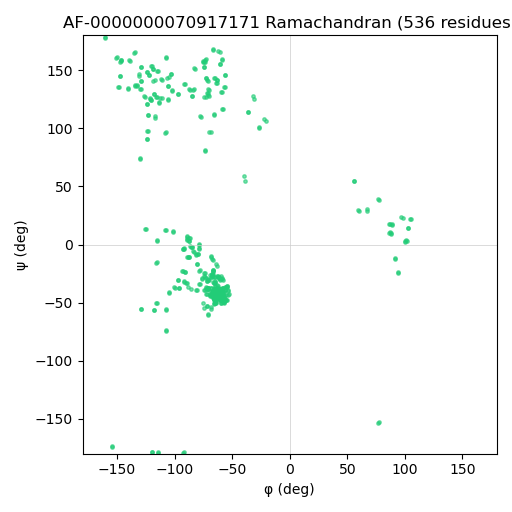M 2308 N N . ASP B 1 24 ? -5.73 15.68 3.127 1 98.81 24 ASP B N 1
ATOM 2309 C CA . ASP B 1 24 ? -4.324 15.766 3.51 1 98.81 24 ASP B CA 1
ATOM 2310 C C . ASP B 1 24 ? -3.729 17.109 3.109 1 98.81 24 ASP B C 1
ATOM 2312 O O . ASP B 1 24 ? -4.348 17.875 2.363 1 98.81 24 ASP B O 1
ATOM 2316 N N . VAL B 1 25 ? -2.508 17.375 3.66 1 98.56 25 VAL B N 1
ATOM 2317 C CA . VAL B 1 25 ? -1.942 18.703 3.398 1 98.56 25 VAL B CA 1
ATOM 2318 C C . VAL B 1 25 ? -0.782 18.578 2.414 1 98.56 25 VAL B C 1
ATOM 2320 O O . VAL B 1 25 ? -0.923 18.906 1.235 1 98.56 25 VAL B O 1
ATOM 2323 N N . THR B 1 26 ? 0.374 18.062 2.859 1 96.62 26 THR B N 1
ATOM 2324 C CA . THR B 1 26 ? 1.56 18.016 2.012 1 96.62 26 THR B CA 1
ATOM 2325 C C . THR B 1 26 ? 1.42 16.922 0.954 1 96.62 26 THR B C 1
ATOM 2327 O O . THR B 1 26 ? 1.12 15.766 1.276 1 96.62 26 THR B O 1
ATOM 2330 N N . GLY B 1 27 ? 1.603 17.312 -0.243 1 96 27 GLY B N 1
ATOM 2331 C CA . GLY B 1 27 ? 1.409 16.422 -1.372 1 96 27 GLY B CA 1
ATOM 2332 C C . GLY B 1 27 ? 0.005 16.469 -1.943 1 96 27 GLY B C 1
ATOM 2333 O O . GLY B 1 27 ? -0.239 15.984 -3.051 1 96 27 GLY B O 1
ATOM 2334 N N . THR B 1 28 ? -0.891 17.109 -1.183 1 98.25 28 THR B N 1
ATOM 2335 C CA . THR B 1 28 ? -2.289 17.219 -1.586 1 98.25 28 THR B CA 1
ATOM 2336 C C . THR B 1 28 ? -2.691 18.672 -1.793 1 98.25 28 THR B C 1
ATOM 2338 O O . THR B 1 28 ? -3.039 19.062 -2.906 1 98.25 28 THR B O 1
ATOM 2341 N N . LEU B 1 29 ? -2.529 19.516 -0.798 1 98.69 29 LEU B N 1
ATOM 2342 C CA . LEU B 1 29 ? -2.871 20.922 -0.903 1 98.69 29 LEU B CA 1
ATOM 2343 C C . LEU B 1 29 ? -1.641 21.75 -1.256 1 98.69 29 LEU B C 1
ATOM 2345 O O . LEU B 1 29 ? -1.741 22.734 -1.988 1 98.69 29 LEU B O 1
ATOM 2349 N N . ILE B 1 30 ? -0.508 21.312 -0.653 1 97.94 30 ILE B N 1
ATOM 2350 C CA . ILE B 1 30 ? 0.726 22.062 -0.851 1 97.94 30 ILE B CA 1
ATOM 2351 C C . ILE B 1 30 ? 1.874 21.109 -1.15 1 97.94 30 ILE B C 1
ATOM 2353 O O . ILE B 1 30 ? 1.736 19.891 -0.982 1 97.94 30 ILE B O 1
ATOM 2357 N N . ALA B 1 31 ? 2.949 21.656 -1.626 1 95.75 31 ALA B N 1
ATOM 2358 C CA . ALA B 1 31 ? 4.164 20.891 -1.901 1 95.75 31 ALA B CA 1
ATOM 2359 C C . ALA B 1 31 ? 5.406 21.672 -1.492 1 95.75 31 ALA B C 1
ATOM 2361 O O . ALA B 1 31 ? 5.352 22.891 -1.313 1 95.75 31 ALA B O 1
ATOM 2362 N N . TYR B 1 32 ? 6.492 20.953 -1.285 1 91.69 32 TYR B N 1
ATOM 2363 C CA . TYR B 1 32 ? 7.789 21.609 -1.138 1 91.69 32 TYR B CA 1
ATOM 2364 C C . TYR B 1 32 ? 8.281 22.156 -2.473 1 91.69 32 TYR B C 1
ATOM 2366 O O . TYR B 1 32 ? 8.109 21.516 -3.514 1 91.69 32 TYR B O 1
ATOM 2374 N N . LYS B 1 33 ? 8.891 23.344 -2.318 1 91.94 33 LYS B N 1
ATOM 2375 C CA . LYS B 1 33 ? 9.617 23.844 -3.477 1 91.94 33 LYS B CA 1
ATOM 2376 C C . LYS B 1 33 ? 10.961 23.141 -3.631 1 91.94 33 LYS B C 1
ATOM 2378 O O . LYS B 1 33 ? 11.836 23.266 -2.77 1 91.94 33 LYS B O 1
ATOM 2383 N N . GLY B 1 34 ? 11.117 22.359 -4.582 1 86.19 34 GLY B N 1
ATOM 2384 C CA . GLY B 1 34 ? 12.375 21.641 -4.75 1 86.19 34 GLY B CA 1
ATOM 2385 C C . GLY B 1 34 ? 12.523 20.469 -3.799 1 86.19 34 GLY B C 1
ATOM 2386 O O . GLY B 1 34 ? 11.531 19.875 -3.377 1 86.19 34 GLY B O 1
ATOM 2387 N N . LEU B 1 35 ? 13.859 20.156 -3.529 1 86.75 35 LEU B N 1
ATOM 2388 C CA . LEU B 1 35 ? 14.133 19 -2.684 1 86.75 35 LEU B CA 1
ATOM 2389 C C . LEU B 1 35 ? 14.562 19.438 -1.287 1 86.75 35 LEU B C 1
ATOM 2391 O O . LEU B 1 35 ? 15.258 20.438 -1.132 1 86.75 35 LEU B O 1
ATOM 2395 N N . LEU B 1 36 ? 14.156 18.672 -0.315 1 87.19 36 LEU B N 1
ATOM 2396 C CA . LEU B 1 36 ? 14.445 18.969 1.083 1 87.19 36 LEU B CA 1
ATOM 2397 C C . LEU B 1 36 ? 15.945 19.094 1.312 1 87.19 36 LEU B C 1
ATOM 2399 O O . LEU B 1 36 ? 16.406 20 2.012 1 87.19 36 LEU B O 1
ATOM 2403 N N . GLY B 1 37 ? 16.703 18.188 0.63 1 87.88 37 GLY B N 1
ATOM 2404 C CA . GLY B 1 37 ? 18.156 18.219 0.772 1 87.88 37 GLY B CA 1
ATOM 2405 C C . GLY B 1 37 ? 18.766 19.547 0.365 1 87.88 37 GLY B C 1
ATOM 2406 O O . GLY B 1 37 ? 19.781 19.969 0.928 1 87.88 37 GLY B O 1
ATOM 2407 N N . ASP B 1 38 ? 18.125 20.234 -0.537 1 89.56 38 ASP B N 1
ATOM 2408 C CA . ASP B 1 38 ? 18.609 21.531 -1.002 1 89.56 38 ASP B CA 1
ATOM 2409 C C . ASP B 1 38 ? 18.578 22.578 0.119 1 89.56 38 ASP B C 1
ATOM 2411 O O . ASP B 1 38 ? 19.5 23.375 0.267 1 89.56 38 ASP B O 1
ATOM 2415 N N . TYR B 1 39 ? 17.609 22.562 0.882 1 91.38 39 TYR B N 1
ATOM 2416 C CA . TYR B 1 39 ? 17.438 23.547 1.95 1 91.38 39 TYR B CA 1
ATOM 2417 C C . TYR B 1 39 ? 18.453 23.312 3.066 1 91.38 39 TYR B C 1
ATOM 2419 O O . TYR B 1 39 ? 19 24.266 3.631 1 91.38 39 TYR B O 1
ATOM 2427 N N . TYR B 1 40 ? 18.688 22.047 3.316 1 94 40 TYR B N 1
ATOM 2428 C CA . TYR B 1 40 ? 19.672 21.7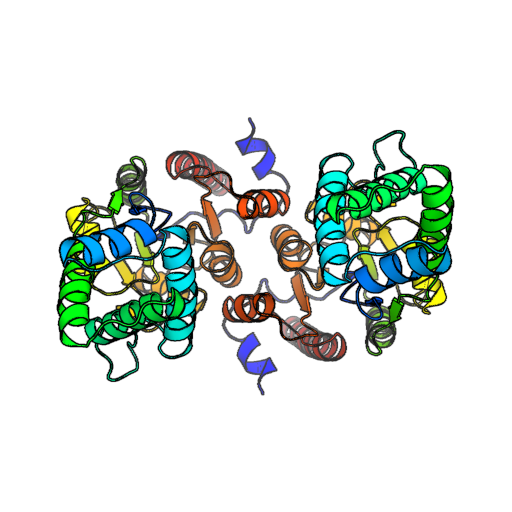03 4.332 1 94 40 TYR B CA 1
ATOM 2429 C C . TYR B 1 40 ? 21.078 22.141 3.898 1 94 40 TYR B C 1
ATOM 2431 O O . TYR B 1 40 ? 21.797 22.781 4.664 1 94 40 TYR B O 1
ATOM 2439 N N . CYS B 1 41 ? 21.406 21.859 2.715 1 93.06 41 CYS B N 1
ATOM 2440 C CA . CYS B 1 41 ? 22.719 22.203 2.191 1 93.06 41 CYS B CA 1
ATOM 2441 C C . CYS B 1 41 ? 22.891 23.719 2.08 1 93.06 41 CYS B C 1
ATOM 2443 O O . CYS B 1 41 ? 23.953 24.25 2.389 1 93.06 41 CYS B O 1
ATOM 2445 N N . LYS B 1 42 ? 21.891 24.359 1.644 1 92.25 42 LYS B N 1
ATOM 2446 C CA . LYS B 1 42 ? 21.953 25.812 1.536 1 92.25 42 LYS B CA 1
ATOM 2447 C C . LYS B 1 42 ? 22.188 26.469 2.9 1 92.25 42 LYS B C 1
ATOM 2449 O O . LYS B 1 42 ? 22.938 27.438 3.01 1 92.25 42 LYS B O 1
ATOM 2454 N N . ALA B 1 43 ? 21.531 25.953 3.914 1 94.25 43 ALA B N 1
ATOM 2455 C CA . ALA B 1 43 ? 21.703 26.469 5.266 1 94.25 43 ALA B CA 1
ATOM 2456 C C . ALA B 1 43 ? 23.141 26.281 5.742 1 94.25 43 ALA B C 1
ATOM 2458 O O . ALA B 1 43 ? 23.734 27.203 6.324 1 94.25 43 ALA B O 1
ATOM 2459 N N . ALA B 1 44 ? 23.719 25.078 5.523 1 94.88 44 ALA B N 1
ATOM 2460 C CA . ALA B 1 44 ? 25.094 24.812 5.898 1 94.88 44 ALA B CA 1
ATOM 2461 C C . ALA B 1 44 ? 26.062 25.734 5.16 1 94.88 44 ALA B C 1
ATOM 2463 O O . ALA B 1 44 ? 26.953 26.328 5.773 1 94.88 44 ALA B O 1
ATOM 2464 N N . LYS B 1 45 ? 25.812 25.906 3.904 1 93.75 45 LYS B N 1
ATOM 2465 C CA . LYS B 1 45 ? 26.672 26.781 3.086 1 93.75 45 LYS B CA 1
ATOM 2466 C C . LYS B 1 45 ? 26.609 28.219 3.566 1 93.75 45 LYS B C 1
ATOM 2468 O O . LYS B 1 45 ? 27.625 28.922 3.584 1 93.75 45 LYS B O 1
ATOM 2473 N N . ALA B 1 46 ? 25.469 28.625 3.885 1 94.06 46 ALA B N 1
ATOM 2474 C CA . ALA B 1 46 ? 25.266 30 4.344 1 94.06 46 ALA B CA 1
ATOM 2475 C C . ALA B 1 46 ? 26.062 30.266 5.617 1 94.06 46 ALA B C 1
ATOM 2477 O O . ALA B 1 46 ? 26.484 31.406 5.871 1 94.06 46 ALA B O 1
ATOM 2478 N N . VAL B 1 47 ? 26.281 29.219 6.402 1 94.12 47 VAL B N 1
ATOM 2479 C CA . VAL B 1 47 ? 27.031 29.359 7.648 1 94.12 47 VAL B CA 1
ATOM 2480 C C . VAL B 1 47 ? 28.516 29.156 7.387 1 94.12 47 VAL B C 1
ATOM 2482 O O . VAL B 1 47 ? 29.344 29.391 8.273 1 94.12 47 VAL B O 1
ATOM 2485 N N . GLY B 1 48 ? 28.875 28.688 6.195 1 92.88 48 GLY B N 1
ATOM 2486 C CA . GLY B 1 48 ? 30.266 28.625 5.797 1 92.88 48 GLY B CA 1
ATOM 2487 C C . GLY B 1 48 ? 30.875 27.234 5.992 1 92.88 48 GLY B C 1
ATOM 2488 O O . GLY B 1 48 ? 32.094 27.109 6.168 1 92.88 48 GLY B O 1
ATOM 2489 N N . VAL B 1 49 ? 30.062 26.25 6.016 1 92.56 49 VAL B N 1
ATOM 2490 C CA . VAL B 1 49 ? 30.578 24.906 6.211 1 92.56 49 VAL B CA 1
ATOM 2491 C C . VAL B 1 49 ? 30.219 24.031 5.016 1 92.56 49 VAL B C 1
ATOM 2493 O O . VAL B 1 49 ? 29.266 24.328 4.285 1 92.56 49 VAL B O 1
ATOM 2496 N N . PRO B 1 50 ? 31.031 23.062 4.836 1 87.19 50 PRO B N 1
ATOM 2497 C CA . PRO B 1 50 ? 30.734 22.156 3.725 1 87.19 50 PRO B CA 1
ATOM 2498 C C . PRO B 1 50 ? 29.422 21.406 3.902 1 87.19 50 PRO B C 1
ATOM 2500 O O . PRO B 1 50 ? 29.016 21.141 5.035 1 87.19 50 PRO B O 1
ATOM 2503 N N . CYS B 1 51 ? 28.734 21.25 2.844 1 80.94 51 CYS B N 1
ATOM 2504 C CA . CYS B 1 51 ? 27.516 20.453 2.863 1 80.94 51 CYS B CA 1
ATOM 2505 C C . CYS B 1 51 ? 27.656 19.234 1.955 1 80.94 51 CYS B C 1
ATOM 2507 O O . CYS B 1 51 ? 28.203 19.328 0.859 1 80.94 51 CYS B O 1
ATOM 2509 N N . PRO B 1 52 ? 27.047 18.125 2.537 1 74.44 52 PRO B N 1
ATOM 2510 C CA . PRO B 1 52 ? 27.031 16.938 1.683 1 74.44 52 PRO B CA 1
ATOM 2511 C C . PRO B 1 52 ? 26.234 17.156 0.392 1 74.44 52 PRO B C 1
ATOM 2513 O O . PRO B 1 52 ? 25.594 18.188 0.227 1 74.44 52 PRO B O 1
ATOM 2516 N N . ASP B 1 53 ? 26.391 16.297 -0.497 1 86.25 53 ASP B N 1
ATOM 2517 C CA . ASP B 1 53 ? 25.578 16.297 -1.717 1 86.25 53 ASP B CA 1
ATOM 2518 C C . ASP B 1 53 ? 24.094 16.25 -1.394 1 86.25 53 ASP B C 1
ATOM 2520 O O . ASP B 1 53 ? 23.688 15.625 -0.413 1 86.25 53 ASP B O 1
ATOM 2524 N N . TYR B 1 54 ? 23.359 16.875 -2.178 1 84.62 54 TYR B N 1
ATOM 2525 C CA . TYR B 1 54 ? 21.922 17.047 -1.979 1 84.62 54 TYR B CA 1
ATOM 2526 C C . TYR B 1 54 ? 21.219 15.703 -1.803 1 84.62 54 TYR B C 1
ATOM 2528 O O . TYR B 1 54 ? 20.391 15.539 -0.917 1 84.62 54 TYR B O 1
ATOM 2536 N N . ASP B 1 55 ? 21.719 14.781 -2.523 1 89 55 ASP B N 1
ATOM 2537 C CA . ASP B 1 55 ? 21.109 13.453 -2.473 1 89 55 ASP B CA 1
ATOM 2538 C C . ASP B 1 55 ? 21.453 12.734 -1.175 1 89 55 ASP B C 1
ATOM 2540 O O . ASP B 1 55 ? 20.609 12.086 -0.561 1 89 55 ASP B O 1
ATOM 2544 N N . GLN B 1 56 ? 22.641 12.922 -0.803 1 91.06 56 GLN B N 1
ATOM 2545 C CA . GLN B 1 56 ? 23.094 12.32 0.446 1 91.06 56 GLN B CA 1
ATOM 2546 C C . GLN B 1 56 ? 22.359 12.914 1.643 1 91.06 56 GLN B C 1
ATOM 2548 O O . GLN B 1 56 ? 22.016 12.203 2.586 1 91.06 56 GLN B O 1
ATOM 2553 N N . MET B 1 57 ? 22.172 14.195 1.564 1 92.31 57 MET B N 1
ATOM 2554 C CA . MET B 1 57 ? 21.453 14.867 2.646 1 92.31 57 MET B CA 1
ATOM 2555 C C . MET B 1 57 ? 20 14.414 2.705 1 92.31 57 MET B C 1
ATOM 2557 O O . MET B 1 57 ? 19.453 14.211 3.791 1 92.31 57 MET B O 1
ATOM 2561 N N . HIS B 1 58 ? 19.469 14.273 1.576 1 92.94 58 HIS B N 1
ATOM 2562 C CA . HIS B 1 58 ? 18.078 13.812 1.51 1 92.94 58 HIS B CA 1
ATOM 2563 C C . HIS B 1 58 ? 17.938 12.422 2.119 1 92.94 58 HIS B C 1
ATOM 2565 O O . HIS B 1 58 ? 17 12.164 2.877 1 92.94 58 HIS B O 1
ATOM 2571 N N . GLU B 1 59 ? 18.875 11.555 1.82 1 92.81 59 GLU B N 1
ATOM 2572 C CA . GLU B 1 59 ? 18.875 10.219 2.398 1 92.81 59 GLU B CA 1
ATOM 2573 C C . GLU B 1 59 ? 19.094 10.266 3.906 1 92.81 59 GLU B C 1
ATOM 2575 O O . GLU B 1 59 ? 18.453 9.523 4.66 1 92.81 59 GLU B O 1
ATOM 2580 N N . GLY B 1 60 ? 20.016 11.109 4.258 1 93.81 60 GLY B N 1
ATOM 2581 C CA . GLY B 1 60 ? 20.234 11.289 5.684 1 93.81 60 GLY B CA 1
ATOM 2582 C C . GLY B 1 60 ? 19 11.75 6.426 1 93.81 60 GLY B C 1
ATOM 2583 O O . GLY B 1 60 ? 18.719 11.281 7.531 1 93.81 60 GLY B O 1
ATOM 2584 N N . PHE B 1 61 ? 18.281 12.641 5.801 1 95.81 61 PHE B N 1
ATOM 2585 C CA . PHE B 1 61 ? 17.047 13.125 6.402 1 95.81 61 PHE B CA 1
ATOM 2586 C C . PHE B 1 61 ? 16.031 12 6.547 1 95.81 61 PHE B C 1
ATOM 2588 O O . PHE B 1 61 ? 15.391 11.867 7.59 1 95.81 61 PHE B O 1
ATOM 2595 N N . LYS B 1 62 ? 15.859 11.227 5.57 1 94.38 62 LYS B N 1
ATOM 2596 C CA . LYS B 1 62 ? 14.891 10.133 5.594 1 94.38 62 LYS B CA 1
ATOM 2597 C C . LYS B 1 62 ? 15.164 9.188 6.758 1 94.38 62 LYS B C 1
ATOM 2599 O O . LYS B 1 62 ? 14.234 8.789 7.477 1 94.38 62 LYS B O 1
ATOM 2604 N N . VAL B 1 63 ? 16.375 8.859 6.934 1 95.06 63 VAL B N 1
ATOM 2605 C CA . VAL B 1 63 ? 16.766 7.949 8.008 1 95.06 63 VAL B CA 1
ATOM 2606 C C . VAL B 1 63 ? 16.484 8.594 9.359 1 95.06 63 VAL B C 1
ATOM 2608 O O . VAL B 1 63 ? 15.852 7.992 10.227 1 95.06 63 VAL B O 1
ATOM 2611 N N . ALA B 1 64 ? 16.953 9.812 9.484 1 97.12 64 ALA B N 1
ATOM 2612 C CA . ALA B 1 64 ? 16.812 10.531 10.75 1 97.12 64 ALA B CA 1
ATOM 2613 C C . ALA B 1 64 ? 15.336 10.734 11.094 1 97.12 64 ALA B C 1
ATOM 2615 O O . ALA B 1 64 ? 14.922 10.508 12.234 1 97.12 64 ALA B O 1
ATOM 2616 N N . TYR B 1 65 ? 14.625 11.141 10.125 1 96.19 65 TYR B N 1
ATOM 2617 C CA . TYR B 1 65 ? 13.195 11.375 10.336 1 96.19 65 TYR B CA 1
ATOM 2618 C C . TYR B 1 65 ? 12.484 10.094 10.742 1 96.19 65 TYR B C 1
ATOM 2620 O O . TYR B 1 65 ? 11.688 10.086 11.68 1 96.19 65 TYR B O 1
ATOM 2628 N N . THR B 1 66 ? 12.742 9.023 10.062 1 94.06 66 THR B N 1
ATOM 2629 C CA . THR B 1 66 ? 12.125 7.734 10.352 1 94.06 66 THR B CA 1
ATOM 2630 C C . THR B 1 66 ? 12.438 7.293 11.773 1 94.06 66 THR B C 1
ATOM 2632 O O . THR B 1 66 ? 11.555 6.828 12.492 1 94.06 66 THR B O 1
ATOM 2635 N N . GLU B 1 67 ? 13.609 7.457 12.164 1 95.56 67 GLU B N 1
ATOM 2636 C CA . GLU B 1 67 ? 14.016 7.082 13.516 1 95.56 67 GLU B CA 1
ATOM 2637 C C . GLU B 1 67 ? 13.312 7.945 14.562 1 95.56 67 GLU B C 1
ATOM 2639 O O . GLU B 1 67 ? 12.797 7.426 15.555 1 95.56 67 GLU B O 1
ATOM 2644 N N . MET B 1 68 ? 13.344 9.258 14.312 1 96.44 68 MET B N 1
ATOM 2645 C CA . MET B 1 68 ? 12.719 10.18 15.25 1 96.44 68 MET B CA 1
ATOM 2646 C C . MET B 1 68 ? 11.211 9.93 15.344 1 96.44 68 MET B C 1
ATOM 2648 O O . MET B 1 68 ? 10.648 9.93 16.438 1 96.44 68 MET B O 1
ATOM 2652 N N . ALA B 1 69 ? 10.633 9.695 14.203 1 94.25 69 ALA B N 1
ATOM 2653 C CA . ALA B 1 69 ? 9.188 9.453 14.172 1 94.25 69 ALA B CA 1
ATOM 2654 C C . ALA B 1 69 ? 8.836 8.148 14.883 1 94.25 69 ALA B C 1
ATOM 2656 O O . ALA B 1 69 ? 7.773 8.039 15.5 1 94.25 69 ALA B O 1
ATOM 2657 N N . SER B 1 70 ? 9.695 7.195 14.82 1 92.31 70 SER B N 1
ATOM 2658 C CA . SER B 1 70 ? 9.492 5.918 15.5 1 92.31 70 SER B CA 1
ATOM 2659 C C . SER B 1 70 ? 9.664 6.059 17.016 1 92.31 70 SER B C 1
ATOM 2661 O O . SER B 1 70 ? 8.836 5.57 17.781 1 92.31 70 SER B O 1
ATOM 2663 N N . LYS B 1 71 ? 10.633 6.758 17.469 1 94.5 71 LYS B N 1
ATOM 2664 C CA . LYS B 1 71 ? 10.961 6.887 18.875 1 94.5 71 LYS B CA 1
ATOM 2665 C C . LYS B 1 71 ? 10.062 7.918 19.562 1 94.5 71 LYS B C 1
ATOM 2667 O O . LYS B 1 71 ? 9.68 7.746 20.719 1 94.5 71 LYS B O 1
ATOM 2672 N N . TYR B 1 72 ? 9.812 8.984 18.797 1 95.94 72 TYR B N 1
ATOM 2673 C CA . TYR B 1 72 ? 9.023 10.102 19.312 1 95.94 72 TYR B CA 1
ATOM 2674 C C . TYR B 1 72 ? 7.914 10.477 18.344 1 95.94 72 TYR B C 1
ATOM 2676 O O . TYR B 1 72 ? 7.953 11.555 17.734 1 95.94 72 TYR B O 1
ATOM 2684 N N . PRO B 1 73 ? 6.895 9.625 18.312 1 94.88 73 PRO B N 1
ATOM 2685 C CA . PRO B 1 73 ? 5.812 9.867 17.359 1 94.88 73 PRO B CA 1
ATOM 2686 C C . PRO B 1 73 ? 5.109 11.203 17.594 1 94.88 73 PRO B C 1
ATOM 2688 O O . PRO B 1 73 ? 5.242 11.789 18.656 1 94.88 73 PRO B O 1
ATOM 2691 N N . CYS B 1 74 ? 4.492 11.758 16.547 1 96.56 74 CYS B N 1
ATOM 2692 C CA . CYS B 1 74 ? 3.729 13 16.609 1 96.56 74 CYS B CA 1
ATOM 2693 C C . CYS B 1 74 ? 4.605 14.164 17.062 1 96.56 74 CYS B C 1
ATOM 2695 O O . CYS B 1 74 ? 4.164 15.008 17.844 1 96.56 74 CYS B O 1
ATOM 2697 N N . PHE B 1 75 ? 5.848 13.992 16.719 1 96.25 75 PHE B N 1
ATOM 2698 C CA . PHE B 1 75 ? 6.805 15.07 16.969 1 96.25 75 PHE B CA 1
ATOM 2699 C C . PHE B 1 75 ? 7.02 15.281 18.453 1 96.25 75 PHE B C 1
ATOM 2701 O O . PHE B 1 75 ? 7.176 16.422 18.906 1 96.25 75 PHE B O 1
ATOM 2708 N N . GLY B 1 76 ? 6.871 14.273 19.141 1 94.19 76 GLY B N 1
ATOM 2709 C CA . GLY B 1 76 ? 7.18 14.305 20.562 1 94.19 76 GLY B CA 1
ATOM 2710 C C . GLY B 1 76 ? 6.016 14.773 21.422 1 94.19 76 GLY B C 1
ATOM 2711 O O . GLY B 1 76 ? 6.199 15.125 22.578 1 94.19 76 GLY B O 1
ATOM 2712 N N . GLN B 1 77 ? 4.863 14.734 20.891 1 90.75 77 GLN B N 1
ATOM 2713 C CA . GLN B 1 77 ? 3.686 15.297 21.547 1 90.75 77 GLN B CA 1
ATOM 2714 C C . GLN B 1 77 ? 3.436 14.641 22.891 1 90.75 77 GLN B C 1
ATOM 2716 O O . GLN B 1 77 ? 3.018 15.305 23.844 1 90.75 77 GLN B O 1
ATOM 2721 N N . ALA B 1 78 ? 3.635 13.383 23.047 1 89.19 78 ALA B N 1
ATOM 2722 C CA . ALA B 1 78 ? 3.357 12.656 24.281 1 89.19 78 ALA B CA 1
ATOM 2723 C C . ALA B 1 78 ? 4.566 12.664 25.203 1 89.19 78 ALA B C 1
ATOM 2725 O O . ALA B 1 78 ? 4.562 12.008 26.25 1 89.19 78 ALA B O 1
ATOM 2726 N N . THR B 1 79 ? 5.559 13.422 24.812 1 90.12 79 THR B N 1
ATOM 2727 C CA . THR B 1 79 ? 6.781 13.453 25.609 1 90.12 79 THR B CA 1
ATOM 2728 C C . THR B 1 79 ? 7.055 14.867 26.109 1 90.12 79 THR B C 1
ATOM 2730 O O . THR B 1 79 ? 6.258 15.781 25.875 1 90.12 79 THR B O 1
ATOM 2733 N N . LYS B 1 80 ? 8.141 15 26.797 1 89.38 80 LYS B N 1
ATOM 2734 C CA . LYS B 1 80 ? 8.578 16.297 27.297 1 89.38 80 LYS B CA 1
ATOM 2735 C C . LYS B 1 80 ? 9.43 17.031 26.25 1 89.38 80 LYS B C 1
ATOM 2737 O O . LYS B 1 80 ? 9.859 18.156 26.469 1 89.38 80 LYS B O 1
ATOM 2742 N N . MET B 1 81 ? 9.469 16.422 25.156 1 92.88 81 MET B N 1
ATOM 2743 C CA . MET B 1 81 ? 10.281 17.016 24.109 1 92.88 81 MET B CA 1
ATOM 2744 C C . MET B 1 81 ? 9.484 18.078 23.344 1 92.88 81 MET B C 1
ATOM 2746 O O . MET B 1 81 ? 8.375 17.797 22.859 1 92.88 81 MET B O 1
ATOM 2750 N N . SER B 1 82 ? 10.109 19.266 23.266 1 93.81 82 SER B N 1
ATOM 2751 C CA . SER B 1 82 ? 9.445 20.297 22.469 1 93.81 82 SER B CA 1
ATOM 2752 C C . SER B 1 82 ? 9.547 20.016 20.984 1 93.81 82 SER B C 1
ATOM 2754 O O . SER B 1 82 ? 10.438 19.281 20.547 1 93.81 82 SER B O 1
ATOM 2756 N N . ASN B 1 83 ? 8.695 20.594 20.234 1 93.81 83 ASN B N 1
ATOM 2757 C CA . ASN B 1 83 ? 8.758 20.469 18.781 1 93.81 83 ASN B CA 1
ATOM 2758 C C . ASN B 1 83 ? 10.102 20.938 18.25 1 93.81 83 ASN B C 1
ATOM 2760 O O . ASN B 1 83 ? 10.68 20.312 17.359 1 93.81 83 ASN B O 1
ATOM 2764 N N . ARG B 1 84 ? 10.508 22.047 18.812 1 95.12 84 ARG B N 1
ATOM 2765 C CA . ARG B 1 84 ? 11.789 22.594 18.391 1 95.12 84 ARG B CA 1
ATOM 2766 C C . ARG B 1 84 ? 12.922 21.609 18.656 1 95.12 84 ARG B C 1
ATOM 2768 O O . ARG B 1 84 ? 13.797 21.406 17.812 1 95.12 84 ARG B O 1
ATOM 2775 N N . ASP B 1 85 ? 12.945 21.031 19.797 1 97 85 ASP B N 1
ATOM 2776 C CA . ASP B 1 85 ? 13.977 20.062 20.156 1 97 85 ASP B CA 1
ATOM 2777 C C . ASP B 1 85 ? 13.875 18.812 19.266 1 97 85 ASP B C 1
ATOM 2779 O O . ASP B 1 85 ? 14.898 18.219 18.922 1 97 85 ASP B O 1
ATOM 2783 N N . TRP B 1 86 ? 12.656 18.406 19.016 1 97.62 86 TRP B N 1
ATOM 2784 C CA . TRP B 1 86 ? 12.438 17.281 18.109 1 97.62 86 TRP B CA 1
ATOM 2785 C C . TRP B 1 86 ? 13.102 17.516 16.766 1 97.62 86 TRP B C 1
ATOM 2787 O O . TRP B 1 86 ? 13.898 16.688 16.297 1 97.62 86 TRP B O 1
ATOM 2797 N N . TRP B 1 87 ? 12.898 18.672 16.219 1 97.31 87 TRP B N 1
ATOM 2798 C CA . TRP B 1 87 ? 13.453 19 14.906 1 97.31 87 TRP B CA 1
ATOM 2799 C C . TRP B 1 87 ? 14.961 19.219 14.992 1 97.31 87 TRP B C 1
ATOM 2801 O O . TRP B 1 87 ? 15.695 18.875 14.062 1 97.31 87 TRP B O 1
ATOM 2811 N N . ARG B 1 88 ? 15.383 19.828 16.094 1 97.88 88 ARG B N 1
ATOM 2812 C CA . ARG B 1 88 ? 16.812 20 16.281 1 97.88 88 ARG B CA 1
ATOM 2813 C C . ARG B 1 88 ? 17.547 18.672 16.219 1 97.88 88 ARG B C 1
ATOM 2815 O O . ARG B 1 88 ? 18.562 18.531 15.523 1 97.88 88 ARG B O 1
ATOM 2822 N N . THR B 1 89 ? 16.984 17.75 16.938 1 97.75 89 THR B N 1
ATOM 2823 C CA . THR B 1 89 ? 17.578 16.422 16.953 1 97.75 89 THR B CA 1
ATOM 2824 C C . THR B 1 89 ? 17.5 15.766 15.578 1 97.75 89 THR B C 1
ATOM 2826 O O . THR B 1 89 ? 18.469 15.172 15.109 1 97.75 89 THR B O 1
ATOM 2829 N N . CYS B 1 90 ? 16.359 15.852 14.898 1 97.88 90 CYS B N 1
ATOM 2830 C CA . CYS B 1 90 ? 16.172 15.281 13.57 1 97.88 90 CYS B CA 1
ATOM 2831 C C . CYS B 1 90 ? 17.172 15.859 12.586 1 97.88 90 CYS B C 1
ATOM 2833 O O . CYS B 1 90 ? 17.797 15.117 11.82 1 97.88 90 CYS B O 1
ATOM 2835 N N . VAL B 1 91 ? 17.328 17.172 12.664 1 97.06 91 VAL B N 1
ATOM 2836 C CA . VAL B 1 91 ? 18.234 17.859 11.742 1 97.06 91 VAL B CA 1
ATOM 2837 C C . VAL B 1 91 ? 19.672 17.438 12.039 1 97.06 91 VAL B C 1
ATOM 2839 O O . VAL B 1 91 ? 20.438 17.141 11.117 1 97.06 91 VAL B O 1
ATOM 2842 N N . ARG B 1 92 ? 20.062 17.406 13.258 1 97.56 92 ARG B N 1
ATOM 2843 C CA . ARG B 1 92 ? 21.406 16.984 13.633 1 97.56 92 ARG B CA 1
ATOM 2844 C C . ARG B 1 92 ? 21.703 15.578 13.117 1 97.56 92 ARG B C 1
ATOM 2846 O O . ARG B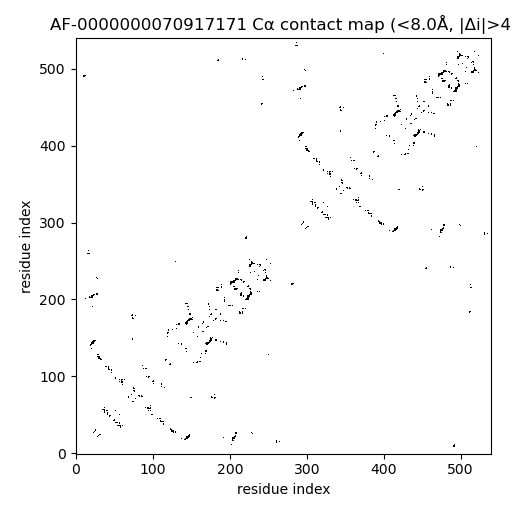 1 92 ? 22.75 15.344 12.516 1 97.56 92 ARG B O 1
ATOM 2853 N N . ASN B 1 93 ? 20.781 14.703 13.398 1 97.5 93 ASN B N 1
ATOM 2854 C CA . ASN B 1 93 ? 20.938 13.32 12.969 1 97.5 93 ASN B CA 1
ATOM 2855 C C . ASN B 1 93 ? 21 13.203 11.453 1 97.5 93 ASN B C 1
ATOM 2857 O O . ASN B 1 93 ? 21.688 12.336 10.914 1 97.5 93 ASN B O 1
ATOM 2861 N N . SER B 1 94 ? 20.219 14.055 10.766 1 96.62 94 SER B N 1
ATOM 2862 C CA . SER B 1 94 ? 20.25 14.055 9.305 1 96.62 94 SER B CA 1
ATOM 2863 C C . SER B 1 94 ? 21.641 14.352 8.773 1 96.62 94 SER B C 1
ATOM 2865 O O . SER B 1 94 ? 22.141 13.656 7.883 1 96.62 94 SER B O 1
ATOM 2867 N N . PHE B 1 95 ? 22.281 15.328 9.367 1 95.62 95 PHE B N 1
ATOM 2868 C CA . PHE B 1 95 ? 23.641 15.68 8.945 1 95.62 95 PHE B CA 1
ATOM 2869 C C . PHE B 1 95 ? 24.609 14.562 9.289 1 95.62 95 PHE B C 1
ATOM 2871 O O . PHE B 1 95 ? 25.484 14.219 8.484 1 95.62 95 PHE B O 1
ATOM 2878 N N . ARG B 1 96 ? 24.469 14.016 10.445 1 95.62 96 ARG B N 1
ATOM 2879 C CA . ARG B 1 96 ? 25.359 12.93 10.867 1 95.62 96 ARG B CA 1
ATOM 2880 C C . ARG B 1 96 ? 25.219 11.727 9.93 1 95.62 96 ARG B C 1
ATOM 2882 O O . ARG B 1 96 ? 26.234 11.148 9.516 1 95.62 96 ARG B O 1
ATOM 2889 N N . GLU B 1 97 ? 24 11.359 9.617 1 95.38 97 GLU B N 1
ATOM 2890 C CA . GLU B 1 97 ? 23.75 10.258 8.695 1 95.38 97 GLU B CA 1
ATOM 2891 C C . GLU B 1 97 ? 24.328 10.555 7.316 1 95.38 97 GLU B C 1
ATOM 2893 O O . GLU B 1 97 ? 24.734 9.633 6.602 1 95.38 97 GLU B O 1
ATOM 2898 N N . ALA B 1 98 ? 24.375 11.82 7.016 1 93.5 98 ALA B N 1
ATOM 2899 C CA . ALA B 1 98 ? 24.906 12.227 5.719 1 93.5 98 ALA B CA 1
ATOM 2900 C C . ALA B 1 98 ? 26.438 12.32 5.77 1 93.5 98 ALA B C 1
ATOM 2902 O O . ALA B 1 98 ? 27.078 12.602 4.754 1 93.5 98 ALA B O 1
ATOM 2903 N N . GLY B 1 99 ? 27.062 12.148 6.961 1 90.81 99 GLY B N 1
ATOM 2904 C CA . GLY B 1 99 ? 28.5 12.094 7.098 1 90.81 99 GLY B CA 1
ATOM 2905 C C . GLY B 1 99 ? 29.109 13.375 7.633 1 90.81 99 GLY B C 1
ATOM 2906 O O . GLY B 1 99 ? 30.312 13.578 7.562 1 90.81 99 GLY B O 1
ATOM 2907 N N . TYR B 1 100 ? 28.281 14.25 8.172 1 90.69 100 TYR B N 1
ATOM 2908 C CA . TYR B 1 100 ? 28.766 15.523 8.688 1 90.69 100 TYR B CA 1
ATOM 2909 C C . TYR B 1 100 ? 28.422 15.68 10.164 1 90.69 100 TYR B C 1
ATOM 2911 O O . TYR B 1 100 ? 27.281 15.484 10.57 1 90.69 100 TYR B O 1
ATOM 2919 N N . ASP B 1 101 ? 29.391 15.922 10.859 1 91.75 101 ASP B N 1
ATOM 2920 C CA . ASP B 1 101 ? 29.203 16.172 12.289 1 91.75 101 ASP B CA 1
ATOM 2921 C C . ASP B 1 101 ? 29.781 17.531 12.688 1 91.75 101 ASP B C 1
ATOM 2923 O O . ASP B 1 101 ? 30.969 17.641 12.977 1 91.75 101 ASP B O 1
ATOM 2927 N N . TYR B 1 102 ? 28.922 18.484 12.758 1 92.5 102 TYR B N 1
ATOM 2928 C CA . TYR B 1 102 ? 29.328 19.844 13.078 1 92.5 102 TYR B CA 1
ATOM 2929 C C . TYR B 1 102 ? 29.484 20.031 14.586 1 92.5 102 TYR B C 1
ATOM 2931 O O . TYR B 1 102 ? 28.828 19.344 15.367 1 92.5 102 TYR B O 1
ATOM 2939 N N . SER B 1 103 ? 30.406 20.969 14.961 1 95.12 103 SER B N 1
ATOM 2940 C CA . SER B 1 103 ? 30.438 21.359 16.359 1 95.12 103 SER B CA 1
ATOM 2941 C C . SER B 1 103 ? 29.078 21.938 16.797 1 95.12 103 SER B C 1
ATOM 2943 O O . SER B 1 103 ? 28.281 22.375 15.961 1 95.12 103 SER B O 1
ATOM 2945 N N . ASN B 1 104 ? 28.828 21.953 18.062 1 95.88 104 ASN B N 1
ATOM 2946 C CA . ASN B 1 104 ? 27.562 22.453 18.594 1 95.88 104 ASN B CA 1
ATOM 2947 C C . ASN B 1 104 ? 27.297 23.891 18.172 1 95.88 104 ASN B C 1
ATOM 2949 O O . ASN B 1 104 ? 26.172 24.25 17.797 1 95.88 104 ASN B O 1
ATOM 2953 N N . GLU B 1 105 ? 28.297 24.656 18.188 1 95.31 105 GLU B N 1
ATOM 2954 C CA . GLU B 1 105 ? 28.156 26.062 17.859 1 95.31 105 GLU B CA 1
ATOM 2955 C C . GLU B 1 105 ? 27.766 26.25 16.406 1 95.31 105 GLU B C 1
ATOM 2957 O O . GLU B 1 105 ? 26.844 27.016 16.094 1 95.31 105 GLU B O 1
ATOM 2962 N N . ILE B 1 106 ? 28.422 25.594 15.555 1 95 106 ILE B N 1
ATOM 2963 C CA . ILE B 1 106 ? 28.156 25.688 14.125 1 95 106 ILE B CA 1
ATOM 2964 C C . ILE B 1 106 ? 26.766 25.125 13.828 1 95 106 ILE B C 1
ATOM 2966 O O . ILE B 1 106 ? 25.984 25.734 13.086 1 95 106 ILE B O 1
ATOM 2970 N N . PHE B 1 107 ? 26.5 24 14.43 1 96.94 107 PHE B N 1
ATOM 2971 C CA . PHE B 1 107 ? 25.219 23.359 14.195 1 96.94 107 PHE B CA 1
ATOM 2972 C C . PHE B 1 107 ? 24.062 24.266 14.625 1 96.94 107 PHE B C 1
ATOM 2974 O O . PHE B 1 107 ? 23.031 24.312 13.969 1 96.94 107 PHE B O 1
ATOM 2981 N N . ASP B 1 108 ? 24.25 24.906 15.672 1 97.5 108 ASP B N 1
ATOM 2982 C CA . ASP B 1 108 ? 23.203 25.797 16.156 1 97.5 108 ASP B CA 1
ATOM 2983 C C . ASP B 1 108 ? 22.859 26.859 15.117 1 97.5 108 ASP B C 1
ATOM 2985 O O . ASP B 1 108 ? 21.688 27.188 14.945 1 97.5 108 ASP B O 1
ATOM 2989 N N . HIS B 1 109 ? 23.859 27.344 14.453 1 97.06 109 HIS B N 1
ATOM 2990 C CA . HIS B 1 109 ? 23.625 28.328 13.414 1 97.06 109 HIS B CA 1
ATOM 2991 C C . HIS B 1 109 ? 22.922 27.703 12.211 1 97.06 109 HIS B C 1
ATOM 2993 O O . HIS B 1 109 ? 22 28.297 11.641 1 97.06 109 HIS B O 1
ATOM 2999 N N . VAL B 1 110 ? 23.359 26.547 11.875 1 96.25 110 VAL B N 1
ATOM 3000 C CA . VAL B 1 110 ? 22.75 25.844 10.75 1 96.25 110 VAL B CA 1
ATOM 3001 C C . VAL B 1 110 ? 21.297 25.516 11.062 1 96.25 110 VAL B C 1
ATOM 3003 O O . VAL B 1 110 ? 20.406 25.766 10.25 1 96.25 110 VAL B O 1
ATOM 3006 N N . PHE B 1 111 ? 21.078 25.031 12.258 1 97.81 111 PHE B N 1
ATOM 3007 C CA . PHE B 1 111 ? 19.734 24.641 12.672 1 97.81 111 PHE B CA 1
ATOM 3008 C C . PHE B 1 111 ? 18.797 25.844 12.703 1 97.81 111 PHE B C 1
ATOM 3010 O O . PHE B 1 111 ? 17.656 25.766 12.258 1 97.81 111 PHE B O 1
ATOM 3017 N N . LYS B 1 112 ? 19.297 26.875 13.273 1 97.5 112 LYS B N 1
ATOM 3018 C CA . LYS B 1 112 ? 18.484 28.094 13.352 1 97.5 112 LYS B CA 1
ATOM 3019 C C . LYS B 1 112 ? 17.984 28.5 11.961 1 97.5 112 LYS B C 1
ATOM 3021 O O . LYS B 1 112 ? 16.828 28.891 11.805 1 97.5 112 LYS B O 1
ATOM 3026 N N . ARG B 1 113 ? 18.812 28.438 10.984 1 95.62 113 ARG B N 1
ATOM 3027 C CA . ARG B 1 113 ? 18.453 28.797 9.617 1 95.62 113 ARG B CA 1
ATOM 3028 C C . ARG B 1 113 ? 17.422 27.844 9.047 1 95.62 113 ARG B C 1
ATOM 3030 O O . ARG B 1 113 ? 16.438 28.281 8.445 1 95.62 113 ARG B O 1
ATOM 3037 N N . ILE B 1 114 ? 17.641 26.578 9.25 1 95.88 114 ILE B N 1
ATOM 3038 C CA . ILE B 1 114 ? 16.734 25.562 8.727 1 95.88 114 ILE B CA 1
ATOM 3039 C C . ILE B 1 114 ? 15.367 25.703 9.398 1 95.88 114 ILE B C 1
ATOM 3041 O O . ILE B 1 114 ? 14.336 25.719 8.727 1 95.88 114 ILE B O 1
ATOM 3045 N N . TYR B 1 115 ? 15.391 25.781 10.68 1 96.5 115 TYR B N 1
ATOM 3046 C CA . TYR B 1 115 ? 14.156 25.859 11.461 1 96.5 115 TYR B CA 1
ATOM 3047 C C . TYR B 1 115 ? 13.352 27.094 11.086 1 96.5 115 TYR B C 1
ATOM 3049 O O . TYR B 1 115 ? 12.125 27.031 10.945 1 96.5 115 TYR B O 1
ATOM 3057 N N . SER B 1 116 ? 14.039 28.188 10.898 1 95.19 116 SER B N 1
ATOM 3058 C CA . SER B 1 116 ? 13.375 29.438 10.5 1 95.19 116 SER B CA 1
ATOM 3059 C C . SER B 1 116 ? 12.789 29.312 9.102 1 95.19 116 SER B C 1
ATOM 3061 O O . SER B 1 116 ? 11.672 29.766 8.852 1 95.19 116 SER B O 1
ATOM 3063 N N . MET B 1 117 ? 13.508 28.781 8.289 1 94 117 MET B N 1
ATOM 3064 C CA . MET B 1 117 ? 13.07 28.641 6.902 1 94 117 MET B CA 1
ATOM 3065 C C . MET B 1 117 ? 11.789 27.812 6.816 1 94 117 MET B C 1
ATOM 3067 O O . MET B 1 117 ? 10.82 28.219 6.191 1 94 117 MET B O 1
ATOM 3071 N N . PHE B 1 118 ? 11.766 26.703 7.488 1 94.12 118 PHE B N 1
ATOM 3072 C CA . PHE B 1 118 ? 10.625 25.797 7.395 1 94.12 118 PHE B CA 1
ATOM 3073 C C . PHE B 1 118 ? 9.469 26.281 8.266 1 94.12 118 PHE B C 1
AT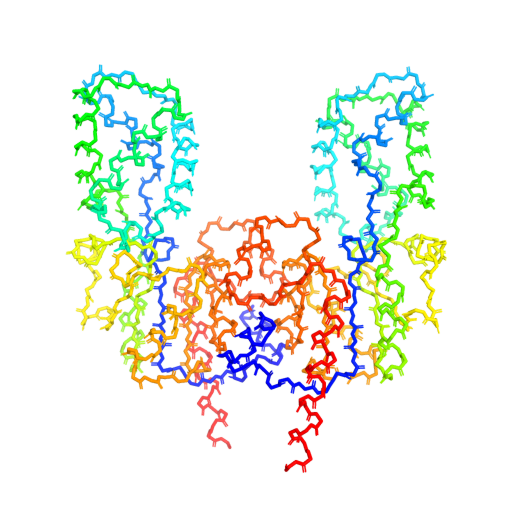OM 3075 O O . PHE B 1 118 ? 8.375 25.719 8.219 1 94.12 118 PHE B O 1
ATOM 3082 N N . GLY B 1 119 ? 9.703 27.266 9.039 1 92.69 119 GLY B N 1
ATOM 3083 C CA . GLY B 1 119 ? 8.641 27.953 9.75 1 92.69 119 GLY B CA 1
ATOM 3084 C C . GLY B 1 119 ? 7.996 29.062 8.938 1 92.69 119 GLY B C 1
ATOM 3085 O O . GLY B 1 119 ? 7.023 29.688 9.375 1 92.69 119 GLY B O 1
ATOM 3086 N N . SER B 1 120 ? 8.516 29.219 7.766 1 91.88 120 SER B N 1
ATOM 3087 C CA . SER B 1 120 ? 7.969 30.172 6.816 1 91.88 120 SER B CA 1
ATOM 3088 C C . SER B 1 120 ? 7.379 29.484 5.594 1 91.88 120 SER B C 1
ATOM 3090 O O . SER B 1 120 ? 7.383 28.25 5.516 1 91.88 120 SER B O 1
ATOM 3092 N N . THR B 1 121 ? 6.875 30.234 4.648 1 92.56 121 THR B N 1
ATOM 3093 C CA . THR B 1 121 ? 6.246 29.656 3.473 1 92.56 121 THR B CA 1
ATOM 3094 C C . THR B 1 121 ? 7.258 29.484 2.342 1 92.56 121 THR B C 1
ATOM 3096 O O . THR B 1 121 ? 6.938 28.938 1.291 1 92.56 121 THR B O 1
ATOM 3099 N N . ALA B 1 122 ? 8.43 29.938 2.586 1 90.56 122 ALA B N 1
ATOM 3100 C CA . ALA B 1 122 ? 9.445 30 1.537 1 90.56 122 ALA B CA 1
ATOM 3101 C C . ALA B 1 122 ? 9.633 28.641 0.876 1 90.56 122 ALA B C 1
ATOM 3103 O O . ALA B 1 122 ? 9.727 28.547 -0.349 1 90.56 122 ALA B O 1
ATOM 3104 N N . PRO B 1 123 ? 9.602 27.609 1.651 1 93.94 123 PRO B N 1
ATOM 3105 C CA . PRO B 1 123 ? 9.875 26.328 1.011 1 93.94 123 PRO B CA 1
ATOM 3106 C C . PRO B 1 123 ? 8.617 25.672 0.435 1 93.94 123 PRO B C 1
ATOM 3108 O O . PRO B 1 123 ? 8.688 24.578 -0.129 1 93.94 123 PRO B O 1
ATOM 3111 N N . TYR B 1 124 ? 7.508 26.359 0.529 1 96.31 124 TYR B N 1
ATOM 3112 C CA . TYR B 1 124 ? 6.254 25.703 0.176 1 96.31 124 TYR B CA 1
ATOM 3113 C C . TYR B 1 124 ? 5.582 26.406 -0.995 1 96.31 124 TYR B C 1
ATOM 3115 O O . TYR B 1 124 ? 5.789 27.609 -1.205 1 96.31 124 TYR B O 1
ATOM 3123 N N . MET B 1 125 ? 4.883 25.672 -1.711 1 96.31 125 MET B N 1
ATOM 3124 C CA . MET B 1 125 ? 3.98 26.219 -2.723 1 96.31 125 MET B CA 1
ATOM 3125 C C . MET B 1 125 ? 2.592 25.594 -2.602 1 96.31 125 MET B C 1
ATOM 3127 O O . MET B 1 125 ? 2.461 24.422 -2.244 1 96.31 125 MET B O 1
ATOM 3131 N N . ILE B 1 126 ? 1.6 26.312 -2.879 1 98.06 126 ILE B N 1
ATOM 3132 C CA . ILE B 1 126 ? 0.224 25.828 -2.902 1 98.06 126 ILE B CA 1
ATOM 3133 C C . ILE B 1 126 ? -0.135 25.359 -4.309 1 98.06 126 ILE B C 1
ATOM 3135 O O . ILE B 1 126 ? 0.262 25.984 -5.297 1 98.06 126 ILE B O 1
ATOM 3139 N N . TYR B 1 127 ? -0.824 24.25 -4.414 1 98.12 127 TYR B N 1
ATOM 3140 C CA . TYR B 1 127 ? -1.348 23.844 -5.711 1 98.12 127 TYR B CA 1
ATOM 3141 C C . TYR B 1 127 ? -2.512 24.719 -6.133 1 98.12 127 TYR B C 1
ATOM 3143 O O . TYR B 1 127 ? -3.359 25.078 -5.312 1 98.12 127 TYR B O 1
ATOM 3151 N N . SER B 1 128 ? -2.598 25 -7.371 1 98.19 128 SER B N 1
ATOM 3152 C CA . SER B 1 128 ? -3.566 25.969 -7.871 1 98.19 128 SER B CA 1
ATOM 3153 C C . SER B 1 128 ? -4.996 25.469 -7.695 1 98.19 128 SER B C 1
ATOM 3155 O O . SER B 1 128 ? -5.934 26.266 -7.625 1 98.19 128 SER B O 1
ATOM 3157 N N . ASP B 1 129 ? -5.156 24.188 -7.574 1 98.62 129 ASP B N 1
ATOM 3158 C CA . ASP B 1 129 ? -6.484 23.594 -7.473 1 98.62 129 ASP B CA 1
ATOM 3159 C C . ASP B 1 129 ? -6.91 23.438 -6.016 1 98.62 129 ASP B C 1
ATOM 3161 O O . ASP B 1 129 ? -8.055 23.078 -5.73 1 98.62 129 ASP B O 1
ATOM 3165 N N . ALA B 1 130 ? -6.062 23.75 -5.074 1 98.75 130 ALA B N 1
ATOM 3166 C CA . ALA B 1 130 ? -6.305 23.469 -3.662 1 98.75 130 ALA B CA 1
ATOM 3167 C C . ALA B 1 130 ? -7.391 24.375 -3.1 1 98.75 130 ALA B C 1
ATOM 3169 O O . ALA B 1 130 ? -8.445 23.906 -2.67 1 98.75 130 ALA B O 1
ATOM 3170 N N . GLN B 1 131 ? -7.141 25.672 -3.172 1 98.75 131 GLN B N 1
ATOM 3171 C CA . GLN B 1 131 ? -8.055 26.641 -2.58 1 98.75 131 GLN B CA 1
ATOM 3172 C C . GLN B 1 131 ? -9.422 26.578 -3.252 1 98.75 131 GLN B C 1
ATOM 3174 O O . GLN B 1 131 ? -10.453 26.5 -2.574 1 98.75 131 GLN B O 1
ATOM 3179 N N . PRO B 1 132 ? -9.508 26.531 -4.629 1 98.81 132 PRO B N 1
ATOM 3180 C CA . PRO B 1 132 ? -10.812 26.422 -5.281 1 98.81 132 PRO B CA 1
ATOM 3181 C C . PRO B 1 132 ? -11.578 25.172 -4.875 1 98.81 132 PRO B C 1
ATOM 3183 O O . PRO B 1 132 ? -12.797 25.219 -4.684 1 98.81 132 PRO B O 1
ATOM 3186 N N . PHE B 1 133 ? -10.938 24.109 -4.707 1 98.88 133 PHE B N 1
ATOM 3187 C CA . PHE B 1 133 ? -11.586 22.859 -4.332 1 98.88 133 PHE B CA 1
ATOM 3188 C C . PHE B 1 133 ? -12.211 22.969 -2.945 1 98.88 133 PHE B C 1
ATOM 3190 O O . PHE B 1 133 ? -13.367 22.594 -2.746 1 98.88 133 PHE B O 1
ATOM 3197 N N . LEU B 1 134 ? -11.438 23.453 -1.997 1 98.88 134 LEU B N 1
ATOM 3198 C CA . LEU B 1 134 ? -11.906 23.547 -0.62 1 98.88 134 LEU B CA 1
ATOM 3199 C C . LEU B 1 134 ? -13.109 24.484 -0.524 1 98.88 134 LEU B C 1
ATOM 3201 O O . LEU B 1 134 ? -14.094 24.172 0.148 1 98.88 134 LEU B O 1
ATOM 3205 N N . ARG B 1 135 ? -13.039 25.594 -1.167 1 98.69 135 ARG B N 1
ATOM 3206 C CA . ARG B 1 135 ? -14.133 26.547 -1.145 1 98.69 135 ARG B CA 1
ATOM 3207 C C . ARG B 1 135 ? -15.383 25.984 -1.805 1 98.69 135 ARG B C 1
ATOM 3209 O O . ARG B 1 135 ? -16.5 26.188 -1.32 1 98.69 135 ARG B O 1
ATOM 3216 N N . TRP B 1 136 ? -15.148 25.297 -2.902 1 98.69 136 TRP B N 1
ATOM 3217 C CA . TRP B 1 136 ? -16.266 24.641 -3.582 1 98.69 136 TRP B CA 1
ATOM 3218 C C . TRP B 1 136 ? -16.969 23.656 -2.65 1 98.69 136 TRP B C 1
ATOM 3220 O O . TRP B 1 136 ? -18.203 23.672 -2.533 1 98.69 136 TRP B O 1
ATOM 3230 N N . ALA B 1 137 ? -16.234 22.812 -1.999 1 98.69 137 ALA B N 1
ATOM 3231 C CA . ALA B 1 137 ? -16.812 21.812 -1.115 1 98.69 137 ALA B CA 1
ATOM 3232 C C . ALA B 1 137 ? -17.656 22.453 -0.018 1 98.69 137 ALA B C 1
ATOM 3234 O O . ALA B 1 137 ? -18.781 22.031 0.246 1 98.69 137 ALA B O 1
ATOM 3235 N N . ARG B 1 138 ? -17.125 23.469 0.561 1 98.44 138 ARG B N 1
ATOM 3236 C CA . ARG B 1 138 ? -17.844 24.156 1.63 1 98.44 138 ARG B CA 1
ATOM 3237 C C . ARG B 1 138 ? -19.109 24.828 1.102 1 98.44 138 ARG B C 1
ATOM 3239 O O . ARG B 1 138 ? -20.141 24.828 1.778 1 98.44 138 ARG B O 1
ATOM 3246 N N . LYS B 1 139 ? -19 25.344 -0.067 1 97.94 139 LYS B N 1
ATOM 3247 C CA . LYS B 1 139 ? -20.156 25.984 -0.682 1 97.94 139 LYS B CA 1
ATOM 3248 C C . LYS B 1 139 ? -21.281 24.984 -0.912 1 97.94 139 LYS B C 1
ATOM 3250 O O . LYS B 1 139 ? -22.469 25.359 -0.916 1 97.94 139 LYS B O 1
ATOM 3255 N N . GLN B 1 140 ? -20.938 23.734 -1.076 1 97.31 140 GLN B N 1
ATOM 3256 C CA . GLN B 1 140 ? -21.922 22.672 -1.273 1 97.31 140 GLN B CA 1
ATOM 3257 C C . GLN B 1 140 ? -22.562 22.266 0.05 1 97.31 140 GLN B C 1
ATOM 3259 O O . GLN B 1 140 ? -23.406 21.375 0.087 1 97.31 140 GLN B O 1
ATOM 3264 N N . GLY B 1 141 ? -22.109 22.844 1.146 1 97.19 141 GLY B N 1
ATOM 3265 C CA . GLY B 1 141 ? -22.641 22.5 2.457 1 97.19 141 GLY B CA 1
ATOM 3266 C C . GLY B 1 141 ? -21.922 21.328 3.096 1 97.19 141 GLY B C 1
ATOM 3267 O O . GLY B 1 141 ? -22.391 20.75 4.082 1 97.19 141 GLY B O 1
ATOM 3268 N N . ILE B 1 142 ? -20.844 20.922 2.535 1 98.5 142 ILE B N 1
ATOM 3269 C CA . ILE B 1 142 ? -20.031 19.812 3.066 1 98.5 142 ILE B CA 1
ATOM 3270 C C . ILE B 1 142 ? -19.047 20.344 4.094 1 98.5 142 ILE B C 1
ATOM 3272 O O . ILE B 1 142 ? -18.391 21.375 3.863 1 98.5 142 ILE B O 1
ATOM 3276 N N . VAL B 1 143 ? -18.953 19.688 5.258 1 98.81 143 VAL B N 1
ATOM 3277 C CA . VAL B 1 143 ? -17.938 20.047 6.246 1 98.81 143 VAL B CA 1
ATOM 3278 C C . VAL B 1 143 ? -16.562 19.641 5.746 1 98.81 143 VAL B C 1
ATOM 3280 O O . VAL B 1 143 ? -16.359 18.5 5.312 1 98.81 143 VAL B O 1
ATOM 3283 N N . VAL B 1 144 ? -15.609 20.562 5.801 1 98.88 144 VAL B N 1
ATOM 3284 C CA . VAL B 1 144 ? -14.281 20.297 5.266 1 98.88 144 VAL B CA 1
ATOM 3285 C C . VAL B 1 144 ? -13.266 20.266 6.402 1 98.88 144 VAL B C 1
ATOM 3287 O O . VAL B 1 144 ? -13.148 21.219 7.172 1 98.88 144 VAL B O 1
ATOM 3290 N N . GLY B 1 145 ? -12.562 19.172 6.559 1 98.88 145 GLY B N 1
ATOM 3291 C CA . GLY B 1 145 ? -11.492 19.047 7.531 1 98.88 145 GLY B CA 1
ATOM 3292 C C . GLY B 1 145 ? -10.125 18.859 6.898 1 98.88 145 GLY B C 1
ATOM 3293 O O . GLY B 1 145 ? -10.008 18.25 5.828 1 98.88 145 GLY B O 1
ATOM 3294 N N . VAL B 1 146 ? -9.133 19.344 7.57 1 98.75 146 VAL B N 1
ATOM 3295 C CA . VAL B 1 146 ? -7.742 19.078 7.211 1 98.75 146 VAL B CA 1
ATOM 3296 C C . VAL B 1 146 ? -7.129 18.078 8.188 1 98.75 146 VAL B C 1
ATOM 3298 O O . VAL B 1 146 ? -7.207 18.266 9.406 1 98.75 146 VAL B O 1
ATOM 3301 N N . VAL B 1 147 ? -6.59 16.984 7.637 1 98.81 147 VAL B N 1
ATOM 3302 C CA . VAL B 1 147 ? -5.973 15.945 8.453 1 98.81 147 VAL B CA 1
ATOM 3303 C C . VAL B 1 147 ? -4.527 15.734 8.016 1 98.81 147 VAL B C 1
ATOM 3305 O O . VAL B 1 147 ? -4.27 15.18 6.945 1 98.81 147 VAL B O 1
ATOM 3308 N N . SER B 1 148 ? -3.549 16.094 8.859 1 98.5 148 SER B N 1
ATOM 3309 C CA . SER B 1 148 ? -2.154 16.109 8.43 1 98.5 148 SER B CA 1
ATOM 3310 C C . SER B 1 148 ? -1.23 15.586 9.523 1 98.5 148 SER B C 1
ATOM 3312 O O . SER B 1 148 ? -1.432 15.883 10.703 1 98.5 148 SER B O 1
ATOM 3314 N N . ASN B 1 149 ? -0.313 14.711 9.102 1 97.38 149 ASN B N 1
ATOM 3315 C CA . ASN B 1 149 ? 0.821 14.406 9.969 1 97.38 149 ASN B CA 1
ATOM 3316 C C . ASN B 1 149 ? 1.823 15.562 10.008 1 97.38 149 ASN B C 1
ATOM 3318 O O . ASN B 1 149 ? 2.836 15.523 9.305 1 97.38 149 ASN B O 1
ATOM 3322 N N . ALA B 1 150 ? 1.533 16.547 10.805 1 96.75 150 ALA B N 1
ATOM 3323 C CA . ALA B 1 150 ? 2.33 17.781 10.883 1 96.75 150 ALA B CA 1
ATOM 3324 C C . ALA B 1 150 ? 2.246 18.391 12.273 1 96.75 150 ALA B C 1
ATOM 3326 O O . ALA B 1 150 ? 1.362 18.047 13.062 1 96.75 150 ALA B O 1
ATOM 3327 N N . GLU B 1 151 ? 3.213 19.219 12.508 1 93.25 151 GLU B N 1
ATOM 3328 C CA . GLU B 1 151 ? 3.211 19.922 13.789 1 93.25 151 GLU B CA 1
ATOM 3329 C C . GLU B 1 151 ? 2.49 21.266 13.68 1 93.25 151 GLU B C 1
ATOM 3331 O O . GLU B 1 151 ? 1.939 21.594 12.625 1 93.25 151 GLU B O 1
ATOM 3336 N N . TYR B 1 152 ? 2.396 22.078 14.742 1 94.19 152 TYR B N 1
ATOM 3337 C CA . TYR B 1 152 ? 1.451 23.172 14.93 1 94.19 152 TYR B CA 1
ATOM 3338 C C . TYR B 1 152 ? 1.727 24.297 13.953 1 94.19 152 TYR B C 1
ATOM 3340 O O . TYR B 1 152 ? 0.819 25.062 13.594 1 94.19 152 TYR B O 1
ATOM 3348 N N . ARG B 1 153 ? 2.918 24.516 13.422 1 94.81 153 ARG B N 1
ATOM 3349 C CA . ARG B 1 153 ? 3.238 25.641 12.555 1 94.81 153 ARG B CA 1
ATOM 3350 C C . ARG B 1 153 ? 2.502 25.531 11.219 1 94.81 153 ARG B C 1
ATOM 3352 O O . ARG B 1 153 ? 2.252 26.547 10.562 1 94.81 153 ARG B O 1
ATOM 3359 N N . TYR B 1 154 ? 2.203 24.281 10.836 1 96.5 154 TYR B N 1
ATOM 3360 C CA . TYR B 1 154 ? 1.385 24.109 9.641 1 96.5 154 TYR B CA 1
ATOM 3361 C C . TYR B 1 154 ? 0.036 24.797 9.805 1 96.5 154 TYR B C 1
ATOM 3363 O O . TYR B 1 154 ? -0.396 25.547 8.922 1 96.5 154 TYR B O 1
ATOM 3371 N N . ARG B 1 155 ? -0.577 24.594 10.914 1 96.62 155 ARG B N 1
ATOM 3372 C CA . ARG B 1 155 ? -1.89 25.172 11.203 1 96.62 155 ARG B CA 1
ATOM 3373 C C . ARG B 1 155 ? -1.802 26.688 11.391 1 96.62 155 ARG B C 1
ATOM 3375 O O . ARG B 1 155 ? -2.607 27.422 10.828 1 96.62 155 ARG B O 1
ATOM 3382 N N . ASP B 1 156 ? -0.783 27.109 12.125 1 96.56 156 ASP B N 1
ATOM 3383 C CA . ASP B 1 156 ? -0.784 28.453 12.664 1 96.56 156 ASP B CA 1
ATOM 3384 C C . ASP B 1 156 ? -0.107 29.438 11.695 1 96.56 156 ASP B C 1
ATOM 3386 O O . ASP B 1 156 ? -0.383 30.641 11.727 1 96.56 156 ASP B O 1
ATOM 3390 N N . ILE B 1 157 ? 0.77 28.891 10.82 1 96.12 157 ILE B N 1
ATOM 3391 C CA . ILE B 1 157 ? 1.586 29.812 10.031 1 96.12 157 ILE B CA 1
ATOM 3392 C C . ILE B 1 157 ? 1.49 29.438 8.547 1 96.12 157 ILE B C 1
ATOM 3394 O O . ILE B 1 157 ? 1.052 30.25 7.727 1 96.12 157 ILE B O 1
ATOM 3398 N N . ILE B 1 158 ? 1.789 28.234 8.188 1 97.19 158 ILE B N 1
ATOM 3399 C CA . ILE B 1 158 ? 2.018 27.844 6.805 1 97.19 158 ILE B CA 1
ATOM 3400 C C . ILE B 1 158 ? 0.708 27.922 6.023 1 97.19 158 ILE B C 1
ATOM 3402 O O . ILE B 1 158 ? 0.625 28.609 5.004 1 97.19 158 ILE B O 1
ATOM 3406 N N . LEU B 1 159 ? -0.362 27.25 6.5 1 98.31 159 LEU B N 1
ATOM 3407 C CA . LEU B 1 159 ? -1.616 27.172 5.758 1 98.31 159 LEU B CA 1
ATOM 3408 C C . LEU B 1 159 ? -2.252 28.562 5.648 1 98.31 159 LEU B C 1
ATOM 3410 O O . LEU B 1 159 ? -2.605 29 4.551 1 98.31 159 LEU B O 1
ATOM 3414 N N . PRO B 1 160 ? -2.311 29.328 6.777 1 97.88 160 PRO B N 1
ATOM 3415 C CA . PRO B 1 160 ? -2.908 30.672 6.652 1 97.88 160 PRO B CA 1
ATOM 3416 C C . PRO B 1 160 ? -2.137 31.578 5.695 1 97.88 160 PRO B C 1
ATOM 3418 O O . PRO B 1 160 ? -2.742 32.312 4.914 1 97.88 160 PRO B O 1
ATOM 3421 N N . THR B 1 161 ? -0.81 31.469 5.711 1 97.12 161 THR B N 1
ATOM 3422 C CA . THR B 1 161 ? 0.006 32.312 4.867 1 97.12 161 THR B CA 1
ATOM 3423 C C . THR B 1 161 ? -0.172 31.969 3.395 1 97.12 161 THR B C 1
ATOM 3425 O O . THR B 1 161 ? -0.057 32.812 2.52 1 97.12 161 THR B O 1
ATOM 3428 N N . LEU B 1 162 ? -0.507 30.734 3.139 1 97.69 162 LEU B N 1
ATOM 3429 C CA . LEU B 1 162 ? -0.702 30.266 1.769 1 97.69 162 LEU B CA 1
ATOM 3430 C C . LEU B 1 162 ? -2.15 30.469 1.33 1 97.69 162 LEU B C 1
ATOM 3432 O O . LEU B 1 162 ? -2.549 30 0.263 1 97.69 162 LEU B O 1
ATOM 3436 N N . GLY B 1 163 ? -2.924 31.078 2.195 1 97.56 163 GLY B N 1
ATOM 3437 C CA . GLY B 1 163 ? -4.289 31.438 1.84 1 97.56 163 GLY B CA 1
ATOM 3438 C C . GLY B 1 163 ? -5.281 30.328 2.133 1 97.56 163 GLY B C 1
ATOM 3439 O O . GLY B 1 163 ? -6.371 30.281 1.555 1 97.56 163 GLY B O 1
ATOM 3440 N N . LEU B 1 164 ? -4.91 29.391 2.953 1 98.5 164 LEU B N 1
ATOM 3441 C CA . LEU B 1 164 ? -5.797 28.328 3.4 1 98.5 164 LEU B CA 1
ATOM 3442 C C . LEU B 1 164 ? -6.195 28.516 4.859 1 98.5 164 LEU B C 1
ATOM 3444 O O . LEU B 1 164 ? -5.512 28.031 5.766 1 98.5 164 LEU B O 1
ATOM 3448 N N . ASN B 1 165 ? -7.309 29.094 5.027 1 98.25 165 ASN B N 1
ATOM 3449 C CA . ASN B 1 165 ? -7.699 29.547 6.359 1 98.25 165 ASN B CA 1
ATOM 3450 C C . ASN B 1 165 ? -8.852 28.719 6.914 1 98.25 165 ASN B C 1
ATOM 3452 O O . ASN B 1 165 ? -9.766 28.344 6.176 1 98.25 165 ASN B O 1
ATOM 3456 N N . GLN B 1 166 ? -8.75 28.469 8.188 1 97.88 166 GLN B N 1
ATOM 3457 C CA . GLN B 1 166 ? -9.922 27.922 8.859 1 97.88 166 GLN B CA 1
ATOM 3458 C C . GLN B 1 166 ? -11.086 28.906 8.828 1 97.88 166 GLN B C 1
ATOM 3460 O O . GLN B 1 166 ? -10.906 30.094 9.047 1 97.88 166 GLN B O 1
ATOM 3465 N N . GLY B 1 167 ? -12.281 28.406 8.586 1 96.94 167 GLY B N 1
ATOM 3466 C CA . GLY B 1 167 ? -13.461 29.25 8.5 1 96.94 167 GLY B CA 1
ATOM 3467 C C . GLY B 1 167 ? -13.797 29.672 7.082 1 96.94 167 GLY B C 1
ATOM 3468 O O . GLY B 1 167 ? -14.945 30 6.785 1 96.94 167 GLY B O 1
ATOM 3469 N N . SER B 1 168 ? -12.781 29.672 6.246 1 97.69 168 SER B N 1
ATOM 3470 C CA . SER B 1 168 ? -13.047 30 4.852 1 97.69 168 SER B CA 1
ATOM 3471 C C . SER B 1 168 ? -12.773 28.812 3.936 1 97.69 168 SER B C 1
ATOM 3473 O O . SER B 1 168 ? -13.641 28.422 3.15 1 97.69 168 SER B O 1
ATOM 3475 N N . GLU B 1 169 ? -11.648 28.219 4.059 1 98.62 169 GLU B N 1
ATOM 3476 C CA . GLU B 1 169 ? -11.305 27.094 3.197 1 98.62 169 GLU B CA 1
ATOM 3477 C C . GLU B 1 169 ? -11.594 25.766 3.889 1 98.62 169 GLU B C 1
ATOM 3479 O O . GLU B 1 169 ? -11.867 24.766 3.227 1 98.62 169 GLU B O 1
ATOM 3484 N N . TRP B 1 170 ? -11.484 25.734 5.168 1 98.56 170 TRP B N 1
ATOM 3485 C CA . TRP B 1 170 ? -11.742 24.5 5.898 1 98.56 170 TRP B CA 1
ATOM 3486 C C . TRP B 1 170 ? -12.352 24.781 7.266 1 98.56 170 TRP B C 1
ATOM 3488 O O . TRP B 1 170 ? -12.266 25.906 7.766 1 98.56 170 TRP B O 1
ATOM 3498 N N . ASP B 1 171 ? -13.016 23.812 7.836 1 98.81 171 ASP B N 1
ATOM 3499 C CA . ASP B 1 171 ? -13.836 24.016 9.031 1 98.81 171 ASP B CA 1
ATOM 3500 C C . ASP B 1 171 ? -13.094 23.547 10.281 1 98.81 171 ASP B C 1
ATOM 3502 O O . ASP B 1 171 ? -13.266 24.125 11.359 1 98.81 171 ASP B O 1
ATOM 3506 N N . PHE B 1 172 ? -12.336 22.484 10.219 1 98.62 172 PHE B N 1
ATOM 3507 C CA . PHE B 1 172 ? -11.555 22 11.352 1 98.62 172 PHE B CA 1
ATOM 3508 C C . PHE B 1 172 ? -10.258 21.359 10.875 1 98.62 172 PHE B C 1
ATOM 3510 O O . PHE B 1 172 ? -10.125 21 9.703 1 98.62 172 PHE B O 1
ATOM 3517 N N . GLY B 1 173 ? -9.32 21.328 11.781 1 98.5 173 GLY B N 1
ATOM 3518 C CA . GLY B 1 173 ? -8.031 20.734 11.453 1 98.5 173 GLY B CA 1
ATOM 3519 C C . GLY B 1 173 ? -7.535 19.766 12.5 1 98.5 173 GLY B C 1
ATOM 3520 O O . GLY B 1 173 ? -7.703 20 13.703 1 98.5 173 GLY B O 1
ATOM 3521 N N . LEU B 1 174 ? -7.023 18.672 12.031 1 98.56 174 LEU B N 1
ATOM 3522 C CA . LEU B 1 174 ? -6.348 17.703 12.875 1 98.56 174 LEU B CA 1
ATOM 3523 C C . LEU B 1 174 ? -4.883 17.562 12.477 1 98.56 174 LEU B C 1
ATOM 3525 O O . LEU B 1 174 ? -4.57 17.047 11.398 1 98.56 174 LEU B O 1
ATOM 3529 N N . PHE B 1 175 ? -4.055 18.031 13.328 1 98.25 175 PHE B N 1
ATOM 3530 C CA . PHE B 1 175 ? -2.609 17.953 13.156 1 98.25 175 PHE B CA 1
ATOM 3531 C C . PHE B 1 175 ? -1.993 17.031 14.195 1 98.25 175 PHE B C 1
ATOM 3533 O O . PHE B 1 175 ? -2.203 17.203 15.398 1 98.25 175 PHE B O 1
ATOM 3540 N N . SER B 1 176 ? -1.232 16.062 13.695 1 97.62 176 SER B N 1
ATOM 3541 C CA . SER B 1 176 ? -0.762 14.984 14.562 1 97.62 176 SER B CA 1
ATOM 3542 C C . SER B 1 176 ? 0.048 15.531 15.734 1 97.62 176 SER B C 1
ATOM 3544 O O . SER B 1 176 ? -0.057 15.039 16.859 1 97.62 176 SER B O 1
ATOM 3546 N N . GLY B 1 177 ? 0.868 16.594 15.484 1 96.25 177 GLY B N 1
ATOM 3547 C CA . GLY B 1 177 ? 1.686 17.188 16.531 1 96.25 177 GLY B CA 1
ATOM 3548 C C . GLY B 1 177 ? 0.868 17.875 17.609 1 96.25 177 GLY B C 1
ATOM 3549 O O . GLY B 1 177 ? 1.387 18.188 18.688 1 96.25 177 GLY B O 1
ATOM 3550 N N . ILE B 1 178 ? -0.395 18.078 17.344 1 95.44 178 ILE B N 1
ATOM 3551 C CA . ILE B 1 178 ? -1.281 18.766 18.281 1 95.44 178 ILE B CA 1
ATOM 3552 C C . ILE B 1 178 ? -2.195 17.75 18.969 1 95.44 178 ILE B C 1
ATOM 3554 O O . ILE B 1 178 ? -2.324 17.75 20.188 1 95.44 178 ILE B O 1
ATOM 3558 N N . VAL B 1 179 ? -2.717 16.766 18.203 1 96.12 179 VAL B N 1
ATOM 3559 C CA . VAL B 1 179 ? -3.748 15.867 18.719 1 96.12 179 VAL B CA 1
ATOM 3560 C C . VAL B 1 179 ? -3.098 14.609 19.297 1 96.12 179 VAL B C 1
ATOM 3562 O O . VAL B 1 179 ? -3.734 13.867 20.047 1 96.12 179 VAL B O 1
ATOM 3565 N N . GLY B 1 180 ? -1.872 14.273 18.859 1 96.12 180 GLY B N 1
ATOM 3566 C CA . GLY B 1 180 ? -1.15 13.141 19.406 1 96.12 180 GLY B CA 1
ATOM 3567 C C . GLY B 1 180 ? -1.484 11.828 18.734 1 96.12 180 GLY B C 1
ATOM 3568 O O . GLY B 1 180 ? -1.164 10.75 19.25 1 96.12 180 GLY B O 1
ATOM 3569 N N . ILE B 1 181 ? -2.176 11.891 17.672 1 96.56 181 ILE B N 1
ATOM 3570 C CA . ILE B 1 181 ? -2.479 10.742 16.828 1 96.56 181 ILE B CA 1
ATOM 3571 C C . ILE B 1 181 ? -2.145 11.078 15.367 1 96.56 181 ILE B C 1
ATOM 3573 O O . ILE B 1 181 ? -2.443 12.172 14.898 1 96.56 181 ILE B O 1
ATOM 3577 N N . GLU B 1 182 ? -1.48 10.18 14.711 1 97.25 182 GLU B N 1
ATOM 3578 C CA . GLU B 1 182 ? -1.112 10.469 13.328 1 97.25 182 GLU B CA 1
ATOM 3579 C C . GLU B 1 182 ? -1.519 9.336 12.398 1 97.25 182 GLU B C 1
ATOM 3581 O O . GLU B 1 182 ? -1.694 8.195 12.836 1 97.25 182 GLU B O 1
ATOM 3586 N N . LYS B 1 183 ? -1.751 9.75 11.148 1 97.44 183 LYS B N 1
ATOM 3587 C CA . LYS B 1 183 ? -1.92 8.727 10.117 1 97.44 183 LYS B CA 1
ATOM 3588 C C . LYS B 1 183 ? -0.713 7.797 10.07 1 97.44 183 LYS B C 1
ATOM 3590 O O . LYS B 1 183 ? 0.426 8.234 10.234 1 97.44 183 LYS B O 1
ATOM 3595 N N . PRO B 1 184 ? -0.962 6.484 9.984 1 96.56 184 PRO B N 1
ATOM 3596 C CA . PRO B 1 184 ? -2.15 5.801 9.461 1 96.56 184 PRO B CA 1
ATOM 3597 C C . PRO B 1 184 ? -3.078 5.309 10.57 1 96.56 184 PRO B C 1
ATOM 3599 O O . PRO B 1 184 ? -3.994 4.527 10.312 1 96.56 184 PRO B O 1
ATOM 3602 N N . ASP B 1 185 ? -2.904 5.699 11.797 1 95.56 185 ASP B N 1
ATOM 3603 C CA . ASP B 1 185 ? -3.822 5.32 12.859 1 95.56 185 ASP B CA 1
ATOM 3604 C C . ASP B 1 185 ? -5.246 5.781 12.555 1 95.56 185 ASP B C 1
ATOM 3606 O O . ASP B 1 185 ? -5.5 6.98 12.438 1 95.56 185 ASP B O 1
ATOM 3610 N N . PRO B 1 186 ? -6.203 4.812 12.398 1 95.69 186 PRO B N 1
ATOM 3611 C CA . PRO B 1 186 ? -7.555 5.188 11.977 1 95.69 186 PRO B CA 1
ATOM 3612 C C . PRO B 1 186 ? -8.266 6.074 13 1 95.69 186 PRO B C 1
ATOM 3614 O O . PRO B 1 186 ? -9.25 6.738 12.672 1 95.69 186 PRO B O 1
ATOM 3617 N N . ARG B 1 187 ? -7.785 6.121 14.227 1 96.44 187 ARG B N 1
ATOM 3618 C CA . ARG B 1 187 ? -8.406 6.934 15.266 1 96.44 187 ARG B CA 1
ATOM 3619 C C . ARG B 1 187 ? -8.438 8.406 14.867 1 96.44 187 ARG B C 1
ATOM 3621 O O . ARG B 1 187 ? -9.328 9.148 15.297 1 96.44 187 ARG B O 1
ATOM 3628 N N . ILE B 1 188 ? -7.457 8.852 14.055 1 98.06 188 ILE B N 1
ATOM 3629 C CA . ILE B 1 188 ? -7.418 10.25 13.648 1 98.06 188 ILE B CA 1
ATOM 3630 C C . ILE B 1 188 ? -8.633 10.57 12.781 1 98.06 188 ILE B C 1
ATOM 3632 O O . ILE B 1 188 ? -9.172 11.672 12.844 1 98.06 188 ILE B O 1
ATOM 3636 N N . PHE B 1 189 ? -9.094 9.586 12.031 1 98.5 189 PHE B N 1
ATOM 3637 C CA . PHE B 1 189 ? -10.273 9.781 11.195 1 98.5 189 PHE B CA 1
ATOM 3638 C C . PHE B 1 189 ? -11.547 9.703 12.031 1 98.5 189 PHE B C 1
ATOM 3640 O O . PHE B 1 189 ? -12.531 10.391 11.742 1 98.5 189 PHE B O 1
ATOM 3647 N N . GLU B 1 190 ? -11.523 8.859 13.055 1 98 190 GLU B N 1
ATOM 3648 C CA . GLU B 1 190 ? -12.648 8.836 13.984 1 98 190 GLU B CA 1
ATOM 3649 C C . GLU B 1 190 ? -12.859 10.211 14.625 1 98 190 GLU B C 1
ATOM 3651 O O . GLU B 1 190 ? -13.992 10.68 14.734 1 98 190 GLU B O 1
ATOM 3656 N N . ILE B 1 191 ? -11.773 10.812 15.023 1 98.44 191 ILE B N 1
ATOM 3657 C CA . ILE B 1 191 ? -11.828 12.141 15.609 1 98.44 191 ILE B CA 1
ATOM 3658 C C . ILE B 1 191 ? -12.359 13.141 14.578 1 98.44 191 ILE B C 1
ATOM 3660 O O . ILE B 1 191 ? -13.164 14.016 14.914 1 98.44 191 ILE B O 1
ATOM 3664 N N . ALA B 1 192 ? -11.906 13.016 13.352 1 98.75 192 ALA B N 1
ATOM 3665 C CA . ALA B 1 192 ? -12.367 13.906 12.289 1 98.75 192 ALA B CA 1
ATOM 3666 C C . ALA B 1 192 ? -13.883 13.828 12.117 1 98.75 192 ALA B C 1
ATOM 3668 O O . ALA B 1 192 ? -14.555 14.852 11.984 1 98.75 192 ALA B O 1
ATOM 3669 N N . LEU B 1 193 ? -14.398 12.609 12.125 1 98.5 193 LEU B N 1
ATOM 3670 C CA . LEU B 1 193 ? -15.836 12.398 11.961 1 98.5 193 LEU B CA 1
ATOM 3671 C C . LEU B 1 193 ? -16.625 13.039 13.102 1 98.5 193 LEU B C 1
ATOM 3673 O O . LEU B 1 193 ? -17.672 13.633 12.883 1 98.5 193 LEU B O 1
ATOM 3677 N N . LYS B 1 194 ? -16.094 12.891 14.289 1 98.5 194 LYS B N 1
ATOM 3678 C CA . LYS B 1 194 ? -16.703 13.523 15.453 1 98.5 194 LYS B CA 1
ATOM 3679 C C . LYS B 1 194 ? -16.703 15.039 15.312 1 98.5 194 LYS B C 1
ATOM 3681 O O . LYS B 1 194 ? -17.719 15.695 15.547 1 98.5 194 LYS B O 1
ATOM 3686 N N . LYS B 1 195 ? -15.586 15.609 14.898 1 98.38 195 LYS B N 1
ATOM 3687 C CA . LYS B 1 195 ? -15.445 17.047 14.734 1 98.38 195 LYS B CA 1
ATOM 3688 C C . LYS B 1 195 ? -16.359 17.578 13.633 1 98.38 195 LYS B C 1
ATOM 3690 O O . LYS B 1 195 ? -16.797 18.719 13.68 1 98.38 195 LYS B O 1
ATOM 3695 N N . ALA B 1 196 ? -16.625 16.734 12.719 1 98.31 196 ALA B N 1
ATOM 3696 C CA . ALA B 1 196 ? -17.5 17.094 11.609 1 98.31 196 ALA B CA 1
ATOM 3697 C C . ALA B 1 196 ? -18.969 17.047 12.023 1 98.31 196 ALA B C 1
ATOM 3699 O O . ALA B 1 196 ? -19.875 17.219 11.195 1 98.31 196 ALA B O 1
ATOM 3700 N N . GLY B 1 197 ? -19.281 16.688 13.289 1 97.75 197 GLY B N 1
ATOM 3701 C CA . GLY B 1 197 ? -20.641 16.641 13.797 1 97.75 197 GLY B CA 1
ATOM 3702 C C . GLY B 1 197 ? -21.172 15.227 13.938 1 97.75 197 GLY B C 1
ATOM 3703 O O . GLY B 1 197 ? -22.375 15 13.859 1 97.75 197 GLY B O 1
ATOM 3704 N N . GLY B 1 198 ? -20.25 14.32 14.031 1 98.19 198 GLY B N 1
ATOM 3705 C CA . GLY B 1 198 ? -20.672 12.945 14.18 1 98.19 198 GLY B CA 1
ATOM 3706 C C . GLY B 1 198 ? -21.156 12.328 12.875 1 98.19 198 GLY B C 1
ATOM 3707 O O . GLY B 1 198 ? -22.156 11.625 12.844 1 98.19 198 GLY B O 1
ATOM 3708 N N . VAL B 1 199 ? -20.5 12.633 11.797 1 97.81 199 VAL B N 1
ATOM 3709 C CA . VAL B 1 199 ? -20.859 12.133 10.477 1 97.81 199 VAL B CA 1
ATOM 3710 C C . VAL B 1 199 ? -20.531 10.641 10.391 1 97.81 199 VAL B C 1
ATOM 3712 O O . VAL B 1 199 ? -19.469 10.195 10.836 1 97.81 199 VAL B O 1
ATOM 3715 N N . ALA B 1 200 ? -21.469 9.852 9.867 1 97.19 200 ALA B N 1
ATOM 3716 C CA . ALA B 1 200 ? -21.188 8.438 9.633 1 97.19 200 ALA B CA 1
ATOM 3717 C C . ALA B 1 200 ? -20.109 8.258 8.562 1 97.19 200 ALA B C 1
ATOM 3719 O O . ALA B 1 200 ? -20.094 8.992 7.574 1 97.19 200 ALA B O 1
ATOM 3720 N N . PRO B 1 201 ? -19.266 7.289 8.727 1 97.06 201 PRO B N 1
ATOM 3721 C CA . PRO B 1 201 ? -18.156 7.098 7.793 1 97.06 201 PRO B CA 1
ATOM 3722 C C . PRO B 1 201 ? -18.609 6.988 6.34 1 97.06 201 PRO B C 1
ATOM 3724 O O . PRO B 1 201 ? -17.938 7.477 5.438 1 97.06 201 PRO B O 1
ATOM 3727 N N . GLU B 1 202 ? -19.719 6.391 6.09 1 95.31 202 GLU B N 1
ATOM 3728 C CA . GLU B 1 202 ? -20.188 6.164 4.727 1 95.31 202 GLU B CA 1
ATOM 3729 C C . GLU B 1 202 ? -20.578 7.473 4.047 1 95.31 202 GLU B C 1
ATOM 3731 O O . GLU B 1 202 ? -20.797 7.512 2.834 1 95.31 202 GLU B O 1
ATOM 3736 N N . HIS B 1 203 ? -20.641 8.562 4.844 1 97.44 203 HIS B N 1
ATOM 3737 C CA . HIS B 1 203 ? -20.953 9.883 4.301 1 97.44 203 HIS B CA 1
ATOM 3738 C C . HIS B 1 203 ? -19.734 10.789 4.277 1 97.44 203 HIS B C 1
ATOM 3740 O O . HIS B 1 203 ? -19.859 12 4.113 1 97.44 203 HIS B O 1
ATOM 3746 N N . ALA B 1 204 ? -18.578 10.195 4.488 1 98.31 204 ALA B N 1
ATOM 3747 C CA . ALA B 1 204 ? -17.344 10.977 4.535 1 98.31 204 ALA B CA 1
ATOM 3748 C C . ALA B 1 204 ? -16.344 10.484 3.49 1 98.31 204 ALA B C 1
ATOM 3750 O O . ALA B 1 204 ? -16.297 9.297 3.178 1 98.31 204 ALA B O 1
ATOM 3751 N N . LEU B 1 205 ? -15.602 11.406 2.959 1 98.5 205 LEU B N 1
ATOM 3752 C CA . LEU B 1 205 ? -14.57 11.148 1.964 1 98.5 205 LEU B CA 1
ATOM 3753 C C . LEU B 1 205 ? -13.227 11.727 2.412 1 98.5 205 LEU B C 1
ATOM 3755 O O . LEU B 1 205 ? -13.156 12.883 2.84 1 98.5 205 LEU B O 1
ATOM 3759 N N . HIS B 1 206 ? -12.227 10.906 2.404 1 98.81 206 HIS B N 1
ATOM 3760 C CA . HIS B 1 206 ? -10.883 11.438 2.613 1 98.81 206 HIS B CA 1
ATOM 3761 C C . HIS B 1 206 ? -10.094 11.469 1.309 1 98.81 206 HIS B C 1
ATOM 3763 O O . HIS B 1 206 ? -10.141 10.523 0.52 1 98.81 206 HIS B O 1
ATOM 3769 N N . ILE B 1 207 ? -9.398 12.562 1.099 1 98.88 207 ILE B N 1
ATOM 3770 C CA . ILE B 1 207 ? -8.547 12.703 -0.074 1 98.88 207 ILE B CA 1
ATOM 3771 C C . ILE B 1 207 ? -7.102 12.945 0.368 1 98.88 207 ILE B C 1
ATOM 3773 O O . ILE B 1 207 ? -6.832 13.852 1.155 1 98.88 207 ILE B O 1
ATOM 3777 N N . GLY B 1 208 ? -6.227 12.148 -0.069 1 98.5 208 GLY B N 1
ATOM 3778 C CA . GLY B 1 208 ? -4.812 12.32 0.215 1 98.5 208 GLY B CA 1
ATOM 3779 C C . GLY B 1 208 ? -3.912 11.695 -0.834 1 98.5 208 GLY B C 1
ATOM 3780 O O . GLY B 1 208 ? -4.391 11.211 -1.862 1 98.5 208 GLY B O 1
ATOM 3781 N N . ASP B 1 209 ? -2.605 11.695 -0.593 1 97.12 209 ASP B N 1
ATOM 3782 C CA . ASP B 1 209 ? -1.669 11.25 -1.62 1 97.12 209 ASP B CA 1
ATOM 3783 C C . ASP B 1 209 ? -0.94 9.984 -1.187 1 97.12 209 ASP B C 1
ATOM 3785 O O . ASP B 1 209 ? -0.021 9.523 -1.868 1 97.12 209 ASP B O 1
ATOM 3789 N N . SER B 1 210 ? -1.288 9.461 -0.067 1 95.81 210 SER B N 1
ATOM 3790 C CA . SER B 1 210 ? -0.645 8.25 0.416 1 95.81 210 SER B CA 1
ATOM 3791 C C . SER B 1 210 ? -1.641 7.098 0.513 1 95.81 210 SER B C 1
ATOM 3793 O O . SER B 1 210 ? -2.674 7.219 1.174 1 95.81 210 SER B O 1
ATOM 3795 N N . LEU B 1 211 ? -1.288 6.023 -0.092 1 94.25 211 LEU B N 1
ATOM 3796 C CA . LEU B 1 211 ? -2.139 4.84 -0.039 1 94.25 211 LEU B CA 1
ATOM 3797 C C . LEU B 1 211 ? -2.258 4.32 1.389 1 94.25 211 LEU B C 1
ATOM 3799 O O . LEU B 1 211 ? -3.363 4.043 1.862 1 94.25 211 LEU B O 1
ATOM 3803 N N . VAL B 1 212 ? -1.194 4.336 2.096 1 93.31 212 VAL B N 1
ATOM 3804 C CA . VAL B 1 212 ? -1.124 3.66 3.387 1 93.31 212 VAL B CA 1
ATOM 3805 C C . VAL B 1 212 ? -1.555 4.621 4.496 1 93.31 212 VAL B C 1
ATOM 3807 O O . VAL B 1 212 ? -2.162 4.203 5.484 1 93.31 212 VAL B O 1
ATOM 3810 N N . LYS B 1 213 ? -1.273 5.859 4.332 1 95.88 213 LYS B N 1
ATOM 3811 C CA . LYS B 1 213 ? -1.565 6.809 5.402 1 95.88 213 LYS B CA 1
ATOM 3812 C C . LYS B 1 213 ? -2.951 7.422 5.23 1 95.88 213 LYS B C 1
ATOM 3814 O O . LYS B 1 213 ? -3.607 7.773 6.215 1 95.88 213 LYS B O 1
ATOM 3819 N N . ASP B 1 214 ? -3.33 7.559 3.98 1 97.62 214 ASP B N 1
ATOM 3820 C CA . ASP B 1 214 ? -4.562 8.297 3.727 1 97.62 214 ASP B CA 1
ATOM 3821 C C . ASP B 1 214 ? -5.688 7.355 3.299 1 97.62 214 ASP B C 1
ATOM 3823 O O . ASP B 1 214 ? -6.727 7.277 3.961 1 97.62 214 ASP B O 1
ATOM 3827 N N . TYR B 1 215 ? -5.48 6.57 2.256 1 97 215 TYR B N 1
ATOM 3828 C CA . TYR B 1 215 ? -6.539 5.797 1.613 1 97 215 TYR B CA 1
ATOM 3829 C C . TYR B 1 215 ? -6.969 4.629 2.49 1 97 215 TYR B C 1
ATOM 3831 O O . TYR B 1 215 ? -8.141 4.508 2.842 1 97 215 TYR B O 1
ATOM 3839 N N . LEU B 1 216 ? -6.027 3.824 2.906 1 95 216 LEU B N 1
ATOM 3840 C CA . LEU B 1 216 ? -6.316 2.551 3.557 1 95 216 LEU B CA 1
ATOM 3841 C C . LEU B 1 216 ? -7.004 2.77 4.898 1 95 216 LEU B C 1
ATOM 3843 O O . LEU B 1 216 ? -8.07 2.199 5.156 1 95 216 LEU B O 1
ATOM 3847 N N . PRO B 1 217 ? -6.445 3.635 5.773 1 96.38 217 PRO B N 1
ATOM 3848 C CA . PRO B 1 217 ? -7.098 3.77 7.078 1 96.38 217 PRO B CA 1
ATOM 3849 C C . PRO B 1 217 ? -8.5 4.375 6.977 1 96.38 217 PRO B C 1
ATOM 3851 O O . PRO B 1 217 ? -9.383 4.02 7.754 1 96.38 217 PRO B O 1
ATOM 3854 N N . ALA B 1 218 ? -8.703 5.262 6.039 1 97.06 218 ALA B N 1
ATOM 3855 C CA . ALA B 1 218 ? -10.039 5.816 5.836 1 97.06 218 ALA B CA 1
ATOM 3856 C C . ALA B 1 218 ? -11.016 4.738 5.379 1 97.06 218 ALA B C 1
ATOM 3858 O O . ALA B 1 218 ? -12.117 4.621 5.922 1 97.06 218 ALA B O 1
ATOM 3859 N N . ARG B 1 219 ? -10.594 3.926 4.426 1 94.5 219 ARG B N 1
ATOM 3860 C CA . ARG B 1 219 ? -11.438 2.863 3.889 1 94.5 219 ARG B CA 1
ATOM 3861 C C . ARG B 1 219 ? -11.758 1.827 4.957 1 94.5 219 ARG B C 1
ATOM 3863 O O . ARG B 1 219 ? -12.891 1.345 5.039 1 94.5 219 ARG B O 1
ATOM 3870 N N . GLU B 1 220 ? -10.773 1.564 5.754 1 91.31 220 GLU B N 1
ATOM 3871 C CA . GLU B 1 220 ? -10.969 0.543 6.781 1 91.31 220 GLU B CA 1
ATOM 3872 C C . GLU B 1 220 ? -11.992 0.991 7.82 1 91.31 220 GLU B C 1
ATOM 3874 O O . GLU B 1 220 ? -12.656 0.16 8.438 1 91.31 220 GLU B O 1
ATOM 3879 N N . LEU B 1 221 ? -12.188 2.264 7.941 1 93.25 221 LEU B N 1
ATOM 3880 C CA . LEU B 1 221 ? -13.172 2.803 8.867 1 93.25 221 LEU B CA 1
ATOM 3881 C C . LEU B 1 221 ? -14.547 2.889 8.211 1 93.25 221 LEU B C 1
ATOM 3883 O O . LEU B 1 221 ? -15.539 3.209 8.867 1 93.25 221 LEU B O 1
ATOM 3887 N N . GLY B 1 222 ? -14.555 2.678 6.887 1 92.12 222 GLY B N 1
ATOM 3888 C CA . GLY B 1 222 ? -15.82 2.729 6.176 1 92.12 222 GLY B CA 1
ATOM 3889 C C . GLY B 1 222 ? -16.031 4.031 5.426 1 92.12 222 GLY B C 1
ATOM 3890 O O . GLY B 1 222 ? -17.094 4.238 4.82 1 92.12 222 GLY B O 1
ATOM 3891 N N . MET B 1 223 ? -15.039 4.891 5.457 1 96.5 223 MET B N 1
ATOM 3892 C CA . MET B 1 223 ? -15.102 6.121 4.68 1 96.5 223 MET B CA 1
ATOM 3893 C C . MET B 1 223 ? -14.867 5.848 3.199 1 96.5 223 MET B C 1
ATOM 3895 O O . MET B 1 223 ? -14.32 4.805 2.838 1 96.5 223 MET B O 1
ATOM 3899 N N . HIS B 1 224 ? -15.344 6.742 2.391 1 96.38 224 HIS B N 1
ATOM 3900 C CA . HIS B 1 224 ? -14.797 6.805 1.04 1 96.38 224 HIS B CA 1
ATOM 3901 C C . HIS B 1 224 ? -13.406 7.43 1.039 1 96.38 224 HIS B C 1
ATOM 3903 O O . HIS B 1 224 ? -13.055 8.18 1.955 1 96.38 224 HIS B O 1
ATOM 3909 N N . ALA B 1 225 ? -12.641 7.047 0.059 1 97.38 225 ALA B N 1
ATOM 3910 C CA . ALA B 1 225 ? -11.305 7.617 -0.043 1 97.38 225 ALA B CA 1
ATOM 3911 C C . ALA B 1 225 ? -10.875 7.75 -1.501 1 97.38 225 ALA B C 1
ATOM 3913 O O . ALA B 1 225 ? -11.242 6.93 -2.342 1 97.38 225 ALA B O 1
ATOM 3914 N N . MET B 1 226 ? -10.164 8.75 -1.793 1 97.81 226 MET B N 1
ATOM 3915 C CA . MET B 1 226 ? -9.555 8.992 -3.098 1 97.81 226 MET B CA 1
ATOM 3916 C C . MET B 1 226 ? -8.07 9.297 -2.961 1 97.81 226 MET B C 1
ATOM 3918 O O . MET B 1 226 ? -7.652 9.984 -2.025 1 97.81 226 MET B O 1
ATOM 3922 N N . LEU B 1 227 ? -7.34 8.758 -3.893 1 97.56 227 LEU B N 1
ATOM 3923 C CA . LEU B 1 227 ? -5.898 9.008 -3.922 1 97.56 227 LEU B CA 1
ATOM 3924 C C . LEU B 1 227 ? -5.547 10.039 -4.988 1 97.56 227 LEU B C 1
ATOM 3926 O O . LEU B 1 227 ? -6.059 9.977 -6.109 1 97.56 227 LEU B O 1
ATOM 3930 N N . LEU B 1 228 ? -4.742 11 -4.598 1 97.69 228 LEU B N 1
ATOM 3931 C CA . LEU B 1 228 ? -4.227 11.969 -5.562 1 97.69 228 LEU B CA 1
ATOM 3932 C C . LEU B 1 228 ? -2.832 11.57 -6.031 1 97.69 228 LEU B C 1
ATOM 3934 O O . LEU B 1 228 ? -1.967 11.242 -5.219 1 97.69 228 LEU B O 1
ATOM 3938 N N . ASP B 1 229 ? -2.633 11.547 -7.293 1 95.94 229 ASP B N 1
ATOM 3939 C CA . ASP B 1 229 ? -1.336 11.281 -7.906 1 95.94 229 ASP B CA 1
ATOM 3940 C C . ASP B 1 229 ? -0.933 12.422 -8.844 1 95.94 229 ASP B C 1
ATOM 3942 O O . ASP B 1 229 ? -1.142 12.336 -10.055 1 95.94 229 ASP B O 1
ATOM 3946 N N . ARG B 1 230 ? -0.257 13.336 -8.273 1 93.06 230 ARG B N 1
ATOM 3947 C CA . ARG B 1 230 ? 0.098 14.531 -9.031 1 93.06 230 ARG B CA 1
ATOM 3948 C C . ARG B 1 230 ? 1.306 14.273 -9.93 1 93.06 230 ARG B C 1
ATOM 3950 O O . ARG B 1 230 ? 1.556 15.031 -10.867 1 93.06 230 ARG B O 1
ATOM 3957 N N . PHE B 1 231 ? 2.064 13.211 -9.688 1 90.06 231 PHE B N 1
ATOM 3958 C CA . PHE B 1 231 ? 3.352 13.062 -10.352 1 90.06 231 PHE B CA 1
ATOM 3959 C C . PHE B 1 231 ? 3.428 11.719 -11.078 1 90.06 231 PHE B C 1
ATOM 3961 O O . PHE B 1 231 ? 4.516 11.258 -11.422 1 90.06 231 PHE B O 1
ATOM 3968 N N . LYS B 1 232 ? 2.354 11.047 -11.242 1 87.94 232 LYS B N 1
ATOM 3969 C CA . LYS B 1 232 ? 2.277 9.773 -11.953 1 87.94 232 LYS B CA 1
ATOM 3970 C C . LYS B 1 232 ? 3.24 8.75 -11.359 1 87.94 232 LYS B C 1
ATOM 3972 O O . LYS B 1 232 ? 4.043 8.156 -12.078 1 87.94 232 LYS B O 1
ATOM 3977 N N . SER B 1 233 ? 3.113 8.539 -10.109 1 89 233 SER B N 1
ATOM 3978 C CA . SER B 1 233 ? 3.982 7.625 -9.375 1 89 233 SER B CA 1
ATOM 3979 C C . SER B 1 233 ? 3.641 6.172 -9.68 1 89 233 SER B C 1
ATOM 3981 O O . SER B 1 233 ? 2.516 5.867 -10.086 1 89 233 SER B O 1
ATOM 3983 N N . LYS B 1 234 ? 4.609 5.273 -9.477 1 84.31 234 LYS B N 1
ATOM 3984 C CA . LYS B 1 234 ? 4.402 3.836 -9.641 1 84.31 234 LYS B CA 1
ATOM 3985 C C . LYS B 1 234 ? 3.381 3.309 -8.641 1 84.31 234 LYS B C 1
ATOM 3987 O O . LYS B 1 234 ? 2.543 2.473 -8.977 1 84.31 234 LYS B O 1
ATOM 3992 N N . GLU B 1 235 ? 3.449 3.812 -7.477 1 85.25 235 GLU B N 1
ATOM 3993 C CA . GLU B 1 235 ? 2.523 3.398 -6.43 1 85.25 235 GLU B CA 1
ATOM 3994 C C . GLU B 1 235 ? 1.078 3.693 -6.816 1 85.25 235 GLU B C 1
ATOM 3996 O O . GLU B 1 235 ? 0.198 2.848 -6.645 1 85.25 235 GLU B O 1
ATOM 4001 N N . ALA B 1 236 ? 0.89 4.84 -7.316 1 89.88 236 ALA B N 1
ATOM 4002 C CA . ALA B 1 236 ? -0.459 5.234 -7.711 1 89.88 236 ALA B CA 1
ATOM 4003 C C . ALA B 1 236 ? -0.946 4.422 -8.906 1 89.88 236 ALA B C 1
ATOM 4005 O O . ALA B 1 236 ? -2.133 4.098 -9 1 89.88 236 ALA B O 1
ATOM 4006 N N . ARG B 1 237 ? -0.051 4.16 -9.766 1 89.75 237 ARG B N 1
ATOM 4007 C CA . ARG B 1 237 ? -0.41 3.342 -10.922 1 89.75 237 ARG B CA 1
ATOM 4008 C C . ARG B 1 237 ? -0.89 1.961 -10.492 1 89.75 237 ARG B C 1
ATOM 4010 O O . ARG B 1 237 ? -1.93 1.486 -10.953 1 89.75 237 ARG B O 1
ATOM 4017 N N . VAL B 1 238 ? -0.16 1.397 -9.648 1 88.94 238 VAL B N 1
ATOM 4018 C CA . VAL B 1 238 ? -0.497 0.064 -9.164 1 88.94 238 VAL B CA 1
ATOM 4019 C C . VAL B 1 238 ? -1.806 0.115 -8.375 1 88.94 238 VAL B C 1
ATOM 4021 O O . VAL B 1 238 ? -2.652 -0.774 -8.508 1 88.94 238 VAL B O 1
ATOM 4024 N N . ALA B 1 239 ? -1.967 1.139 -7.605 1 92.38 239 ALA B N 1
ATOM 4025 C CA . ALA B 1 239 ? -3.211 1.329 -6.867 1 92.38 239 ALA B CA 1
ATOM 4026 C C . ALA B 1 239 ? -4.402 1.44 -7.816 1 92.38 239 ALA B C 1
ATOM 4028 O O . ALA B 1 239 ? -5.461 0.857 -7.566 1 92.38 239 ALA B O 1
ATOM 4029 N N . ARG B 1 240 ? -4.18 2.164 -8.844 1 93.06 240 ARG B N 1
ATOM 4030 C CA . ARG B 1 240 ? -5.234 2.316 -9.844 1 93.06 240 ARG B CA 1
ATOM 4031 C C . ARG B 1 240 ? -5.605 0.971 -10.453 1 93.06 240 ARG B C 1
ATOM 4033 O O . ARG B 1 240 ? -6.789 0.679 -10.648 1 93.06 240 ARG B O 1
ATOM 4040 N N . GLU B 1 241 ? -4.633 0.196 -10.727 1 91.19 241 GLU B N 1
ATOM 4041 C CA . GLU B 1 241 ? -4.867 -1.135 -11.281 1 91.19 241 GLU B CA 1
ATOM 4042 C C . GLU B 1 241 ? -5.66 -2.004 -10.312 1 91.19 241 GLU B C 1
ATOM 4044 O O . GLU B 1 241 ? -6.43 -2.871 -10.734 1 91.19 241 GLU B O 1
ATOM 4049 N N . ALA B 1 242 ? -5.512 -1.711 -9.07 1 92.5 242 ALA B N 1
ATOM 4050 C CA . ALA B 1 242 ? -6.172 -2.494 -8.023 1 92.5 242 ALA B CA 1
ATOM 4051 C C . ALA B 1 242 ? -7.598 -1.998 -7.785 1 92.5 242 ALA B C 1
ATOM 4053 O O . ALA B 1 242 ? -8.297 -2.51 -6.91 1 92.5 242 ALA B O 1
ATOM 4054 N N . GLY B 1 243 ? -8.016 -0.92 -8.516 1 90.94 243 GLY B N 1
ATOM 4055 C CA . GLY B 1 243 ? -9.383 -0.429 -8.414 1 90.94 243 GLY B CA 1
ATOM 4056 C C . GLY B 1 243 ? -9.516 0.791 -7.52 1 90.94 243 GLY B C 1
ATOM 4057 O O . GLY B 1 243 ? -10.617 1.293 -7.305 1 90.94 243 GLY B O 1
ATOM 4058 N N . VAL B 1 244 ? -8.391 1.289 -7.004 1 93.69 244 VAL B N 1
ATOM 4059 C CA . VAL B 1 244 ? -8.383 2.49 -6.176 1 93.69 244 VAL B CA 1
ATOM 4060 C C . VAL B 1 244 ? -8.68 3.715 -7.039 1 93.69 244 VAL B C 1
ATOM 4062 O O . VAL B 1 244 ? -8.125 3.863 -8.125 1 93.69 244 VAL B O 1
ATOM 4065 N N . PRO B 1 245 ? -9.648 4.535 -6.629 1 95.25 245 PRO B N 1
ATOM 4066 C CA . PRO B 1 245 ? -9.859 5.785 -7.367 1 95.25 245 PRO B CA 1
ATOM 4067 C C . PRO B 1 245 ? -8.68 6.75 -7.238 1 95.25 245 PRO B C 1
ATOM 4069 O O . PRO B 1 245 ? -8.445 7.297 -6.16 1 95.25 245 PRO B O 1
ATOM 4072 N N . VAL B 1 246 ? -7.996 6.949 -8.312 1 96.88 246 VAL B N 1
ATOM 4073 C CA . VAL B 1 246 ? -6.82 7.812 -8.352 1 96.88 246 VAL B CA 1
ATOM 4074 C C . VAL B 1 246 ? -7.07 8.984 -9.305 1 96.88 246 VAL B C 1
ATOM 4076 O O . VAL B 1 246 ? -7.535 8.781 -10.43 1 96.88 246 VAL B O 1
ATOM 4079 N N . PHE B 1 247 ? -6.812 10.188 -8.836 1 97.88 247 PHE B N 1
ATOM 4080 C CA . PHE B 1 247 ? -7.02 11.383 -9.641 1 97.88 247 PHE B CA 1
ATOM 4081 C C . PHE B 1 247 ? -5.738 12.195 -9.75 1 97.88 247 PHE B C 1
ATOM 4083 O O . PHE B 1 247 ? -4.934 12.219 -8.812 1 97.88 247 PHE B O 1
ATOM 4090 N N . PRO B 1 248 ? -5.512 12.875 -10.828 1 97.25 248 PRO B N 1
ATOM 4091 C CA . PRO B 1 248 ? -4.273 13.633 -11.016 1 97.25 248 PRO B CA 1
ATOM 4092 C C . PRO B 1 248 ? -4.23 14.906 -10.172 1 97.25 248 PRO B C 1
ATOM 4094 O O . PRO B 1 248 ? -3.148 15.43 -9.883 1 97.25 248 PRO B O 1
ATOM 4097 N N . ASP B 1 249 ? -5.402 15.461 -9.875 1 98 249 ASP B N 1
ATOM 4098 C CA . ASP B 1 249 ? -5.477 16.672 -9.07 1 98 249 ASP B CA 1
ATOM 4099 C C . ASP B 1 249 ? -6.867 16.844 -8.461 1 98 249 ASP B C 1
ATOM 4101 O O . ASP B 1 249 ? -7.734 15.984 -8.633 1 98 249 ASP B O 1
ATOM 4105 N N . LEU B 1 250 ? -7.012 17.922 -7.676 1 98.75 250 LEU B N 1
ATOM 4106 C CA . LEU B 1 250 ? -8.258 18.125 -6.941 1 98.75 250 LEU B CA 1
ATOM 4107 C C . LEU B 1 250 ? -9.367 18.578 -7.879 1 98.75 250 LEU B C 1
ATOM 4109 O O . LEU B 1 250 ? -10.547 18.406 -7.578 1 98.75 250 LEU B O 1
ATOM 4113 N N . SER B 1 251 ? -9.016 19.188 -9.016 1 98.62 251 SER B N 1
ATOM 4114 C CA . SER B 1 251 ? -10.031 19.562 -9.992 1 98.62 251 SER B CA 1
ATOM 4115 C C . SER B 1 251 ? -10.727 18.344 -10.57 1 98.62 251 SER B C 1
ATOM 4117 O O . SER B 1 251 ? -11.953 18.312 -10.68 1 98.62 251 SER B O 1
ATOM 4119 N N . ASP B 1 252 ? -9.922 17.375 -10.938 1 98.19 252 ASP B N 1
ATOM 4120 C CA . ASP B 1 252 ? -10.484 16.125 -11.453 1 98.19 252 ASP B CA 1
ATOM 4121 C C . ASP B 1 252 ? -11.305 15.406 -10.391 1 98.19 252 ASP B C 1
ATOM 4123 O O . ASP B 1 252 ? -12.359 14.852 -10.68 1 98.19 252 ASP B O 1
ATOM 4127 N N . ALA B 1 253 ? -10.797 15.383 -9.203 1 98.38 253 ALA B N 1
ATOM 4128 C CA . ALA B 1 253 ? -11.539 14.773 -8.094 1 98.38 253 ALA B CA 1
ATOM 4129 C C . ALA B 1 253 ? -12.883 15.469 -7.891 1 98.38 253 ALA B C 1
ATOM 4131 O O . ALA B 1 253 ? -13.906 14.812 -7.68 1 98.38 253 ALA B O 1
ATOM 41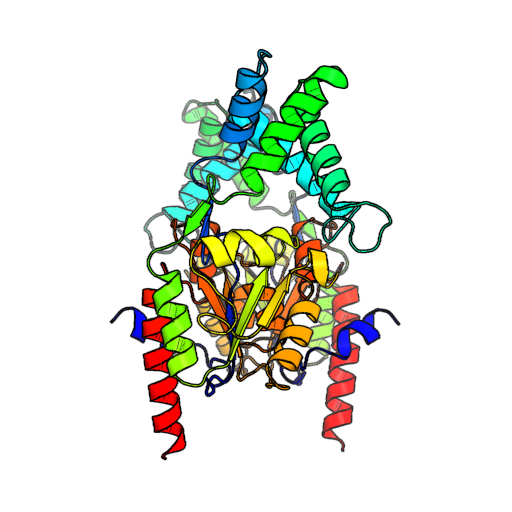32 N N . GLN B 1 254 ? -12.82 16.781 -7.969 1 98.56 254 GLN B N 1
ATOM 4133 C CA . GLN B 1 254 ? -14.039 17.578 -7.828 1 98.56 254 GLN B CA 1
ATOM 4134 C C . GLN B 1 254 ? -15.086 17.172 -8.867 1 98.56 254 GLN B C 1
ATOM 4136 O O . GLN B 1 254 ? -16.25 16.984 -8.531 1 98.56 254 GLN B O 1
ATOM 4141 N N . ASN B 1 255 ? -14.68 17.062 -10.094 1 98.12 255 ASN B N 1
ATOM 4142 C CA . ASN B 1 255 ? -15.586 16.672 -11.172 1 98.12 255 ASN B CA 1
ATOM 4143 C C . ASN B 1 255 ? -16.219 15.305 -10.914 1 98.12 255 ASN B C 1
ATOM 4145 O O . ASN B 1 255 ? -17.406 15.109 -11.148 1 98.12 255 ASN B O 1
ATOM 4149 N N . PHE B 1 256 ? -15.445 14.469 -10.445 1 97.12 256 PHE B N 1
ATOM 4150 C CA . PHE B 1 256 ? -15.953 13.133 -10.133 1 97.12 256 PHE B CA 1
ATOM 4151 C C . PHE B 1 256 ? -16.984 13.195 -9.008 1 97.12 256 PHE B C 1
ATOM 4153 O O . PHE B 1 256 ? -18.031 12.547 -9.078 1 97.12 256 PHE B O 1
ATOM 4160 N N . ILE B 1 257 ? -16.656 13.945 -7.953 1 97.38 257 ILE B N 1
ATOM 4161 C CA . ILE B 1 257 ? -17.547 14.062 -6.801 1 97.38 257 ILE B CA 1
ATOM 4162 C C . ILE B 1 257 ? -18.875 14.672 -7.23 1 97.38 257 ILE B C 1
ATOM 4164 O O . ILE B 1 257 ? -19.938 14.234 -6.781 1 97.38 257 ILE B O 1
ATOM 4168 N N . ILE B 1 258 ? -18.812 15.656 -8.102 1 96.75 258 ILE B N 1
ATOM 4169 C CA . ILE B 1 258 ? -20.031 16.297 -8.602 1 96.75 258 ILE B CA 1
ATOM 4170 C C . ILE B 1 258 ? -20.906 15.258 -9.289 1 96.75 258 ILE B C 1
ATOM 4172 O O . ILE B 1 258 ? -22.109 15.164 -9 1 96.75 258 ILE B O 1
ATOM 4176 N N . SER B 1 259 ? -20.297 14.5 -10.188 1 94.62 259 SER B N 1
ATOM 4177 C CA . SER B 1 259 ? -21.047 13.461 -10.898 1 94.62 259 SER B CA 1
ATOM 4178 C C . SER B 1 259 ? -21.609 12.43 -9.93 1 94.62 259 SER B C 1
ATOM 4180 O O . SER B 1 259 ? -22.75 12 -10.078 1 94.62 259 SER B O 1
ATOM 4182 N N . TRP B 1 260 ? -20.75 12.086 -8.969 1 93.06 260 TRP B N 1
ATOM 4183 C CA . TRP B 1 260 ? -21.141 11.141 -7.934 1 93.06 260 TRP B CA 1
ATOM 4184 C C . TRP B 1 260 ? -22.359 11.648 -7.164 1 93.06 260 TRP B C 1
ATOM 4186 O O . TRP B 1 260 ? -23.359 10.938 -7.031 1 93.06 260 TRP B O 1
ATOM 4196 N N . GLN B 1 261 ? -22.344 12.828 -6.758 1 92.56 261 GLN B N 1
ATOM 4197 C CA . GLN B 1 261 ? -23.406 13.391 -5.926 1 92.56 261 GLN B CA 1
ATOM 4198 C C . GLN B 1 261 ? -24.688 13.594 -6.734 1 92.56 261 GLN B C 1
ATOM 4200 O O . GLN B 1 261 ? -25.797 13.477 -6.199 1 92.56 261 GLN B O 1
ATOM 4205 N N . GLU B 1 262 ? -24.562 13.859 -7.992 1 91.56 262 GLU B N 1
ATOM 4206 C CA . GLU B 1 262 ? -25.719 13.969 -8.867 1 91.56 262 GLU B CA 1
ATOM 4207 C C . GLU B 1 262 ? -26.422 12.625 -9.023 1 91.56 262 GLU B C 1
ATOM 4209 O O . GLU B 1 262 ? -27.656 12.562 -9.039 1 91.56 262 GLU B O 1
ATOM 4214 N N . GLN B 1 263 ? -25.641 11.672 -9.125 1 88.69 263 GLN B N 1
ATOM 4215 C CA . GLN B 1 263 ? -26.203 10.336 -9.258 1 88.69 263 GLN B CA 1
ATOM 4216 C C . GLN B 1 263 ? -26.938 9.906 -7.992 1 88.69 263 GLN B C 1
ATOM 4218 O O . GLN B 1 263 ? -28 9.289 -8.062 1 88.69 263 GLN B O 1
ATOM 4223 N N . VAL B 1 264 ? -26.391 10.211 -6.898 1 88.69 264 VAL B N 1
ATOM 4224 C CA . VAL B 1 264 ? -27 9.875 -5.617 1 88.69 264 VAL B CA 1
ATOM 4225 C C . VAL B 1 264 ? -28.344 10.602 -5.473 1 88.69 264 VAL B C 1
ATOM 4227 O O . VAL B 1 264 ? -29.328 10.023 -5.023 1 88.69 264 VAL B O 1
ATOM 4230 N N . LYS B 1 265 ? -28.406 11.828 -5.867 1 87.31 265 LYS B N 1
ATOM 4231 C CA . LYS B 1 265 ? -29.641 12.617 -5.797 1 87.31 265 LYS B CA 1
ATOM 4232 C C . LYS B 1 265 ? -30.719 12.039 -6.715 1 87.31 265 LYS B C 1
ATOM 4234 O O . LYS B 1 265 ? -31.891 11.969 -6.34 1 87.31 265 LYS B O 1
ATOM 4239 N N . ARG B 1 266 ? -30.281 11.547 -7.816 1 85.19 266 ARG B N 1
ATOM 4240 C CA . ARG B 1 266 ? -31.219 10.969 -8.773 1 85.19 266 ARG B CA 1
ATOM 4241 C C . ARG B 1 266 ? -31.781 9.641 -8.258 1 85.19 266 ARG B C 1
ATOM 4243 O O . ARG B 1 266 ? -32.969 9.344 -8.445 1 85.19 266 ARG B O 1
ATOM 4250 N N . ALA B 1 267 ? -30.969 8.906 -7.633 1 82.44 267 ALA B N 1
ATOM 4251 C CA . ALA B 1 267 ? -31.375 7.602 -7.125 1 82.44 267 ALA B CA 1
ATOM 4252 C C . ALA B 1 267 ? -32.312 7.75 -5.93 1 82.44 267 ALA B C 1
ATOM 4254 O O . ALA B 1 267 ? -33.188 6.895 -5.699 1 82.44 267 ALA B O 1
ATOM 4255 N N . SER B 1 268 ? -32.156 8.719 -5.211 1 76.56 268 SER B N 1
ATOM 4256 C CA . SER B 1 268 ? -33 8.953 -4.035 1 76.56 268 SER B CA 1
ATOM 4257 C C . SER B 1 268 ? -34.344 9.5 -4.426 1 76.56 268 SER B C 1
ATOM 4259 O O . SER B 1 268 ? -35.281 9.461 -3.627 1 76.56 268 SER B O 1
ATOM 4261 N N . MET B 1 269 ? -34.438 10.102 -5.594 1 72.62 269 MET B N 1
ATOM 4262 C CA . MET B 1 269 ? -35.688 10.672 -6.066 1 72.62 269 MET B CA 1
ATOM 4263 C C . MET B 1 269 ? -36.594 9.594 -6.68 1 72.62 269 MET B C 1
ATOM 4265 O O . MET B 1 269 ? -37.781 9.82 -6.898 1 72.62 269 MET B O 1
ATOM 4269 N N . ILE B 1 270 ? -36.094 8.398 -6.875 1 64.44 270 ILE B N 1
ATOM 4270 C CA . ILE B 1 270 ? -36.906 7.293 -7.379 1 64.44 270 ILE B CA 1
ATOM 4271 C C . ILE B 1 270 ? -37.344 6.406 -6.219 1 64.44 270 ILE B C 1
ATOM 4273 O O . ILE B 1 270 ? -36.562 6.086 -5.332 1 64.44 270 ILE B O 1
#